Protein AF-A0A0C9VFA2-F1 (afdb_monomer_lite)

Organism: Sphaerobolus stellatus (strain SS14) (NCBI:txid990650)

Secondary structure (DSSP, 8-state):
--PPPPPPPPS--------TTTTS----HHHHHHHHHHHHHHHHHHS------S----PPPPTTTTT-TTSTTHHHHHS---HHHHHHHHTTSS-HHHHHHHHHHHHTTTSEEEEEEEE--TTSSS-S--EEEEEEEPPP--PPPPPPP-S----TT-EEEEEEEEESSHHHHHHHHHHHHTTSPP--HHHHHHHTTT-----EEEEEEEE--STTS---HHHHHHHHHHHHHHTHHHHHHTTEEEEEEEEE-TTSPPEEEEEEEEEETTTTEEEEEE-GGGTTS-GGGGGGG-GGGGTTEEEEEE--S-TTEEEEEEEESS-TT-EEEEEEEEE-TT---HHHHHHHHHHHHHHHHTT-TT--SEEEEEEEEEEE---HHHHHHHHHHHHHHHHHHHHHTTEEEEEEEEEEE-TT--EEEEEEEEE-SSSS--EEEEEEEEE-TTS-EEEEEESS--TTTT-BTTPPPPPPPTTHHHHHHHHHHT---GGGHHHHHHHHHHHHHHHHHHH-TTPPPPS-SEEEEEEEE-TTS-EEEE---TT--SSS--EEEEEE--GGGT-TT---EEEEE--SS-EEEEEPPPTT-TT---EEEEEPTTEE-HHHHHHHHHHHHHHHHHT-EEEEEE-B-EE---HHHHHTTHHHHHHHHHHHHHT--S-EEEEE-TT-EEEHHHHHTT-GGGSTTTEEEEE-TT-EEESS-HHHHHHHHS-HHHHHHHHHHH-HHHHHHHHHH--------PPPPPPP-

pLDDT: mean 74.78, std 20.54, range [22.33, 96.19]

InterPro domains:
  IPR011763 Acetyl-coenzyme A carboxyltransferase, C-terminal [PS50989] (530-753)
  IPR013537 Acetyl-CoA carboxylase, central domain [PF08326] (97-461)
  IPR029045 ClpP/crotonase-like domain superfamily [SSF52096] (579-730)
  IPR034733 Acetyl-coenzyme A carboxylase carboxyl transferase subunit beta [PF01039] (595-725)
  IPR049076 Acetyl-CoA carboxylase [PTHR45728] (571-734)

Structure (mmCIF, N/CA/C/O backbone):
data_AF-A0A0C9VFA2-F1
#
_entry.id   AF-A0A0C9VFA2-F1
#
loop_
_atom_site.group_PDB
_atom_site.id
_atom_site.type_symbol
_atom_site.label_atom_id
_atom_site.label_alt_id
_atom_site.label_comp_id
_atom_site.label_asym_id
_atom_site.label_entity_id
_atom_site.label_seq_id
_atom_site.pdbx_PDB_ins_code
_atom_site.Cartn_x
_atom_site.Cartn_y
_atom_site.Cartn_z
_atom_site.occupancy
_atom_site.B_iso_or_equiv
_atom_site.auth_seq_id
_atom_site.auth_comp_id
_atom_site.auth_asym_id
_atom_site.auth_atom_id
_atom_site.pdbx_PDB_model_num
ATOM 1 N N . MET A 1 1 ? 4.359 -39.667 -11.602 1.00 36.28 1 MET A N 1
ATOM 2 C CA . MET A 1 1 ? 5.638 -40.366 -11.362 1.00 36.28 1 MET A CA 1
ATOM 3 C C . MET A 1 1 ? 6.753 -39.502 -11.913 1.00 36.28 1 MET A C 1
ATOM 5 O O . MET A 1 1 ? 6.985 -39.563 -13.106 1.00 36.28 1 MET A O 1
ATOM 9 N N . LEU A 1 2 ? 7.378 -38.664 -11.089 1.00 23.19 2 LEU A N 1
ATOM 10 C CA . LEU A 1 2 ? 8.662 -38.038 -11.403 1.00 23.19 2 LEU A CA 1
ATOM 11 C C . LEU A 1 2 ? 9.375 -37.765 -10.076 1.00 23.19 2 LEU A C 1
ATOM 13 O O . LEU A 1 2 ? 8.802 -37.235 -9.128 1.00 23.19 2 LEU A O 1
ATOM 17 N N . THR A 1 3 ? 10.586 -38.285 -10.034 1.00 24.03 3 THR A N 1
ATOM 18 C CA . THR A 1 3 ? 11.489 -38.517 -8.915 1.00 24.03 3 THR A CA 1
ATOM 19 C C . THR A 1 3 ? 12.238 -37.248 -8.518 1.00 24.03 3 THR A C 1
ATOM 21 O O . THR A 1 3 ? 12.864 -36.608 -9.359 1.00 24.03 3 THR A O 1
ATOM 24 N N . VAL A 1 4 ? 12.198 -36.923 -7.227 1.00 24.56 4 VAL A N 1
ATOM 25 C CA . VAL A 1 4 ? 13.004 -35.885 -6.565 1.00 24.56 4 VAL A CA 1
ATOM 26 C C . VAL A 1 4 ? 14.403 -36.458 -6.284 1.00 24.56 4 VAL A C 1
ATOM 28 O O . VAL A 1 4 ? 14.484 -37.602 -5.829 1.00 24.56 4 VAL A O 1
ATOM 31 N N . PRO A 1 5 ? 15.509 -35.735 -6.539 1.00 27.28 5 PRO A N 1
ATOM 32 C CA . PRO A 1 5 ? 16.841 -36.237 -6.230 1.00 27.28 5 PRO A CA 1
ATOM 33 C C . PRO A 1 5 ? 17.098 -36.186 -4.716 1.00 27.28 5 PRO A C 1
ATOM 35 O O . PRO A 1 5 ? 16.873 -35.171 -4.058 1.00 27.28 5 PRO A O 1
ATOM 38 N N . HIS A 1 6 ? 17.577 -37.306 -4.174 1.00 24.09 6 HIS A N 1
ATOM 39 C CA . HIS A 1 6 ? 18.046 -37.453 -2.799 1.00 24.09 6 HIS A CA 1
ATOM 40 C C . HIS A 1 6 ? 19.265 -36.556 -2.531 1.00 24.09 6 HIS A C 1
ATOM 42 O O . HIS A 1 6 ? 20.336 -36.783 -3.092 1.00 24.09 6 HIS A O 1
ATOM 48 N N . CYS A 1 7 ? 19.124 -35.600 -1.609 1.00 23.84 7 CYS A N 1
ATOM 49 C CA . CYS A 1 7 ? 20.249 -35.025 -0.875 1.00 23.84 7 CYS A CA 1
ATOM 50 C C . CYS A 1 7 ? 20.416 -35.761 0.460 1.00 23.84 7 CYS A C 1
ATOM 52 O O . CYS A 1 7 ? 19.456 -36.031 1.180 1.00 23.84 7 CYS A O 1
ATOM 54 N N . SER A 1 8 ? 21.668 -36.105 0.729 1.00 26.62 8 SER A N 1
ATOM 55 C CA . SER A 1 8 ? 22.199 -36.855 1.859 1.00 26.62 8 SER A CA 1
ATOM 56 C C . SER A 1 8 ? 21.834 -36.282 3.231 1.00 26.62 8 SER A C 1
ATOM 58 O O . SER A 1 8 ? 21.883 -35.078 3.469 1.00 26.62 8 SER A O 1
ATOM 60 N N . SER A 1 9 ? 21.542 -37.213 4.132 1.00 27.08 9 SER A N 1
ATOM 61 C CA . SER A 1 9 ? 21.284 -37.092 5.565 1.00 27.08 9 SER A CA 1
ATOM 62 C C . SER A 1 9 ? 22.299 -36.233 6.330 1.00 27.08 9 SER A C 1
ATOM 64 O O . SER A 1 9 ? 23.459 -36.616 6.474 1.00 27.08 9 SER A O 1
ATOM 66 N N . ASN A 1 10 ? 21.815 -35.133 6.907 1.00 27.50 10 ASN A N 1
ATOM 67 C CA . ASN A 1 10 ? 22.437 -34.422 8.025 1.00 27.50 10 ASN A CA 1
ATOM 68 C C . ASN A 1 10 ? 21.763 -34.915 9.328 1.00 27.50 10 ASN A C 1
ATOM 70 O O . ASN A 1 10 ? 20.541 -34.797 9.428 1.00 27.50 10 ASN A O 1
ATOM 74 N N . PRO A 1 11 ? 22.478 -35.456 10.334 1.00 27.50 11 PRO A N 1
ATOM 75 C CA . PRO A 1 11 ? 21.863 -36.053 11.525 1.00 27.50 11 PRO A CA 1
ATOM 76 C C . PRO A 1 11 ? 21.609 -35.033 12.652 1.00 27.50 11 PRO A C 1
ATOM 78 O O . PRO A 1 11 ? 21.764 -35.350 13.826 1.00 27.50 11 PRO A O 1
ATOM 81 N N . HIS A 1 12 ? 21.205 -33.805 12.315 1.00 27.20 12 HIS A N 1
ATOM 82 C CA . HIS A 1 12 ? 20.850 -32.768 13.292 1.00 27.20 12 HIS A CA 1
ATOM 83 C C . HIS A 1 12 ? 19.652 -31.945 12.809 1.00 27.20 12 HIS A C 1
ATOM 85 O O . HIS A 1 12 ? 19.784 -30.772 12.490 1.00 27.20 12 HIS A O 1
ATOM 91 N N . CYS A 1 13 ? 18.480 -32.571 12.718 1.00 24.08 13 CYS A N 1
ATOM 92 C CA . CYS A 1 13 ? 17.194 -31.880 12.576 1.00 24.08 13 CYS A CA 1
ATOM 93 C C . CYS A 1 13 ? 16.081 -32.791 13.111 1.00 24.08 13 CYS A C 1
ATOM 95 O O . CYS A 1 13 ? 15.429 -33.515 12.364 1.00 24.08 13 CYS A O 1
ATOM 97 N N . THR A 1 14 ? 15.882 -32.785 14.426 1.00 25.64 14 THR A N 1
ATOM 98 C CA . THR A 1 14 ? 14.609 -33.188 15.037 1.00 25.64 14 THR A CA 1
ATOM 99 C C . THR A 1 14 ? 13.646 -32.000 14.978 1.00 25.64 14 THR A C 1
ATOM 101 O O . THR A 1 14 ? 14.088 -30.882 15.256 1.00 25.64 14 THR A O 1
ATOM 104 N N . PRO A 1 15 ? 12.350 -32.191 14.672 1.00 24.34 15 PRO A N 1
ATOM 105 C CA . PRO A 1 15 ? 11.372 -31.123 14.798 1.00 24.34 15 PRO A CA 1
ATOM 106 C C . PRO A 1 15 ? 11.195 -30.848 16.291 1.00 24.34 15 PRO A C 1
ATOM 108 O O . PRO A 1 15 ? 10.650 -31.677 17.020 1.00 24.34 15 PRO A O 1
ATOM 111 N N . GLN A 1 16 ? 11.704 -29.716 16.775 1.00 23.73 16 GLN A N 1
ATOM 112 C CA . GLN A 1 16 ? 11.321 -29.245 18.097 1.00 23.73 16 GLN A CA 1
ATOM 113 C C . GLN A 1 16 ? 9.861 -28.813 18.009 1.00 23.73 16 GLN A C 1
ATOM 115 O O . GLN A 1 16 ? 9.532 -27.729 17.540 1.00 23.73 16 GLN A O 1
ATOM 120 N N . VAL A 1 17 ? 8.976 -29.709 18.436 1.00 24.20 17 VAL A N 1
ATOM 121 C CA . VAL A 1 17 ? 7.676 -29.325 18.972 1.00 24.20 17 VAL A CA 1
ATOM 122 C C . VAL A 1 17 ? 7.997 -28.364 20.110 1.00 24.20 17 VAL A C 1
ATOM 124 O O . VAL A 1 17 ? 8.507 -28.790 21.144 1.00 24.20 17 VAL A O 1
ATOM 127 N N . HIS A 1 18 ? 7.812 -27.064 19.884 1.00 24.66 18 HIS A N 1
ATOM 128 C CA . HIS A 1 18 ? 7.956 -26.069 20.936 1.00 24.66 18 HIS A CA 1
ATOM 129 C C . HIS A 1 18 ? 6.839 -26.313 21.949 1.00 24.66 18 HIS A C 1
ATOM 131 O O . HIS A 1 18 ? 5.706 -25.869 21.788 1.00 24.66 18 HIS A O 1
ATOM 137 N N . THR A 1 19 ? 7.156 -27.105 22.969 1.00 22.33 19 THR A N 1
ATOM 138 C CA . THR A 1 19 ? 6.352 -27.232 24.172 1.00 22.33 19 THR A CA 1
ATOM 139 C C . THR A 1 19 ? 6.283 -25.869 24.855 1.00 22.33 19 THR A C 1
ATOM 141 O O . THR A 1 19 ? 7.251 -25.104 24.901 1.00 22.33 19 THR A O 1
ATOM 144 N N . THR A 1 20 ? 5.101 -25.590 25.387 1.00 25.98 20 THR A N 1
ATOM 145 C CA . THR A 1 20 ? 4.579 -24.387 26.056 1.00 25.98 20 THR A CA 1
ATOM 146 C C . THR A 1 20 ? 5.395 -23.848 27.250 1.00 25.98 20 THR A C 1
ATOM 148 O O . THR A 1 20 ? 4.907 -23.017 28.012 1.00 25.98 20 THR A O 1
ATOM 151 N N . GLU A 1 21 ? 6.638 -24.289 27.438 1.00 24.92 21 GLU A N 1
ATOM 152 C CA . GLU A 1 21 ? 7.510 -23.921 28.560 1.00 24.92 21 GLU A CA 1
ATOM 153 C C . GLU A 1 21 ? 8.562 -22.857 28.211 1.00 24.92 21 GLU A C 1
ATOM 155 O O . GLU A 1 21 ? 9.017 -22.139 29.099 1.00 24.92 21 GLU A O 1
ATOM 160 N N . THR A 1 22 ? 8.915 -22.669 26.936 1.00 23.94 22 THR A N 1
ATOM 161 C CA . THR A 1 22 ? 9.979 -21.717 26.540 1.00 23.94 22 THR A CA 1
ATOM 162 C C . THR A 1 22 ? 9.536 -20.249 26.486 1.00 23.94 22 THR A C 1
ATOM 164 O O . THR A 1 22 ? 10.379 -19.357 26.530 1.00 23.94 22 THR A O 1
ATOM 167 N N . LEU A 1 23 ? 8.228 -19.975 26.512 1.00 26.61 23 LEU A N 1
ATOM 168 C CA . LEU A 1 23 ? 7.669 -18.620 26.648 1.00 26.61 23 LEU A CA 1
ATOM 169 C C . LEU A 1 23 ? 7.592 -18.129 28.111 1.00 26.61 23 LEU A C 1
ATOM 171 O O . LEU A 1 23 ? 7.283 -16.965 28.348 1.00 26.61 23 LEU A O 1
ATOM 175 N N . ARG A 1 24 ? 7.903 -18.976 29.108 1.00 27.84 24 ARG A N 1
ATOM 176 C CA . ARG A 1 24 ? 7.718 -18.663 30.543 1.00 27.84 24 ARG A CA 1
ATOM 177 C C . ARG A 1 24 ? 8.888 -17.938 31.230 1.00 27.84 24 ARG A C 1
ATOM 179 O O . ARG A 1 24 ? 8.763 -17.602 32.402 1.00 27.84 24 ARG A O 1
ATOM 186 N N . GLN A 1 25 ? 10.023 -17.697 30.564 1.00 24.47 25 GLN A N 1
ATOM 187 C CA . GLN A 1 25 ? 11.261 -17.260 31.247 1.00 24.47 25 GLN A CA 1
ATOM 188 C C . GLN A 1 25 ? 11.805 -15.868 30.890 1.00 24.47 25 GLN A C 1
ATOM 190 O O . GLN A 1 25 ? 12.857 -15.484 31.397 1.00 24.47 25 GLN A O 1
ATOM 195 N N . ALA A 1 26 ? 11.098 -15.060 30.102 1.00 29.25 26 ALA A N 1
ATOM 196 C CA . ALA A 1 26 ? 11.529 -13.692 29.806 1.00 29.25 26 ALA A CA 1
ATOM 197 C C . ALA A 1 26 ? 10.815 -12.659 30.695 1.00 29.25 26 ALA A C 1
ATOM 199 O O . ALA A 1 26 ? 10.125 -11.776 30.199 1.00 29.25 26 ALA A O 1
ATOM 200 N N . VAL A 1 27 ? 10.988 -12.753 32.017 1.00 34.03 27 VAL A N 1
ATOM 201 C CA . VAL A 1 27 ? 10.721 -11.603 32.896 1.00 34.03 27 VAL A CA 1
ATOM 202 C C . VAL A 1 27 ? 11.908 -10.643 32.722 1.00 34.03 27 VAL A C 1
ATOM 204 O O . VAL A 1 27 ? 13.037 -11.052 33.014 1.00 34.03 27 VAL A O 1
ATOM 207 N N . PRO A 1 28 ? 11.720 -9.409 32.212 1.00 39.97 28 PRO A N 1
ATOM 208 C CA . PRO A 1 28 ? 12.821 -8.467 32.016 1.00 39.97 28 PRO A CA 1
ATOM 209 C C . PRO A 1 28 ? 13.592 -8.251 33.326 1.00 39.97 28 PRO A C 1
ATOM 211 O O . PRO A 1 28 ? 12.990 -8.178 34.395 1.00 39.97 28 PRO A O 1
ATOM 214 N N . SER A 1 29 ? 14.915 -8.095 33.271 1.00 34.59 29 SER A N 1
ATOM 215 C CA . SER A 1 29 ? 15.740 -7.737 34.442 1.00 34.59 29 SER A CA 1
ATOM 216 C C . SER A 1 29 ? 15.254 -6.458 35.141 1.00 34.59 29 SER A C 1
ATOM 218 O O . SER A 1 29 ? 15.270 -6.389 36.365 1.00 34.59 29 SER A O 1
ATOM 220 N N . VAL A 1 30 ? 14.711 -5.513 34.363 1.00 36.38 30 VAL A N 1
ATOM 221 C CA . VAL A 1 30 ? 14.037 -4.285 34.828 1.00 36.38 30 VAL A CA 1
ATOM 222 C C . VAL A 1 30 ? 12.848 -4.594 35.744 1.00 36.38 30 VAL A C 1
ATOM 224 O O . VAL A 1 30 ? 12.583 -3.869 36.695 1.00 36.38 30 VAL A O 1
ATOM 227 N N . PHE A 1 31 ? 12.149 -5.702 35.490 1.00 37.44 31 PHE A N 1
ATOM 228 C CA . PHE A 1 31 ? 11.029 -6.155 36.306 1.00 37.44 31 PHE A CA 1
ATOM 229 C C . PHE A 1 31 ? 11.517 -6.624 37.680 1.00 37.44 31 PHE A C 1
ATOM 231 O O . PHE A 1 31 ? 10.965 -6.208 38.685 1.00 37.44 31 PHE A O 1
ATOM 238 N N . LYS A 1 32 ? 12.602 -7.410 37.750 1.00 39.03 32 LYS A N 1
ATOM 239 C CA . LYS A 1 32 ? 13.200 -7.843 39.029 1.00 39.03 32 LYS A CA 1
ATOM 240 C C . LYS A 1 32 ? 13.744 -6.676 39.859 1.00 39.03 32 LYS A C 1
ATOM 242 O O . LYS A 1 32 ? 13.627 -6.693 41.083 1.00 39.03 32 LYS A O 1
ATOM 247 N N . GLU A 1 33 ? 14.324 -5.666 39.213 1.00 40.88 33 GLU A N 1
ATOM 248 C CA . GLU A 1 33 ? 14.772 -4.444 39.892 1.00 40.88 33 GLU A CA 1
ATOM 249 C C . GLU A 1 33 ? 13.593 -3.626 40.422 1.00 40.88 33 GLU A C 1
ATOM 251 O O . GLU A 1 33 ? 13.593 -3.275 41.601 1.00 40.88 33 GLU A O 1
ATOM 256 N N . ALA A 1 34 ? 12.551 -3.409 39.609 1.00 40.53 34 ALA A N 1
ATOM 257 C CA . ALA A 1 34 ? 11.318 -2.769 40.061 1.00 40.53 34 ALA A CA 1
ATOM 258 C C . ALA A 1 34 ? 10.713 -3.522 41.256 1.00 40.53 34 ALA A C 1
ATOM 260 O O . ALA A 1 34 ? 10.449 -2.908 42.285 1.00 40.53 34 ALA A O 1
ATOM 261 N N . ILE A 1 35 ? 10.600 -4.853 41.178 1.00 44.78 35 ILE A N 1
ATOM 262 C CA . ILE A 1 35 ? 10.111 -5.727 42.260 1.00 44.78 35 ILE A CA 1
ATOM 263 C C . ILE A 1 35 ? 10.869 -5.491 43.568 1.00 44.78 35 ILE A C 1
ATOM 265 O O . ILE A 1 35 ? 10.250 -5.350 44.623 1.00 44.78 35 ILE A O 1
ATOM 269 N N . THR A 1 36 ? 12.198 -5.407 43.497 1.00 48.19 36 THR A N 1
ATOM 270 C CA . THR A 1 36 ? 13.076 -5.209 44.663 1.00 48.19 36 THR A CA 1
ATOM 271 C C . THR A 1 36 ? 12.902 -3.815 45.278 1.00 48.19 36 THR A C 1
ATOM 273 O O . THR A 1 36 ? 12.889 -3.664 46.498 1.00 48.19 36 THR A O 1
ATOM 276 N N . VAL A 1 37 ? 12.720 -2.786 44.444 1.00 48.19 37 VAL A N 1
ATOM 277 C CA . VAL A 1 37 ? 12.454 -1.408 44.893 1.00 48.19 37 VAL A CA 1
ATOM 278 C C . VAL A 1 37 ? 11.082 -1.301 45.573 1.00 48.19 37 VAL A C 1
ATOM 280 O O . VAL A 1 37 ? 10.940 -0.618 46.585 1.00 48.19 37 VAL A O 1
ATOM 283 N N . LEU A 1 38 ? 10.081 -2.019 45.062 1.00 46.84 38 LEU A N 1
ATOM 284 C CA . LEU A 1 38 ? 8.703 -2.009 45.562 1.00 46.84 38 LEU A CA 1
ATOM 285 C C . LEU A 1 38 ? 8.545 -2.731 46.898 1.00 46.84 38 LEU A C 1
ATOM 287 O O . LEU A 1 38 ? 7.889 -2.214 47.802 1.00 46.84 38 LEU A O 1
ATOM 291 N N . THR A 1 39 ? 9.191 -3.892 47.046 1.00 47.44 39 THR A N 1
ATOM 292 C CA . THR A 1 39 ? 9.233 -4.639 48.317 1.00 47.44 39 THR A CA 1
ATOM 293 C C . THR A 1 39 ? 9.918 -3.844 49.430 1.00 47.44 39 THR A C 1
ATOM 295 O O . THR A 1 39 ? 9.580 -4.024 50.596 1.00 47.44 39 THR A O 1
ATOM 298 N N . ALA A 1 40 ? 10.841 -2.939 49.086 1.00 50.16 40 ALA A N 1
ATOM 299 C CA . ALA A 1 40 ? 11.498 -2.050 50.041 1.00 50.16 40 ALA A CA 1
ATOM 300 C C . ALA A 1 40 ? 10.678 -0.790 50.397 1.00 50.16 40 ALA A C 1
ATOM 302 O O . ALA A 1 40 ? 10.900 -0.209 51.457 1.00 50.16 40 ALA A O 1
ATOM 303 N N . ALA A 1 41 ? 9.753 -0.345 49.537 1.00 49.31 41 ALA A N 1
ATOM 304 C CA . ALA A 1 41 ? 9.025 0.917 49.709 1.00 49.31 41 ALA A CA 1
ATOM 305 C C . ALA A 1 41 ? 7.722 0.797 50.528 1.00 49.31 41 ALA A C 1
ATOM 307 O O . ALA A 1 41 ? 7.418 1.716 51.288 1.00 49.31 41 ALA A O 1
ATOM 308 N N . LEU A 1 42 ? 6.968 -0.309 50.420 1.00 49.94 42 LEU A N 1
ATOM 309 C CA . LEU A 1 42 ? 5.668 -0.460 51.106 1.00 49.94 42 LEU A CA 1
ATOM 310 C C . LEU A 1 42 ? 5.738 -0.467 52.639 1.00 49.94 42 LEU A C 1
ATOM 312 O O . LEU A 1 42 ? 4.981 0.296 53.244 1.00 49.94 42 LEU A O 1
ATOM 316 N N . PRO A 1 43 ? 6.640 -1.232 53.286 1.00 50.03 43 PRO A N 1
ATOM 317 C CA . PRO A 1 43 ? 6.713 -1.255 54.747 1.00 50.03 43 PRO A CA 1
ATOM 318 C C . PRO A 1 43 ? 6.952 0.147 55.328 1.00 50.03 43 PRO A C 1
ATOM 320 O O . PRO A 1 43 ? 6.364 0.521 56.339 1.00 50.03 43 PRO A O 1
ATOM 323 N N . ASN A 1 44 ? 7.734 0.968 54.617 1.00 45.75 44 ASN A N 1
ATOM 324 C CA . ASN A 1 44 ? 8.048 2.347 54.998 1.00 45.75 44 ASN A CA 1
ATOM 325 C C . ASN A 1 44 ? 6.861 3.320 54.851 1.00 45.75 44 ASN A C 1
ATOM 327 O O . ASN A 1 44 ? 6.905 4.400 55.428 1.00 45.75 44 ASN A O 1
ATOM 331 N N . SER A 1 45 ? 5.824 2.970 54.079 1.00 47.31 45 SER A N 1
ATOM 332 C CA . SER A 1 45 ? 4.605 3.785 53.907 1.00 47.31 45 SER A CA 1
ATOM 333 C C . SER A 1 45 ? 3.567 3.562 55.014 1.00 47.31 45 SER A C 1
ATOM 335 O O . SER A 1 45 ? 2.730 4.424 55.279 1.00 47.31 45 SER A O 1
ATOM 337 N N . ILE A 1 46 ? 3.637 2.398 55.669 1.00 47.00 46 ILE A N 1
ATOM 338 C CA . ILE A 1 46 ? 2.746 1.991 56.763 1.00 47.00 46 ILE A CA 1
ATOM 339 C C . ILE A 1 46 ? 3.331 2.419 58.116 1.00 47.00 46 ILE A C 1
ATOM 341 O O . ILE A 1 46 ? 2.583 2.755 59.034 1.00 47.00 46 ILE A O 1
ATOM 345 N N . THR A 1 47 ? 4.662 2.456 58.244 1.00 45.16 47 THR A N 1
ATOM 346 C CA . THR A 1 47 ? 5.351 2.954 59.440 1.00 45.16 47 THR A CA 1
ATOM 347 C C . THR A 1 47 ? 5.889 4.367 59.212 1.00 45.16 47 THR A C 1
ATOM 349 O O . THR A 1 47 ? 6.984 4.527 58.675 1.00 45.16 47 THR A O 1
ATOM 352 N N . ASP A 1 48 ? 5.173 5.400 59.663 1.00 37.59 48 ASP A N 1
ATOM 353 C CA . ASP A 1 48 ? 5.744 6.751 59.738 1.00 37.59 48 ASP A CA 1
ATOM 354 C C . ASP A 1 48 ? 6.913 6.742 60.742 1.00 37.59 48 ASP A C 1
ATOM 356 O O . ASP A 1 48 ? 6.727 6.710 61.960 1.00 37.59 48 ASP A O 1
ATOM 360 N N . THR A 1 49 ? 8.155 6.754 60.250 1.00 33.56 49 THR A N 1
ATOM 361 C CA . THR A 1 49 ? 9.352 6.864 61.093 1.00 33.56 49 THR A CA 1
ATOM 362 C C . THR A 1 49 ? 9.534 8.306 61.566 1.00 33.56 49 THR A C 1
ATOM 364 O O . THR A 1 49 ? 10.417 9.026 61.099 1.00 33.56 49 THR A O 1
ATOM 367 N N . LEU A 1 50 ? 8.705 8.742 62.511 1.00 35.12 50 LEU A N 1
ATOM 368 C CA . LEU A 1 50 ? 8.924 9.958 63.287 1.00 35.12 50 LEU A CA 1
ATOM 369 C C . LEU A 1 50 ? 9.106 9.581 64.766 1.00 35.12 50 LEU A C 1
ATOM 371 O O . LEU A 1 50 ? 8.141 9.437 65.502 1.00 35.12 50 LEU A O 1
ATOM 375 N N . ILE A 1 51 ? 10.381 9.502 65.180 1.00 31.72 51 ILE A N 1
ATOM 376 C CA . ILE A 1 51 ? 10.889 9.451 66.572 1.00 31.72 51 ILE A CA 1
ATOM 377 C C . ILE A 1 51 ? 10.665 8.100 67.302 1.00 31.72 51 ILE A C 1
ATOM 379 O O . ILE A 1 51 ? 9.571 7.545 67.277 1.00 31.72 51 ILE A O 1
ATOM 383 N N . PRO A 1 52 ? 11.684 7.543 67.999 1.00 31.03 52 PRO A N 1
ATOM 384 C CA . PRO A 1 52 ? 11.548 6.266 68.686 1.00 31.03 52 PRO A CA 1
ATOM 385 C C . PRO A 1 52 ? 10.824 6.461 70.024 1.00 31.03 52 PRO A C 1
ATOM 387 O O . PRO A 1 52 ? 11.452 6.664 71.061 1.00 31.03 52 PRO A O 1
ATOM 390 N N . THR A 1 53 ? 9.496 6.372 70.022 1.00 26.52 53 THR A N 1
ATOM 391 C CA . THR A 1 53 ? 8.739 6.004 71.225 1.00 26.52 53 THR A CA 1
ATOM 392 C C . THR A 1 53 ? 8.070 4.658 71.002 1.00 26.52 53 THR A C 1
ATOM 394 O O . THR A 1 53 ? 7.436 4.412 69.982 1.00 26.52 53 THR A O 1
ATOM 397 N N . SER A 1 54 ? 8.285 3.755 71.953 1.00 31.03 54 SER A N 1
ATOM 398 C CA . SER A 1 54 ? 7.849 2.362 71.959 1.00 31.03 54 SER A CA 1
ATOM 399 C C . SER A 1 54 ? 6.324 2.232 71.917 1.00 31.03 54 SER A C 1
ATOM 401 O O . SER A 1 54 ? 5.697 2.131 72.965 1.00 31.03 54 SER A O 1
ATOM 403 N N . MET A 1 55 ? 5.744 2.273 70.720 1.00 28.55 55 MET A N 1
ATOM 404 C CA . MET A 1 55 ? 4.479 1.651 70.314 1.00 28.55 55 MET A CA 1
ATOM 405 C C . MET A 1 55 ? 4.225 2.015 68.845 1.00 28.55 55 MET A C 1
ATOM 407 O O . MET A 1 55 ? 3.830 3.135 68.536 1.00 28.55 55 MET A O 1
ATOM 411 N N . SER A 1 56 ? 4.474 1.074 67.932 1.00 27.61 56 SER A N 1
ATOM 412 C CA . SER A 1 56 ? 4.064 1.189 66.530 1.00 27.61 56 SER A CA 1
ATOM 413 C C . SER A 1 56 ? 2.541 1.055 66.463 1.00 27.61 56 SER A C 1
ATOM 415 O O . SER A 1 56 ? 2.010 -0.048 66.581 1.00 27.61 56 SER A O 1
ATOM 417 N N . VAL A 1 57 ? 1.834 2.177 66.348 1.00 30.83 57 VAL A N 1
ATOM 418 C CA . VAL A 1 57 ? 0.390 2.189 66.088 1.00 30.83 57 VAL A CA 1
ATOM 419 C C . VAL A 1 57 ? 0.178 1.846 64.614 1.00 30.83 57 VAL A C 1
ATOM 421 O O . VAL A 1 57 ? 0.800 2.458 63.751 1.00 30.83 57 VAL A O 1
ATOM 424 N N . THR A 1 58 ? -0.683 0.870 64.323 1.00 33.06 58 THR A N 1
ATOM 425 C CA . THR A 1 58 ? -1.159 0.548 62.971 1.00 33.06 58 THR A CA 1
ATOM 426 C C . THR A 1 58 ? -1.957 1.739 62.439 1.00 33.06 58 THR A C 1
ATOM 428 O O . THR A 1 58 ? -3.141 1.899 62.729 1.00 33.06 58 THR A O 1
ATOM 431 N N . THR A 1 59 ? -1.294 2.638 61.721 1.00 38.09 59 THR A N 1
ATOM 432 C CA . THR A 1 59 ? -1.925 3.757 61.020 1.00 38.09 59 THR A CA 1
ATOM 433 C C . THR A 1 59 ? -2.382 3.306 59.635 1.00 38.09 59 THR A C 1
ATOM 435 O O . THR A 1 59 ? -1.715 2.494 58.995 1.00 38.09 59 THR A O 1
ATOM 438 N N . ALA A 1 60 ? -3.528 3.815 59.168 1.00 36.22 60 ALA A N 1
ATOM 439 C CA . ALA A 1 60 ? -3.947 3.642 57.776 1.00 36.22 60 ALA A CA 1
ATOM 440 C C . ALA A 1 60 ? -2.836 4.155 56.831 1.00 36.22 60 ALA A C 1
ATOM 442 O O . ALA A 1 60 ? -2.182 5.145 57.180 1.00 36.22 60 ALA A O 1
ATOM 443 N N . PRO A 1 61 ? -2.600 3.507 55.674 1.00 41.78 61 PRO A N 1
ATOM 444 C CA . PRO A 1 61 ? -1.563 3.925 54.732 1.00 41.78 61 PRO A CA 1
ATOM 445 C C . PRO A 1 61 ? -1.742 5.405 54.364 1.00 41.78 61 PRO A C 1
ATOM 447 O O . PRO A 1 61 ? -2.839 5.855 54.029 1.00 41.78 61 PRO A O 1
ATOM 450 N N . SER A 1 62 ? -0.678 6.200 54.495 1.00 39.03 62 SER A N 1
ATOM 451 C CA . SER A 1 62 ? -0.755 7.646 54.287 1.00 39.03 62 SER A CA 1
ATOM 452 C C . SER A 1 62 ? -0.520 7.994 52.812 1.00 39.03 62 SER A C 1
ATOM 454 O O . SER A 1 62 ? 0.566 7.788 52.278 1.00 39.03 62 SER A O 1
ATOM 456 N N . LEU A 1 63 ? -1.504 8.616 52.148 1.00 38.81 63 LEU A N 1
ATOM 457 C CA . LEU A 1 63 ? -1.366 9.151 50.776 1.00 38.81 63 LEU A CA 1
ATOM 458 C C . LEU A 1 63 ? -0.151 10.093 50.610 1.00 38.81 63 LEU A C 1
ATOM 460 O O . LEU A 1 63 ? 0.383 10.238 49.513 1.00 38.81 63 LEU A O 1
ATOM 464 N N . LEU A 1 64 ? 0.309 10.720 51.702 1.00 32.81 64 LEU A N 1
ATOM 465 C CA . LEU A 1 64 ? 1.472 11.614 51.739 1.00 32.81 64 LEU A CA 1
ATOM 466 C C . LEU A 1 64 ? 2.824 10.882 51.662 1.00 32.81 64 LEU A C 1
ATOM 468 O O . LEU A 1 64 ? 3.760 11.433 51.082 1.00 32.81 64 LEU A O 1
ATOM 472 N N . SER A 1 65 ? 2.947 9.653 52.176 1.00 35.78 65 SER A N 1
ATOM 473 C CA . SER A 1 65 ? 4.189 8.861 52.061 1.00 35.78 65 SER A CA 1
ATOM 474 C C . SER A 1 65 ? 4.409 8.340 50.632 1.00 35.78 65 SER A C 1
ATOM 476 O O . SER A 1 65 ? 5.551 8.245 50.169 1.00 35.78 65 SER A O 1
ATOM 478 N N . PHE A 1 66 ? 3.312 8.132 49.896 1.00 35.44 66 PHE A N 1
ATOM 479 C CA . PHE A 1 66 ? 3.297 7.893 48.452 1.00 35.44 66 PHE A CA 1
ATOM 480 C C . PHE A 1 66 ? 3.496 9.173 47.616 1.00 35.44 66 PHE A C 1
ATOM 482 O O . PHE A 1 66 ? 3.771 9.066 46.426 1.00 35.44 66 PHE A O 1
ATOM 489 N N . ALA A 1 67 ? 3.410 10.372 48.209 1.00 30.30 67 ALA A N 1
ATOM 490 C CA . ALA A 1 67 ? 3.515 11.657 47.505 1.00 30.30 67 ALA A CA 1
ATOM 491 C C . ALA A 1 67 ? 4.789 12.478 47.807 1.00 30.30 67 ALA A C 1
ATOM 493 O O . ALA A 1 67 ? 4.998 13.533 47.203 1.00 30.30 67 ALA A O 1
ATOM 494 N N . SER A 1 68 ? 5.654 12.029 48.722 1.00 25.72 68 SER A N 1
ATOM 495 C CA . SER A 1 68 ? 6.903 12.730 49.052 1.00 25.72 68 SER A CA 1
ATOM 496 C C . SER A 1 68 ? 7.926 12.633 47.907 1.00 25.72 68 SER A C 1
ATOM 498 O O . SER A 1 68 ? 8.185 11.533 47.427 1.00 25.72 68 SER A O 1
ATOM 500 N N . PRO A 1 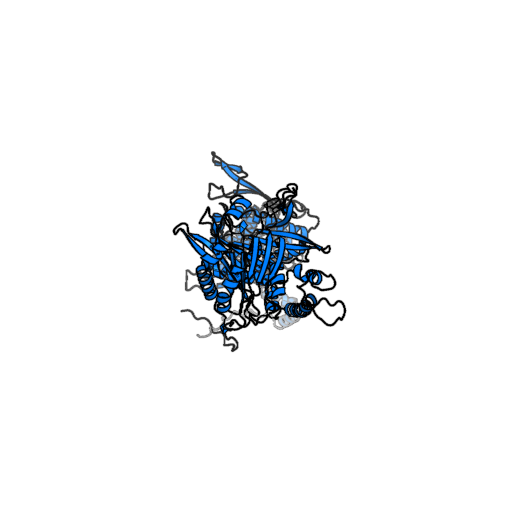69 ? 8.587 13.734 47.494 1.00 30.27 69 PRO A N 1
ATOM 501 C CA . PRO A 1 69 ? 9.596 13.717 46.428 1.00 30.27 69 PRO A CA 1
ATOM 502 C C . PRO A 1 69 ? 10.906 13.008 46.824 1.00 30.27 69 PRO A C 1
ATOM 504 O O . PRO A 1 69 ? 11.787 12.840 45.984 1.00 30.27 69 PRO A O 1
ATOM 507 N N . ALA A 1 70 ? 11.054 12.602 48.092 1.00 28.09 70 ALA A N 1
ATOM 508 C CA . ALA A 1 70 ? 12.227 11.882 48.595 1.00 28.09 70 ALA A CA 1
ATOM 509 C C . ALA A 1 70 ? 12.065 10.348 48.578 1.00 28.09 70 ALA A C 1
ATOM 511 O O . ALA A 1 70 ? 13.060 9.625 48.628 1.00 28.09 70 ALA A O 1
ATOM 512 N N . SER A 1 71 ? 10.837 9.837 48.470 1.00 31.75 71 SER A N 1
ATOM 513 C CA . SER A 1 71 ? 10.540 8.428 48.214 1.00 31.75 71 SER A CA 1
ATOM 514 C C . SER A 1 71 ? 10.094 8.301 46.758 1.00 31.75 71 SER A C 1
ATOM 516 O O . SER A 1 71 ? 9.354 9.130 46.245 1.00 31.75 71 SER A O 1
ATOM 518 N N . HIS A 1 72 ? 10.518 7.258 46.049 1.00 32.84 72 HIS A N 1
ATOM 519 C CA . HIS A 1 72 ? 10.143 7.009 44.648 1.00 32.84 72 HIS A CA 1
ATOM 520 C C . HIS A 1 72 ? 8.630 6.681 44.463 1.00 32.84 72 HIS A C 1
ATOM 522 O O . HIS A 1 72 ? 8.243 6.049 43.487 1.00 32.84 72 HIS A O 1
ATOM 528 N N . GLY A 1 73 ? 7.764 7.091 45.401 1.00 29.20 73 GLY A N 1
ATOM 529 C CA . GLY A 1 73 ? 6.329 6.814 45.460 1.00 29.20 73 GLY A CA 1
ATOM 530 C C . GLY A 1 73 ? 5.478 7.691 44.542 1.00 29.20 73 GLY A C 1
ATOM 531 O O . GLY A 1 73 ? 4.506 7.192 43.986 1.00 29.20 73 GLY A O 1
ATOM 532 N N . LEU A 1 74 ? 5.857 8.949 44.272 1.00 28.55 74 LEU A N 1
ATOM 533 C CA . LEU A 1 74 ? 5.094 9.771 43.316 1.00 28.55 74 LEU A CA 1
ATOM 534 C C . LEU A 1 74 ? 5.249 9.231 41.883 1.00 28.55 74 LEU A C 1
ATOM 536 O O . LEU A 1 74 ? 4.332 9.333 41.072 1.00 28.55 74 LEU A O 1
ATOM 540 N N . LEU A 1 75 ? 6.377 8.562 41.616 1.00 33.75 75 LEU A N 1
ATOM 541 C CA . LEU A 1 75 ? 6.595 7.760 40.418 1.00 33.75 75 LEU A CA 1
ATOM 542 C C . LEU A 1 75 ? 5.666 6.541 40.359 1.00 33.75 75 LEU A C 1
ATOM 544 O O . LEU A 1 75 ? 5.544 5.981 39.296 1.00 33.75 75 LEU A O 1
ATOM 548 N N . MET A 1 76 ? 4.970 6.105 41.407 1.00 34.72 76 MET A N 1
ATOM 549 C CA . MET A 1 76 ? 4.122 4.898 41.355 1.00 34.72 76 MET A CA 1
ATOM 550 C C . MET A 1 76 ? 2.716 5.142 40.812 1.00 34.72 76 MET A C 1
ATOM 552 O O . MET A 1 76 ? 2.138 4.263 40.181 1.00 34.72 76 MET A O 1
ATOM 556 N N . ILE A 1 77 ? 2.172 6.335 41.056 1.00 37.69 77 ILE A N 1
ATOM 557 C CA . ILE A 1 77 ? 0.856 6.744 40.548 1.00 37.69 77 ILE A CA 1
ATOM 558 C C . ILE A 1 77 ? 1.013 7.394 39.162 1.00 37.69 77 ILE A C 1
ATOM 560 O O . ILE A 1 77 ? 0.123 7.265 38.324 1.00 37.69 77 ILE A O 1
ATOM 564 N N . SER A 1 78 ? 2.160 8.042 38.900 1.00 35.97 78 SER A N 1
ATOM 565 C CA . SER A 1 78 ? 2.485 8.652 37.603 1.00 35.97 78 SER A CA 1
ATOM 566 C C . SER A 1 78 ? 3.250 7.733 36.642 1.00 35.97 78 SER A C 1
ATOM 568 O O . SER A 1 78 ? 3.088 7.870 35.429 1.00 35.97 78 SER A O 1
ATOM 570 N N . SER A 1 79 ? 4.051 6.768 37.124 1.00 39.91 79 SER A N 1
ATOM 571 C CA . SER A 1 79 ? 4.620 5.746 36.242 1.00 39.91 79 SER A CA 1
ATOM 572 C C . SER A 1 79 ? 3.536 4.739 35.919 1.00 39.91 79 SER A C 1
ATOM 574 O O . SER A 1 79 ? 3.051 3.971 36.743 1.00 39.91 79 SER A O 1
ATOM 576 N N . HIS A 1 80 ? 3.171 4.724 34.651 1.00 46.47 80 HIS A N 1
ATOM 577 C CA . HIS A 1 80 ? 2.287 3.750 34.038 1.00 46.47 80 HIS A CA 1
ATOM 578 C C . HIS A 1 80 ? 2.910 2.337 33.970 1.00 46.47 80 HIS A C 1
ATOM 580 O O . HIS A 1 80 ? 2.670 1.602 33.011 1.00 46.47 80 HIS A O 1
ATOM 586 N N . ALA A 1 81 ? 3.725 1.946 34.959 1.00 42.47 81 ALA A N 1
ATOM 587 C CA . ALA A 1 81 ? 4.162 0.571 35.167 1.00 42.47 81 ALA A CA 1
ATOM 588 C C . ALA A 1 81 ? 2.933 -0.357 35.211 1.00 42.47 81 ALA A C 1
ATOM 590 O O . ALA A 1 81 ? 1.846 0.091 35.580 1.00 42.47 81 ALA A O 1
ATOM 591 N N . PRO A 1 82 ? 3.040 -1.636 34.800 1.00 50.31 82 PRO A N 1
ATOM 592 C CA . PRO A 1 82 ? 1.887 -2.524 34.701 1.00 50.31 82 PRO A CA 1
ATOM 593 C C . PRO A 1 82 ? 1.293 -2.810 36.089 1.00 50.31 82 PRO A C 1
ATOM 595 O O . PRO A 1 82 ? 1.626 -3.795 36.745 1.00 50.31 82 PRO A O 1
ATOM 598 N N . VAL A 1 83 ? 0.358 -1.947 36.487 1.00 50.03 83 VAL A N 1
ATOM 599 C CA . VAL A 1 83 ? -0.392 -1.903 37.751 1.00 50.03 83 VAL A CA 1
ATOM 600 C C . VAL A 1 83 ? -0.877 -3.286 38.176 1.00 50.03 83 VAL A C 1
ATOM 602 O O . VAL A 1 83 ? -0.815 -3.646 39.339 1.00 50.03 83 VAL A O 1
ATOM 605 N N . HIS A 1 84 ? -1.320 -4.102 37.224 1.00 51.09 84 HIS A N 1
ATOM 606 C CA . HIS A 1 84 ? -1.903 -5.413 37.494 1.00 51.09 84 HIS A CA 1
ATOM 607 C C . HIS A 1 84 ? -0.866 -6.509 37.795 1.00 51.09 84 HIS A C 1
ATOM 609 O O . HIS A 1 84 ? -1.164 -7.434 38.544 1.00 51.09 84 HIS A O 1
ATOM 615 N N . LEU A 1 85 ? 0.348 -6.402 37.238 1.00 47.03 85 LEU A N 1
ATOM 616 C CA . LEU A 1 85 ? 1.477 -7.274 37.594 1.00 47.03 85 LEU A CA 1
ATOM 617 C C . LEU A 1 85 ? 2.071 -6.868 38.947 1.00 47.03 85 LEU A C 1
ATOM 619 O O . LEU A 1 85 ? 2.411 -7.724 39.752 1.00 47.03 85 LEU A O 1
ATOM 623 N N . LEU A 1 86 ? 2.107 -5.562 39.211 1.00 49.31 86 LEU A N 1
ATOM 624 C CA . LEU A 1 86 ? 2.418 -4.984 40.515 1.00 49.31 86 LEU A CA 1
ATOM 625 C C . LEU A 1 86 ? 1.448 -5.466 41.603 1.00 49.31 86 LEU A C 1
ATOM 627 O O . LEU A 1 86 ? 1.877 -5.929 42.653 1.00 49.31 86 LEU A O 1
ATOM 631 N N . VAL A 1 87 ? 0.141 -5.433 41.331 1.00 50.62 87 VAL A N 1
ATOM 632 C CA . VAL A 1 87 ? -0.904 -5.920 42.245 1.00 50.62 87 VAL A CA 1
ATOM 633 C C . VAL A 1 87 ? -0.755 -7.421 42.495 1.00 50.62 87 VAL A C 1
ATOM 635 O O . VAL A 1 87 ? -0.810 -7.838 43.640 1.00 50.62 87 VAL A O 1
ATOM 638 N N . LEU A 1 88 ? -0.451 -8.233 41.481 1.00 48.31 88 LEU A N 1
ATOM 639 C CA . LEU A 1 88 ? -0.132 -9.661 41.647 1.00 48.31 88 LEU A CA 1
ATOM 640 C C . LEU A 1 88 ? 0.973 -9.946 42.684 1.00 48.31 88 LEU A C 1
ATOM 642 O O . LEU A 1 88 ? 0.888 -10.946 43.400 1.00 48.31 88 LEU A O 1
ATOM 646 N N . GLU A 1 89 ? 1.980 -9.075 42.784 1.00 50.09 89 GLU A N 1
ATOM 647 C CA . GLU A 1 89 ? 3.080 -9.188 43.753 1.00 50.09 89 GLU A CA 1
ATOM 648 C C . GLU A 1 89 ? 2.818 -8.489 45.087 1.00 50.09 89 GLU A C 1
ATOM 650 O O . GLU A 1 89 ? 3.229 -8.994 46.130 1.00 50.09 89 GLU A O 1
ATOM 655 N N . PHE A 1 90 ? 2.048 -7.403 45.114 1.00 50.62 90 PHE A N 1
ATOM 656 C CA . PHE A 1 90 ? 1.577 -6.834 46.380 1.00 50.62 90 PHE A CA 1
ATOM 657 C C . PHE A 1 90 ? 0.609 -7.755 47.109 1.00 50.62 90 PHE A C 1
ATOM 659 O O . PHE A 1 90 ? 0.583 -7.789 48.332 1.00 50.62 90 PHE A O 1
ATOM 666 N N . LEU A 1 91 ? -0.124 -8.567 46.354 1.00 48.72 91 LEU A N 1
ATOM 667 C CA . LEU A 1 91 ? -0.955 -9.634 46.876 1.00 48.72 91 LEU A CA 1
ATOM 668 C C . LEU A 1 91 ? -0.154 -10.859 47.336 1.00 48.72 91 LEU A C 1
ATOM 670 O O . LEU A 1 91 ? -0.741 -11.719 47.982 1.00 48.72 91 LEU A O 1
ATOM 674 N N . LEU A 1 92 ? 1.147 -10.969 47.019 1.00 47.34 92 LEU A N 1
ATOM 675 C CA . LEU A 1 92 ? 2.046 -12.017 47.531 1.00 47.34 92 LEU A CA 1
ATOM 676 C C . LEU A 1 92 ? 2.543 -11.714 48.954 1.00 47.34 92 LEU A C 1
ATOM 678 O O . LEU A 1 92 ? 2.739 -12.653 49.728 1.00 47.34 92 LEU A O 1
ATOM 682 N N . LEU A 1 93 ? 2.715 -10.435 49.292 1.00 48.34 93 LEU A N 1
ATOM 683 C CA . LEU A 1 93 ? 3.051 -9.945 50.629 1.00 48.34 93 LEU A CA 1
ATOM 684 C C . LEU A 1 93 ? 1.754 -9.874 51.450 1.00 48.34 93 LEU A C 1
ATOM 686 O O . LEU A 1 93 ? 0.715 -9.497 50.924 1.00 48.34 93 LEU A O 1
ATOM 690 N N . ASN A 1 94 ? 1.766 -10.243 52.730 1.00 49.69 94 ASN A N 1
ATOM 691 C CA . ASN A 1 94 ? 0.568 -10.301 53.592 1.00 49.69 94 ASN A CA 1
ATOM 692 C C . ASN A 1 94 ? -0.136 -8.935 53.842 1.00 49.69 94 ASN A C 1
ATOM 694 O O . ASN A 1 94 ? -0.971 -8.827 54.736 1.00 49.69 94 ASN A O 1
ATOM 698 N N . GLU A 1 95 ? 0.163 -7.892 53.065 1.00 60.16 95 GLU A N 1
ATOM 699 C CA . GLU A 1 95 ? -0.353 -6.525 53.191 1.00 60.16 95 GLU A CA 1
ATOM 700 C C . GLU A 1 95 ? -1.441 -6.238 52.142 1.00 60.16 95 GLU A C 1
ATOM 702 O O . GLU A 1 95 ? -1.279 -5.463 51.200 1.00 60.16 95 GLU A O 1
ATOM 707 N N . THR A 1 96 ? -2.597 -6.887 52.296 1.00 65.19 96 THR A N 1
ATOM 708 C CA . THR A 1 96 ? -3.648 -6.891 51.266 1.00 65.19 96 THR A CA 1
ATOM 709 C C . THR A 1 96 ? -4.395 -5.563 51.099 1.00 65.19 96 THR A C 1
ATOM 711 O O . THR A 1 96 ? -4.918 -5.307 50.023 1.00 65.19 96 THR A O 1
ATOM 714 N N . LEU A 1 97 ? -4.486 -4.716 52.133 1.00 69.06 97 LEU A N 1
ATOM 715 C CA . LEU A 1 97 ? -5.288 -3.479 52.075 1.00 69.06 97 LEU A CA 1
ATOM 716 C C . LEU A 1 97 ? -4.623 -2.382 51.228 1.00 69.06 97 LEU A C 1
ATOM 718 O O . LEU A 1 97 ? -5.284 -1.796 50.374 1.00 69.06 97 LEU A O 1
ATOM 722 N N . ALA A 1 98 ? -3.314 -2.164 51.397 1.00 68.00 98 ALA A N 1
ATOM 723 C CA . ALA A 1 98 ? -2.555 -1.188 50.608 1.00 68.00 98 ALA A CA 1
ATOM 724 C C . ALA A 1 98 ? -2.516 -1.568 49.115 1.00 68.00 98 ALA A C 1
ATOM 726 O O . ALA A 1 98 ? -2.657 -0.719 48.238 1.00 68.00 98 ALA A O 1
ATOM 727 N N . ALA A 1 99 ? -2.406 -2.865 48.812 1.00 68.94 99 ALA A N 1
ATOM 728 C CA . ALA A 1 99 ? -2.457 -3.373 47.442 1.00 68.94 99 ALA A CA 1
ATOM 729 C C . ALA A 1 99 ? -3.792 -3.052 46.739 1.00 68.94 99 ALA A C 1
ATOM 731 O O . ALA A 1 99 ? -3.811 -2.683 45.562 1.00 68.94 99 ALA A O 1
ATOM 732 N N . LEU A 1 100 ? -4.908 -3.189 47.465 1.00 72.75 100 LEU A N 1
ATOM 733 C CA . LEU A 1 100 ? -6.253 -2.905 46.959 1.00 72.75 100 LEU A CA 1
ATOM 734 C C . LEU A 1 100 ? -6.486 -1.398 46.770 1.00 72.75 100 LEU A C 1
ATOM 736 O O . LEU A 1 100 ? -7.126 -1.008 45.795 1.00 72.75 100 LEU A O 1
ATOM 740 N N . GLU A 1 101 ? -5.932 -0.554 47.646 1.00 73.19 101 GLU A N 1
ATOM 741 C CA . GLU A 1 101 ? -5.941 0.905 47.473 1.00 73.19 101 GLU A CA 1
ATOM 742 C C . GLU A 1 101 ? -5.204 1.320 46.196 1.00 73.19 101 GLU A C 1
ATOM 744 O O . GLU A 1 101 ? -5.763 2.030 45.360 1.00 73.19 101 GLU A O 1
ATOM 749 N N . VAL A 1 102 ? -3.972 0.833 46.005 1.00 73.69 102 VAL A N 1
ATOM 750 C CA . VAL A 1 102 ? -3.180 1.128 44.801 1.00 73.69 102 VAL A CA 1
ATOM 751 C C . VAL A 1 102 ? -3.924 0.665 43.549 1.00 73.69 102 VAL A C 1
ATOM 753 O O . VAL A 1 102 ? -4.013 1.410 42.574 1.00 73.69 102 VAL A O 1
ATOM 756 N N . TYR A 1 103 ? -4.530 -0.526 43.582 1.00 76.12 103 TYR A N 1
ATOM 757 C CA . TYR A 1 103 ? -5.366 -1.004 42.483 1.00 76.12 103 TYR A CA 1
ATOM 758 C C . TYR A 1 103 ? -6.520 -0.042 42.176 1.00 76.12 103 TYR A C 1
ATOM 760 O O . TYR A 1 103 ? -6.712 0.320 41.012 1.00 76.12 103 TYR A O 1
ATOM 768 N N . ALA A 1 104 ? -7.275 0.391 43.189 1.00 75.19 104 ALA A N 1
ATOM 769 C CA . ALA A 1 104 ? -8.406 1.301 43.017 1.00 75.19 104 ALA A CA 1
ATOM 770 C C . ALA A 1 104 ? -7.962 2.646 42.422 1.00 75.19 104 ALA A C 1
ATOM 772 O O . ALA A 1 104 ? -8.513 3.090 41.414 1.00 75.19 104 ALA A O 1
ATOM 773 N N . CYS A 1 105 ? -6.913 3.249 42.983 1.00 74.62 105 CYS A N 1
ATOM 774 C CA . CYS A 1 105 ? -6.348 4.515 42.517 1.00 74.62 105 CYS A CA 1
ATOM 775 C C . CYS A 1 105 ? -5.854 4.436 41.068 1.00 74.62 105 CYS A C 1
ATOM 777 O O . CYS A 1 105 ? -6.121 5.331 40.266 1.00 74.62 105 CYS A O 1
ATOM 779 N N . CYS A 1 106 ? -5.169 3.354 40.702 1.00 72.19 106 CYS A N 1
ATOM 780 C CA . CYS A 1 106 ? -4.619 3.197 39.363 1.00 72.19 106 CYS A CA 1
ATOM 781 C C . CYS A 1 106 ? -5.679 2.836 38.308 1.00 72.19 106 CYS A C 1
ATOM 783 O O . CYS A 1 106 ? -5.628 3.347 37.190 1.00 72.19 106 CYS A O 1
ATOM 785 N N . THR A 1 107 ? -6.642 1.966 38.632 1.00 72.94 107 THR A N 1
ATOM 786 C CA . THR A 1 107 ? -7.699 1.559 37.684 1.00 72.94 107 THR A CA 1
ATOM 787 C C . THR A 1 107 ? -8.721 2.665 37.453 1.00 72.94 107 THR A C 1
ATOM 789 O O . THR A 1 107 ? -9.150 2.874 36.318 1.00 72.94 107 THR A O 1
ATOM 792 N N . TYR A 1 108 ? -9.058 3.422 38.499 1.00 76.12 108 TYR A N 1
ATOM 793 C CA . TYR A 1 108 ? -9.999 4.537 38.435 1.00 76.12 108 TYR A CA 1
ATOM 794 C C . TYR A 1 108 ? -9.310 5.899 38.278 1.00 76.12 108 TYR A C 1
ATOM 796 O O . TYR A 1 108 ? -9.942 6.920 38.517 1.00 76.12 108 TYR A O 1
ATOM 804 N N . HIS A 1 109 ? -8.064 5.957 37.794 1.00 72.88 109 HIS A N 1
ATOM 805 C CA . HIS A 1 109 ? -7.347 7.222 37.565 1.00 72.88 109 HIS A CA 1
ATOM 806 C C . HIS A 1 109 ? -8.098 8.183 36.615 1.00 72.88 109 HIS A C 1
ATOM 808 O O . HIS A 1 109 ? -7.961 9.400 36.705 1.00 72.88 109 HIS A O 1
ATOM 814 N N . ALA A 1 110 ? -8.897 7.664 35.675 1.00 66.81 110 ALA A N 1
ATOM 815 C CA . ALA A 1 110 ? -9.728 8.492 34.791 1.00 66.81 110 ALA A CA 1
ATOM 816 C C . ALA A 1 110 ? -10.973 9.089 35.483 1.00 66.81 110 ALA A C 1
ATOM 818 O O . ALA A 1 110 ? -11.645 9.952 34.919 1.00 66.81 110 ALA A O 1
ATOM 819 N N . TYR A 1 111 ? -11.296 8.620 36.688 1.00 75.00 111 TYR A N 1
ATOM 820 C CA . TYR A 1 111 ? -12.456 9.018 37.474 1.00 75.00 111 TYR A CA 1
ATOM 821 C C . TYR A 1 111 ? -12.014 9.901 38.638 1.00 75.00 111 TYR A C 1
ATOM 823 O O . TYR A 1 111 ? -10.889 9.821 39.126 1.00 75.00 111 TYR A O 1
ATOM 831 N N . GLN A 1 112 ? -12.927 10.734 39.130 1.00 75.19 112 GLN A N 1
ATOM 832 C CA . GLN A 1 112 ? -12.666 11.496 40.342 1.00 75.19 112 GLN A CA 1
ATOM 833 C C . GLN A 1 112 ? -13.003 10.627 41.560 1.00 75.19 112 GLN A C 1
ATOM 835 O O . GLN A 1 112 ? -14.180 10.410 41.859 1.00 75.19 112 GLN A O 1
ATOM 840 N N . LEU A 1 113 ? -11.976 10.124 42.247 1.00 74.19 113 LEU A N 1
ATOM 841 C CA . LEU A 1 113 ? -12.104 9.428 43.532 1.00 74.19 113 LEU A CA 1
ATOM 842 C C . LEU A 1 113 ? -12.437 10.440 44.642 1.00 74.19 113 LEU A C 1
ATOM 844 O O . LEU A 1 113 ? -11.804 11.489 44.745 1.00 74.19 113 LEU A O 1
ATOM 848 N N . LEU A 1 114 ? -13.464 10.147 45.442 1.00 75.75 114 LEU A N 1
ATOM 849 C CA . LEU A 1 114 ? -13.977 11.025 46.502 1.00 75.75 114 LEU A CA 1
ATOM 850 C C . LEU A 1 114 ? -13.529 10.570 47.892 1.00 75.75 114 LEU A C 1
ATOM 852 O O . LEU A 1 114 ? -13.063 11.383 48.684 1.00 75.75 114 LEU A O 1
ATOM 856 N N . SER A 1 115 ? -13.703 9.284 48.194 1.00 77.31 115 SER A N 1
ATOM 857 C CA . SER A 1 115 ? -13.282 8.664 49.452 1.00 77.31 115 SER A CA 1
ATOM 858 C C . SER A 1 115 ? -12.933 7.199 49.213 1.00 77.31 115 SER A C 1
ATOM 860 O O . SER A 1 115 ? -13.557 6.562 48.360 1.00 77.31 115 SER A O 1
ATOM 862 N N . ILE A 1 116 ? -11.958 6.687 49.961 1.00 77.25 116 ILE A N 1
ATOM 863 C CA . ILE A 1 116 ? -11.619 5.266 50.057 1.00 77.25 116 ILE A CA 1
ATOM 864 C C . ILE A 1 116 ? -11.764 4.910 51.533 1.00 77.25 116 ILE A C 1
ATOM 866 O O . ILE A 1 116 ? -11.070 5.476 52.375 1.00 77.25 116 ILE A O 1
ATOM 870 N N . ASP A 1 117 ? -12.703 4.023 51.832 1.00 76.06 117 ASP A N 1
ATOM 871 C CA . ASP A 1 117 ? -13.011 3.575 53.183 1.00 76.06 117 ASP A CA 1
ATOM 872 C C . ASP A 1 117 ? -12.512 2.121 53.330 1.00 76.06 117 ASP A C 1
ATOM 874 O O . ASP A 1 117 ? -12.768 1.270 52.467 1.00 76.06 117 ASP A O 1
ATOM 878 N N . TYR A 1 118 ? -11.769 1.853 54.409 1.00 73.69 118 TYR A N 1
ATOM 879 C CA . TYR A 1 118 ? -11.226 0.534 54.749 1.00 73.69 118 TYR A CA 1
ATOM 880 C C . TYR A 1 118 ? -12.052 -0.088 55.862 1.00 73.69 118 TYR A C 1
ATOM 882 O O . TYR A 1 118 ? -12.183 0.498 56.936 1.00 73.69 118 TYR A O 1
ATOM 890 N N . GLU A 1 119 ? -12.548 -1.300 55.642 1.00 63.44 119 GLU A N 1
ATOM 891 C CA . GLU A 1 119 ? -13.306 -2.019 56.663 1.00 63.44 119 GLU A CA 1
ATOM 892 C C . GLU A 1 119 ? -12.728 -3.424 56.854 1.00 63.44 119 GLU A C 1
ATOM 894 O O . GLU A 1 119 ? -13.058 -4.370 56.129 1.00 63.44 119 GLU A O 1
ATOM 899 N N . GLY A 1 120 ? -11.847 -3.547 57.850 1.00 55.72 120 GLY A N 1
ATOM 900 C CA . GLY A 1 120 ? -11.307 -4.811 58.348 1.00 55.72 120 GLY A CA 1
ATOM 901 C C . GLY A 1 120 ? -11.479 -4.900 59.864 1.00 55.72 120 GLY A C 1
ATOM 902 O O . GLY A 1 120 ? -11.072 -3.987 60.581 1.00 55.72 120 GLY A O 1
ATOM 903 N N . ASP A 1 121 ? -12.078 -5.987 60.353 1.00 47.19 121 ASP A N 1
ATOM 904 C CA . ASP A 1 121 ? -12.122 -6.272 61.790 1.00 47.19 121 ASP A CA 1
ATOM 905 C C . ASP A 1 121 ? -10.752 -6.798 62.220 1.00 47.19 121 ASP A C 1
ATOM 907 O O . ASP A 1 121 ? -10.352 -7.909 61.879 1.00 47.19 121 ASP A O 1
ATOM 911 N N . GLY A 1 122 ? -10.010 -5.974 62.956 1.00 43.62 122 GLY A N 1
ATOM 912 C CA . GLY A 1 122 ? -8.620 -6.232 63.327 1.00 43.62 122 GLY A CA 1
ATOM 913 C C . GLY A 1 122 ? -8.381 -7.312 64.388 1.00 43.62 122 GLY A C 1
ATOM 914 O O . GLY A 1 122 ? -7.344 -7.235 65.040 1.00 43.62 122 GLY A O 1
ATOM 915 N N . LEU A 1 123 ? -9.287 -8.271 64.625 1.00 40.84 123 LEU A N 1
ATOM 916 C CA . LEU A 1 123 ? -9.150 -9.197 65.764 1.00 40.84 123 LEU A CA 1
ATOM 917 C C . LEU A 1 123 ? -9.598 -10.659 65.580 1.00 40.84 123 LEU A C 1
ATOM 919 O O . LEU A 1 123 ? -9.443 -11.402 66.543 1.00 40.84 123 LEU A O 1
ATOM 923 N N . ASP A 1 124 ? -10.045 -11.120 64.406 1.00 35.34 124 ASP A N 1
ATOM 924 C CA . ASP A 1 124 ? -10.419 -12.539 64.237 1.00 35.34 124 ASP A CA 1
ATOM 925 C C . ASP A 1 124 ? -9.629 -13.250 63.128 1.00 35.34 124 ASP A C 1
ATOM 927 O O . ASP A 1 124 ? -9.448 -12.747 62.019 1.00 35.34 124 ASP A O 1
ATOM 931 N N . GLU A 1 125 ? -9.153 -14.448 63.470 1.00 39.03 125 GLU A N 1
ATOM 932 C CA . GLU A 1 125 ? -8.378 -15.365 62.638 1.00 39.03 125 GLU A CA 1
ATOM 933 C C . GLU A 1 125 ? -9.059 -15.639 61.280 1.00 39.03 125 GLU A C 1
ATOM 935 O O . GLU A 1 125 ? -10.105 -16.276 61.202 1.00 39.03 125 GLU A O 1
ATOM 940 N N . GLY A 1 126 ? -8.432 -15.189 60.189 1.00 45.31 126 GLY A N 1
ATOM 941 C CA . GLY A 1 126 ? -8.467 -15.825 58.862 1.00 45.31 126 GLY A CA 1
ATOM 942 C C . GLY A 1 126 ? -9.765 -15.824 58.036 1.00 45.31 126 GLY A C 1
ATOM 943 O O . GLY A 1 126 ? -9.683 -16.150 56.856 1.00 45.31 126 GLY A O 1
ATOM 944 N N . ASP A 1 127 ? -10.925 -15.455 58.590 1.00 44.41 127 ASP A N 1
ATOM 945 C CA . ASP A 1 127 ? -12.244 -15.688 57.955 1.00 44.41 127 ASP A CA 1
ATOM 946 C C . ASP A 1 127 ? -13.113 -14.417 57.765 1.00 44.41 127 ASP A C 1
ATOM 948 O O . ASP A 1 127 ? -14.292 -14.492 57.368 1.00 44.41 127 ASP A O 1
ATOM 952 N N . SER A 1 128 ? -12.558 -13.231 58.046 1.00 52.31 128 SER A N 1
ATOM 953 C CA . SER A 1 128 ? -13.202 -11.933 57.809 1.00 52.31 128 SER A CA 1
ATOM 954 C C . SER A 1 128 ? -12.681 -11.294 56.507 1.00 52.31 128 SER A C 1
ATOM 956 O O . SER A 1 128 ? -11.474 -11.148 56.319 1.00 52.31 128 SER A O 1
ATOM 958 N N . PRO A 1 129 ? -13.567 -10.930 55.556 1.00 58.66 129 PRO A N 1
ATOM 959 C CA . PRO A 1 129 ? -13.124 -10.395 54.278 1.00 58.66 129 PRO A CA 1
ATOM 960 C C . PRO A 1 129 ? -12.579 -8.970 54.433 1.00 58.66 129 PRO A C 1
ATOM 962 O O . PRO A 1 129 ? -13.248 -8.105 55.000 1.00 58.66 129 PRO A O 1
ATOM 965 N N . ASN A 1 130 ? -11.396 -8.715 53.872 1.00 65.56 130 ASN A N 1
ATOM 966 C CA . ASN A 1 130 ? -10.853 -7.365 53.703 1.00 65.56 130 ASN A CA 1
ATOM 967 C C . ASN A 1 130 ? -11.636 -6.656 52.598 1.00 65.56 130 ASN A C 1
ATOM 969 O O . ASN A 1 130 ? -11.578 -7.062 51.431 1.00 65.56 130 ASN A O 1
ATOM 973 N N . VAL A 1 131 ? -12.370 -5.612 52.976 1.00 69.50 131 VAL A N 1
ATOM 974 C CA . VAL A 1 131 ? -13.254 -4.857 52.087 1.00 69.50 131 VAL A CA 1
ATOM 975 C C . VAL A 1 131 ? -12.705 -3.453 51.889 1.00 69.50 131 VAL A C 1
ATOM 977 O O . VAL A 1 131 ? -12.404 -2.760 52.862 1.00 69.50 131 VAL A O 1
ATOM 980 N N . VAL A 1 132 ? -12.601 -3.039 50.624 1.00 74.75 132 VAL A N 1
ATOM 981 C CA . VAL A 1 132 ? -12.270 -1.662 50.254 1.00 74.75 132 VAL A CA 1
ATOM 982 C C . VAL A 1 132 ? -13.429 -1.100 49.444 1.00 74.75 132 VAL A C 1
ATOM 984 O O . VAL A 1 132 ? -13.738 -1.560 48.343 1.00 74.75 132 VAL A O 1
ATOM 987 N N . THR A 1 133 ? -14.091 -0.098 50.007 1.00 75.69 133 THR A N 1
ATOM 988 C CA . THR A 1 133 ? -15.164 0.641 49.337 1.00 75.69 133 THR A CA 1
ATOM 989 C C . THR A 1 133 ? -14.631 1.998 48.923 1.00 75.69 133 THR A C 1
ATOM 991 O O . THR A 1 133 ? -14.074 2.712 49.752 1.00 75.69 133 THR A O 1
ATOM 994 N N . TRP A 1 134 ? -14.836 2.402 47.673 1.00 79.50 134 TRP A N 1
ATOM 995 C CA . TRP A 1 134 ? -14.543 3.765 47.249 1.00 79.50 134 TRP A CA 1
ATOM 996 C C . TRP A 1 134 ? -15.729 4.407 46.556 1.00 79.50 134 TRP A C 1
ATOM 998 O O . TRP A 1 134 ? -16.535 3.783 45.866 1.00 79.50 134 TRP A O 1
ATOM 1008 N N . ARG A 1 135 ? -15.836 5.717 46.721 1.00 76.75 135 ARG A N 1
ATOM 1009 C CA . ARG A 1 135 ? -16.832 6.522 46.021 1.00 76.75 135 ARG A CA 1
ATOM 1010 C C . ARG A 1 135 ? -16.141 7.247 44.891 1.00 76.75 135 ARG A C 1
ATOM 1012 O O . ARG A 1 135 ? -15.115 7.889 45.104 1.00 76.75 135 ARG A O 1
ATOM 1019 N N . PHE A 1 136 ? -16.709 7.159 43.698 1.00 75.75 136 PHE A N 1
ATOM 1020 C CA . PHE A 1 136 ? -16.177 7.840 42.531 1.00 75.75 136 PHE A CA 1
ATOM 1021 C C . PHE A 1 136 ? -17.283 8.578 41.786 1.00 75.75 136 PHE A C 1
ATOM 1023 O O . PHE A 1 136 ? -18.474 8.271 41.880 1.00 75.75 136 PHE A O 1
ATOM 1030 N N . LYS A 1 137 ? -16.869 9.593 41.037 1.00 70.81 137 LYS A N 1
ATOM 1031 C CA . LYS A 1 137 ? -17.727 10.317 40.112 1.00 70.81 137 LYS A CA 1
ATOM 1032 C C . LYS A 1 137 ? -17.102 10.244 38.729 1.00 70.81 137 LYS A C 1
ATOM 1034 O O . LYS A 1 137 ? -15.895 10.442 38.573 1.00 70.81 137 LYS A O 1
ATOM 1039 N N . LEU A 1 138 ? -17.928 9.967 37.723 1.00 64.25 138 LEU A N 1
ATOM 1040 C CA . LEU A 1 138 ? -17.517 10.124 36.333 1.00 64.25 138 LEU A CA 1
ATOM 1041 C C . LEU A 1 138 ? -17.174 11.604 36.118 1.00 64.25 138 LEU A C 1
ATOM 1043 O O . LEU A 1 138 ? -17.986 12.476 36.446 1.00 64.25 138 LEU A O 1
ATOM 1047 N N . GLY A 1 139 ? -15.968 11.895 35.629 1.00 52.41 139 GLY A N 1
ATOM 1048 C CA . GLY A 1 139 ? -15.577 13.268 35.317 1.00 52.41 139 GLY A CA 1
ATOM 1049 C C . GLY A 1 139 ? -16.630 13.896 34.403 1.00 52.41 139 GLY A C 1
ATOM 1050 O O . GLY A 1 139 ? -16.964 13.330 33.365 1.00 52.41 139 GLY A O 1
ATOM 1051 N N . GLN A 1 140 ? -17.218 15.024 34.814 1.00 42.34 140 GLN A N 1
ATOM 1052 C CA . GLN A 1 140 ? -18.183 15.729 33.975 1.00 42.34 140 GLN A CA 1
ATOM 1053 C C . GLN A 1 140 ? -17.480 16.132 32.673 1.00 42.34 140 GLN A C 1
ATOM 1055 O O . GLN A 1 140 ? -16.514 16.891 32.714 1.00 42.34 140 GLN A O 1
ATOM 1060 N N . SER A 1 141 ? -18.016 15.730 31.517 1.00 36.88 141 SER A N 1
ATOM 1061 C CA . SER A 1 141 ? -17.989 16.626 30.361 1.00 36.88 141 SER A CA 1
ATOM 1062 C C . SER A 1 141 ? -18.705 17.897 30.827 1.00 36.88 141 SER A C 1
ATOM 1064 O O . SER A 1 141 ? -19.923 17.885 31.019 1.00 36.88 141 SER A O 1
ATOM 1066 N N . ALA A 1 142 ? -17.932 18.915 31.197 1.00 38.12 142 ALA A N 1
ATOM 1067 C CA . ALA A 1 142 ? -18.393 20.020 32.026 1.00 38.12 142 ALA A CA 1
ATOM 1068 C C . ALA A 1 142 ? -19.559 20.775 31.367 1.00 38.12 142 ALA A C 1
ATOM 1070 O O . ALA A 1 142 ? -19.375 21.540 30.424 1.00 38.12 142 ALA A O 1
ATOM 1071 N N . SER A 1 143 ? -20.773 20.594 31.886 1.00 27.78 143 SER A N 1
ATOM 1072 C CA . SER A 1 143 ? -21.813 21.618 31.797 1.00 27.78 143 SER A CA 1
ATOM 1073 C C . SER A 1 143 ? -21.435 22.785 32.726 1.00 27.78 143 SER A C 1
ATOM 1075 O O . SER A 1 143 ? -20.817 22.536 33.766 1.00 27.78 143 SER A O 1
ATOM 1077 N N . PRO A 1 144 ? -21.788 24.041 32.398 1.00 25.11 144 PRO A N 1
ATOM 1078 C CA . PRO A 1 144 ? -21.340 25.214 33.149 1.00 25.11 144 PRO A CA 1
ATOM 1079 C C . PRO A 1 144 ? -21.765 25.167 34.630 1.00 25.11 144 PRO A C 1
ATOM 1081 O O . PRO A 1 144 ? -22.813 24.596 34.955 1.00 25.11 144 PRO A O 1
ATOM 1084 N N . PRO A 1 145 ? -20.977 25.771 35.541 1.00 29.28 145 PRO A N 1
ATOM 1085 C CA . PRO A 1 145 ? -21.244 25.717 36.971 1.00 29.28 145 PRO A CA 1
ATOM 1086 C C . PRO A 1 145 ? -22.518 26.501 37.297 1.00 29.28 145 PRO A C 1
ATOM 1088 O O . PRO A 1 145 ? -22.625 27.693 37.014 1.00 29.28 145 PRO A O 1
ATOM 1091 N N . SER A 1 146 ? -23.483 25.829 37.920 1.00 27.38 146 SER A N 1
ATOM 1092 C CA . SER A 1 146 ? -24.592 26.503 38.598 1.00 27.38 146 SER A CA 1
ATOM 1093 C C . SER A 1 146 ? -24.131 26.917 39.996 1.00 27.38 146 SER A C 1
ATOM 1095 O O . SER A 1 146 ? -23.458 26.155 40.688 1.00 27.38 146 SER A O 1
ATOM 1097 N N . THR A 1 147 ? -24.451 28.150 40.382 1.00 24.95 147 THR A N 1
ATOM 1098 C CA . THR A 1 147 ? -24.046 28.804 41.635 1.00 24.95 147 THR A CA 1
ATOM 1099 C C . THR A 1 147 ? -24.451 27.973 42.865 1.00 24.95 147 THR A C 1
ATOM 1101 O O . THR A 1 147 ? -25.581 27.484 42.903 1.00 24.95 147 THR A O 1
ATOM 1104 N N . PRO A 1 148 ? -23.588 27.808 43.887 1.00 27.06 148 PRO A N 1
ATOM 1105 C CA . PRO A 1 148 ? -23.923 26.997 45.053 1.00 27.06 148 PRO A CA 1
ATOM 1106 C C . PRO A 1 148 ? -24.925 27.737 45.950 1.00 27.06 148 PRO A C 1
ATOM 1108 O O . PRO A 1 148 ? -24.651 28.844 46.413 1.00 27.06 148 PRO A O 1
ATOM 1111 N N . GLN A 1 149 ? -26.078 27.123 46.221 1.00 24.48 149 GLN A N 1
ATOM 1112 C CA . GLN A 1 149 ? -26.931 27.500 47.348 1.00 24.48 149 GLN A CA 1
ATOM 1113 C C . GLN A 1 149 ? -26.579 26.623 48.554 1.00 24.48 149 GLN A C 1
ATOM 1115 O O . GLN A 1 149 ? -26.462 25.403 48.447 1.00 24.48 149 GLN A O 1
ATOM 1120 N N . PHE A 1 150 ? -26.365 27.280 49.693 1.00 29.17 150 PHE A N 1
ATOM 1121 C CA . PHE A 1 150 ? -26.147 26.662 50.995 1.00 29.17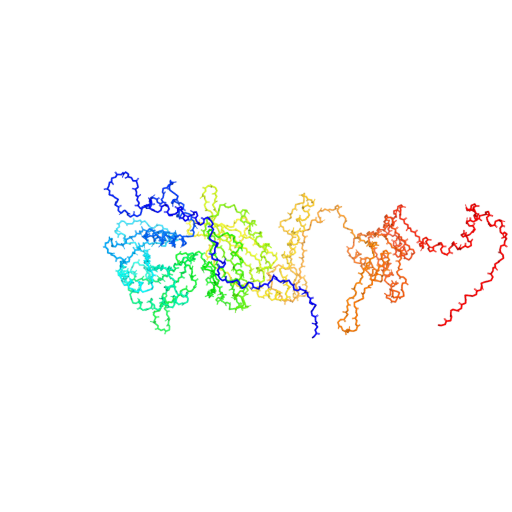 150 PHE A CA 1
ATOM 1122 C C . PHE A 1 150 ? -27.461 26.056 51.499 1.00 29.17 150 PHE A C 1
ATOM 1124 O O . PHE A 1 150 ? -28.252 26.744 52.127 1.00 29.17 150 PHE A O 1
ATOM 1131 N N . ASP A 1 151 ? -27.674 24.772 51.237 1.00 24.06 151 ASP A N 1
ATOM 1132 C CA . ASP A 1 151 ? -28.535 23.915 52.052 1.00 24.06 151 ASP A CA 1
ATOM 1133 C C . ASP A 1 151 ? -28.067 22.465 51.883 1.00 24.06 151 ASP A C 1
ATOM 1135 O O . ASP A 1 151 ? -27.832 22.023 50.765 1.00 24.06 151 ASP A O 1
ATOM 1139 N N . ARG A 1 152 ? -27.846 21.762 53.004 1.00 33.69 152 ARG A N 1
ATOM 1140 C CA . ARG A 1 152 ? -27.329 20.376 53.140 1.00 33.69 152 ARG A CA 1
ATOM 1141 C C . ARG A 1 152 ? -27.347 19.541 51.837 1.00 33.69 152 ARG A C 1
ATOM 1143 O O . ARG A 1 152 ? -28.329 18.872 51.526 1.00 33.69 152 ARG A O 1
ATOM 1150 N N . LEU A 1 153 ? -26.228 19.553 51.106 1.00 31.41 153 LEU A N 1
ATOM 1151 C CA . LEU A 1 153 ? -26.091 18.966 49.767 1.00 31.41 153 LEU A CA 1
ATOM 1152 C C . LEU A 1 153 ? -25.809 17.454 49.810 1.00 31.41 153 LEU A C 1
ATOM 1154 O O . LEU A 1 153 ? -24.670 17.012 49.952 1.00 31.41 153 LEU A O 1
ATOM 1158 N N . VAL A 1 154 ? -26.862 16.662 49.618 1.00 35.50 154 VAL A N 1
ATOM 1159 C CA . VAL A 1 154 ? -26.781 15.285 49.112 1.00 35.50 154 VAL A CA 1
ATOM 1160 C C . VAL A 1 154 ? -26.465 15.363 47.612 1.00 35.50 154 VAL A C 1
ATOM 1162 O O . VAL A 1 154 ? -27.248 15.911 46.840 1.00 35.50 154 VAL A O 1
ATOM 1165 N N . ASN A 1 155 ? -25.296 14.861 47.201 1.00 38.56 155 ASN A N 1
ATOM 1166 C CA . ASN A 1 155 ? -24.781 15.009 45.835 1.00 38.56 155 ASN A CA 1
ATOM 1167 C C . ASN A 1 155 ? -25.456 14.042 44.830 1.00 38.56 155 ASN A C 1
ATOM 1169 O O . ASN A 1 155 ? -25.452 12.832 45.063 1.00 38.56 155 ASN A O 1
ATOM 1173 N N . PRO A 1 156 ? -25.952 14.525 43.675 1.00 38.50 156 PRO A N 1
ATOM 1174 C CA . PRO A 1 156 ? -26.830 13.768 42.780 1.00 38.50 156 PRO A CA 1
ATOM 1175 C C . PRO A 1 156 ? -26.103 12.962 41.685 1.00 38.50 156 PRO A C 1
ATOM 1177 O O . PRO A 1 156 ? -26.672 12.794 40.621 1.00 38.50 156 PRO A O 1
ATOM 1180 N N . ASN A 1 157 ? -24.870 12.467 41.882 1.00 44.59 157 ASN A N 1
ATOM 1181 C CA . ASN A 1 157 ? -24.138 11.663 40.868 1.00 44.59 157 ASN A CA 1
ATOM 1182 C C . ASN A 1 157 ? -23.015 10.786 41.473 1.00 44.59 157 ASN A C 1
ATOM 1184 O O . ASN A 1 157 ? -21.933 10.675 40.897 1.00 44.59 157 ASN A O 1
ATOM 1188 N N . LEU A 1 158 ? -23.209 10.229 42.671 1.00 51.09 158 LEU A N 1
ATOM 1189 C CA . LEU A 1 158 ? -22.203 9.355 43.280 1.00 51.09 158 LEU A CA 1
ATOM 1190 C C . LEU A 1 158 ? -22.428 7.896 42.877 1.00 51.09 158 LEU A C 1
ATOM 1192 O O . LEU A 1 158 ? -23.471 7.327 43.191 1.00 51.09 158 LEU A O 1
ATOM 1196 N N . SER A 1 159 ? -21.421 7.287 42.259 1.00 56.69 159 SER A N 1
ATOM 1197 C CA . SER A 1 159 ? -21.340 5.838 42.098 1.00 56.69 159 SER A CA 1
ATOM 1198 C C . SER A 1 159 ? -20.396 5.291 43.165 1.00 56.69 159 SER A C 1
ATOM 1200 O O . SER A 1 159 ? -19.321 5.846 43.407 1.00 56.69 159 SER A O 1
ATOM 1202 N N . THR A 1 160 ? -20.807 4.224 43.850 1.00 55.12 160 THR A N 1
ATOM 1203 C CA . THR A 1 160 ? -19.939 3.546 44.819 1.00 55.12 160 THR A CA 1
ATOM 1204 C C . THR A 1 160 ? -19.330 2.340 44.115 1.00 55.12 160 THR A C 1
ATOM 1206 O O . THR A 1 160 ? -20.042 1.428 43.695 1.00 55.12 160 THR A O 1
ATOM 1209 N N . GLY A 1 161 ? -18.017 2.379 43.911 1.00 57.66 161 GLY A N 1
ATOM 1210 C CA . GLY A 1 161 ? -17.240 1.248 43.427 1.00 57.66 161 GLY A CA 1
ATOM 1211 C C . GLY A 1 161 ? -16.776 0.444 44.620 1.00 57.66 161 GLY A C 1
ATOM 1212 O O . GLY A 1 161 ? -16.212 0.996 45.562 1.00 57.66 161 GLY A O 1
ATOM 1213 N N . VAL A 1 162 ? -17.041 -0.852 44.614 1.00 58.50 162 VAL A N 1
ATOM 1214 C CA . VAL A 1 162 ? -16.606 -1.717 45.700 1.00 58.50 162 VAL A CA 1
ATOM 1215 C C . VAL A 1 162 ? -15.767 -2.846 45.123 1.00 58.50 162 VAL A C 1
ATOM 1217 O O . VAL A 1 162 ? -16.249 -3.634 44.310 1.00 58.50 162 VAL A O 1
ATOM 1220 N N . LEU A 1 163 ? -14.502 -2.924 45.536 1.00 61.75 163 LEU A N 1
ATOM 1221 C CA . LEU A 1 163 ? -13.650 -4.083 45.280 1.00 61.75 163 LEU A CA 1
ATOM 1222 C C . LEU A 1 163 ? -13.582 -4.915 46.536 1.00 61.75 163 LEU A C 1
ATOM 1224 O O . LEU A 1 163 ? -13.196 -4.472 47.619 1.00 61.75 163 LEU A O 1
ATOM 1228 N N . LEU A 1 164 ? -13.980 -6.155 46.357 1.00 57.19 164 LEU A N 1
ATOM 1229 C CA . LEU A 1 164 ? -14.241 -7.068 47.427 1.00 57.19 164 LEU A CA 1
ATOM 1230 C C . LEU A 1 164 ? -13.326 -8.262 47.324 1.00 57.19 164 LEU A C 1
ATOM 1232 O O . LEU A 1 164 ? -13.543 -9.180 46.542 1.00 57.19 164 LEU A O 1
ATOM 1236 N N . HIS A 1 165 ? -12.340 -8.165 48.210 1.00 57.84 165 HIS A N 1
ATOM 1237 C CA . HIS A 1 165 ? -11.491 -9.180 48.793 1.00 57.84 165 HIS A CA 1
ATOM 1238 C C . HIS A 1 165 ? -10.676 -10.072 47.851 1.00 57.84 165 HIS A C 1
ATOM 1240 O O . HIS A 1 165 ? -11.038 -10.368 46.716 1.00 57.84 165 HIS A O 1
ATOM 1246 N N . LEU A 1 166 ? -9.540 -10.509 48.391 1.00 57.78 166 LEU A N 1
ATOM 1247 C CA . LEU A 1 166 ? -8.769 -11.617 47.872 1.00 57.78 166 LEU A CA 1
ATOM 1248 C C . LEU A 1 166 ? -9.325 -12.900 48.449 1.00 57.78 166 LEU A C 1
ATOM 1250 O O . LEU A 1 166 ? -9.130 -13.166 49.632 1.00 57.78 166 LEU A O 1
ATOM 1254 N N . PHE A 1 167 ? -9.953 -13.718 47.620 1.00 67.69 167 PHE A N 1
ATOM 1255 C CA . PHE A 1 167 ? -10.244 -15.086 48.022 1.00 67.69 167 PHE A CA 1
ATOM 1256 C C . PHE A 1 167 ? -9.157 -16.023 47.480 1.00 67.69 167 PHE A C 1
ATOM 1258 O O . PHE A 1 167 ? -8.725 -15.855 46.334 1.00 67.69 167 PHE A O 1
ATOM 1265 N N . PRO A 1 168 ? -8.694 -17.002 48.276 1.00 65.00 168 PRO A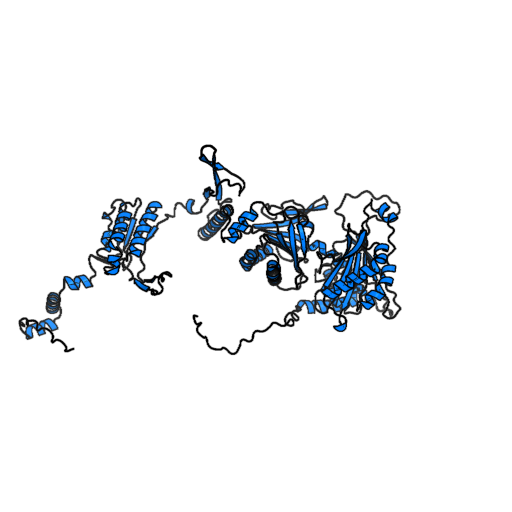 N 1
ATOM 1266 C CA . PRO A 1 168 ? -7.759 -18.014 47.794 1.00 65.00 168 PRO A CA 1
ATOM 1267 C C . PRO A 1 168 ? -8.429 -18.948 46.776 1.00 65.00 168 PRO A C 1
ATOM 1269 O O . PRO A 1 168 ? -7.808 -19.337 45.796 1.00 65.00 168 PRO A O 1
ATOM 1272 N N . ASN A 1 169 ? -9.723 -19.242 46.960 1.00 72.12 169 ASN A N 1
ATOM 1273 C CA . ASN A 1 169 ? -10.470 -20.169 46.117 1.00 72.12 169 ASN A CA 1
ATOM 1274 C C . ASN A 1 169 ? -11.949 -19.766 45.939 1.00 72.12 169 ASN A C 1
ATOM 1276 O O . ASN A 1 169 ? -12.476 -18.865 46.601 1.00 72.12 169 ASN A O 1
ATOM 1280 N N . MET A 1 170 ? -12.636 -20.457 45.023 1.00 75.06 170 MET A N 1
ATOM 1281 C CA . MET A 1 170 ? -14.045 -20.197 44.699 1.00 75.06 170 MET A CA 1
ATOM 1282 C C . MET A 1 170 ? -14.989 -20.489 45.877 1.00 75.06 170 MET A C 1
ATOM 1284 O O . MET A 1 170 ? -16.011 -19.820 46.043 1.00 75.06 170 MET A O 1
ATOM 1288 N N . GLU A 1 171 ? -14.656 -21.465 46.722 1.00 75.31 171 GLU A N 1
ATOM 1289 C CA . GLU A 1 171 ? -15.454 -21.811 47.903 1.00 75.31 171 GLU A CA 1
ATOM 1290 C C . GLU A 1 171 ? -15.417 -20.706 48.966 1.00 75.31 171 GLU A C 1
ATOM 1292 O O . GLU A 1 171 ? -16.446 -20.373 49.562 1.00 75.31 171 GLU A O 1
ATOM 1297 N N . ALA A 1 172 ? -14.253 -20.086 49.180 1.00 73.50 172 ALA A N 1
ATOM 1298 C CA . ALA A 1 172 ? -14.113 -18.922 50.047 1.00 73.50 172 ALA A CA 1
ATOM 1299 C C . ALA A 1 172 ? -14.899 -17.725 49.499 1.00 73.50 172 ALA A C 1
ATOM 1301 O O . ALA A 1 172 ? -15.578 -17.051 50.274 1.00 73.50 172 ALA A O 1
ATOM 1302 N N . LEU A 1 173 ? -14.906 -17.521 48.176 1.00 76.88 173 LEU A N 1
ATOM 1303 C CA . LEU A 1 173 ? -15.739 -16.495 47.544 1.00 76.88 173 LEU A CA 1
ATOM 1304 C C . LEU A 1 173 ? -17.234 -16.752 47.795 1.00 76.88 173 LEU A C 1
ATOM 1306 O O . LEU A 1 173 ? -17.957 -15.831 48.169 1.00 76.88 173 LEU A O 1
ATOM 1310 N N . CYS A 1 174 ? -17.695 -18.003 47.681 1.00 78.38 174 CYS A N 1
ATOM 1311 C CA . CYS A 1 174 ? -19.093 -18.359 47.947 1.00 78.38 174 CYS A CA 1
ATOM 1312 C C . CYS A 1 174 ? -19.509 -18.094 49.402 1.00 78.38 174 CYS A C 1
ATOM 1314 O O . CYS A 1 174 ? -20.617 -17.614 49.640 1.00 78.38 174 CYS A O 1
ATOM 1316 N N . ARG A 1 175 ? -18.629 -18.384 50.371 1.00 76.25 175 ARG A N 1
ATOM 1317 C CA . ARG A 1 175 ? -18.878 -18.141 51.805 1.00 76.25 175 ARG A CA 1
ATOM 1318 C C . ARG A 1 175 ? -18.797 -16.659 52.174 1.00 76.25 175 ARG A C 1
ATOM 1320 O O . ARG A 1 175 ? -19.569 -16.189 53.008 1.00 76.25 175 ARG A O 1
ATOM 1327 N N . GLY A 1 176 ? -17.863 -15.927 51.571 1.00 71.12 176 GLY A N 1
ATOM 1328 C CA . GLY A 1 176 ? -17.624 -14.512 51.852 1.00 71.12 176 GLY A CA 1
ATOM 1329 C C . GLY A 1 176 ? -18.631 -13.567 51.200 1.00 71.12 176 GLY A C 1
ATOM 1330 O O . GLY A 1 176 ? -18.865 -12.486 51.733 1.00 71.12 176 GLY A O 1
ATOM 1331 N N . PHE A 1 177 ? -19.260 -13.971 50.092 1.00 77.44 177 PHE A N 1
ATOM 1332 C CA . PHE A 1 177 ? -20.137 -13.120 49.284 1.00 77.44 177 PHE A CA 1
ATOM 1333 C C . PHE A 1 177 ? -21.262 -12.442 50.076 1.00 77.44 177 PHE A C 1
ATOM 1335 O O . PHE A 1 177 ? -21.438 -11.231 49.973 1.00 77.44 177 PHE A O 1
ATOM 1342 N N . ASP A 1 178 ? -22.000 -13.192 50.897 1.00 75.69 178 ASP A N 1
ATOM 1343 C CA . ASP A 1 178 ? -23.148 -12.635 51.624 1.00 75.69 178 ASP A CA 1
ATOM 1344 C C . ASP A 1 178 ? -22.704 -11.614 52.692 1.00 75.69 178 ASP A C 1
ATOM 1346 O O . ASP A 1 178 ? -23.323 -10.558 52.821 1.00 75.69 178 ASP A O 1
ATOM 1350 N N . LYS A 1 179 ? -21.584 -11.877 53.392 1.00 72.50 179 LYS A N 1
ATOM 1351 C CA . LYS A 1 179 ? -20.978 -10.949 54.377 1.00 72.50 179 LYS A CA 1
ATOM 1352 C C . LYS A 1 179 ? -20.503 -9.646 53.737 1.00 72.50 179 LYS A C 1
ATOM 1354 O O . LYS A 1 179 ? -20.418 -8.605 54.382 1.00 72.50 179 LYS A O 1
ATOM 1359 N N . VAL A 1 180 ? -20.101 -9.752 52.483 1.00 72.19 180 VAL A N 1
ATOM 1360 C CA . VAL A 1 180 ? -19.538 -8.681 51.687 1.00 72.19 180 VAL A CA 1
ATOM 1361 C C . VAL A 1 180 ? -20.650 -7.777 51.142 1.00 72.19 180 VAL A C 1
ATOM 1363 O O . VAL A 1 180 ? -20.582 -6.557 51.277 1.00 72.19 180 VAL A O 1
ATOM 1366 N N . VAL A 1 181 ? -21.696 -8.373 50.568 1.00 73.38 181 VAL A N 1
ATOM 1367 C CA . VAL A 1 181 ? -22.824 -7.636 49.987 1.00 73.38 181 VAL A CA 1
ATOM 1368 C C . VAL A 1 181 ? -23.625 -6.912 51.070 1.00 73.38 181 VAL A C 1
ATOM 1370 O O . VAL A 1 181 ? -24.039 -5.781 50.843 1.00 73.38 181 VAL A O 1
ATOM 1373 N N . SER A 1 182 ? -23.749 -7.484 52.275 1.00 72.31 182 SER A N 1
ATOM 1374 C CA . SER A 1 182 ? -24.441 -6.838 53.402 1.00 72.31 182 SER A CA 1
ATOM 1375 C C . SER A 1 182 ? -23.806 -5.526 53.879 1.00 72.31 182 SER A C 1
ATOM 1377 O O . SER A 1 182 ? -24.440 -4.791 54.631 1.00 72.31 182 SER A O 1
ATOM 1379 N N . ARG A 1 183 ? -22.556 -5.238 53.491 1.00 69.75 183 ARG A N 1
ATOM 1380 C CA . ARG A 1 183 ? -21.878 -3.971 53.821 1.00 69.75 183 ARG A CA 1
ATOM 1381 C C . ARG A 1 183 ? -22.247 -2.839 52.863 1.00 69.75 183 ARG A C 1
ATOM 1383 O O . ARG A 1 183 ? -22.027 -1.672 53.169 1.00 69.75 183 ARG A O 1
ATOM 1390 N N . ILE A 1 184 ? -22.831 -3.164 51.711 1.00 69.88 184 ILE A N 1
ATOM 1391 C CA . ILE A 1 184 ? -23.333 -2.167 50.769 1.00 69.88 184 ILE A CA 1
ATOM 1392 C C . ILE A 1 184 ? -24.709 -1.702 51.277 1.00 69.88 184 ILE A C 1
ATOM 1394 O O . ILE A 1 184 ? -25.536 -2.533 51.646 1.00 69.88 184 ILE A O 1
ATOM 1398 N N . PRO A 1 185 ? -25.003 -0.393 51.316 1.00 67.81 185 PRO A N 1
ATOM 1399 C CA . PRO A 1 185 ? -26.345 0.068 51.648 1.00 67.81 185 PRO A CA 1
ATOM 1400 C C . PRO A 1 185 ? -27.356 -0.411 50.595 1.00 67.81 185 PRO A C 1
ATOM 1402 O O . PRO A 1 185 ? -27.090 -0.349 49.393 1.00 67.81 185 PRO A O 1
ATOM 1405 N N . ALA A 1 186 ? -28.524 -0.875 51.048 1.00 62.72 186 ALA A N 1
ATOM 1406 C CA . ALA A 1 186 ? -29.599 -1.330 50.167 1.00 62.72 186 ALA A CA 1
ATOM 1407 C C . ALA A 1 186 ? -30.021 -0.223 49.183 1.00 62.72 186 ALA A C 1
ATOM 1409 O O . ALA A 1 186 ? -30.119 0.953 49.548 1.00 62.72 186 ALA A O 1
ATOM 1410 N N . TRP A 1 187 ? -30.263 -0.598 47.925 1.00 62.66 187 TRP A N 1
ATOM 1411 C CA . TRP A 1 187 ? -30.617 0.343 46.868 1.00 62.66 187 TRP A CA 1
ATOM 1412 C C . TRP A 1 187 ? -32.112 0.646 46.897 1.00 62.66 187 TRP A C 1
ATOM 1414 O O . TRP A 1 187 ? -32.947 -0.201 46.584 1.00 62.66 187 TRP A O 1
ATOM 1424 N N . ASP A 1 188 ? -32.439 1.881 47.263 1.00 59.09 188 ASP A N 1
ATOM 1425 C CA . ASP A 1 188 ? -33.802 2.398 47.234 1.00 59.09 188 ASP A CA 1
ATOM 1426 C C . ASP A 1 188 ? -34.101 3.053 45.873 1.00 59.09 188 ASP A C 1
ATOM 1428 O O . ASP A 1 188 ? -33.557 4.109 45.523 1.00 59.09 188 ASP A O 1
ATOM 1432 N N . ILE A 1 189 ? -34.971 2.399 45.099 1.00 59.22 189 ILE A N 1
ATOM 1433 C CA . ILE A 1 189 ? -35.355 2.773 43.731 1.00 59.22 189 ILE A CA 1
ATOM 1434 C C . ILE A 1 189 ? -36.070 4.132 43.710 1.00 59.22 189 ILE A C 1
ATOM 1436 O O . ILE A 1 189 ? -35.838 4.931 42.800 1.00 59.22 189 ILE A O 1
ATOM 1440 N N . GLU A 1 190 ? -36.899 4.434 44.715 1.00 52.75 190 GLU A N 1
ATOM 1441 C CA . GLU A 1 190 ? -37.704 5.663 44.752 1.00 52.75 190 GLU A CA 1
ATOM 1442 C C . GLU A 1 190 ? -36.839 6.887 45.071 1.00 52.75 190 GLU A C 1
ATOM 1444 O O . GLU A 1 190 ? -36.925 7.912 44.385 1.00 52.75 190 GLU A O 1
ATOM 1449 N N . ASN A 1 191 ? -35.924 6.765 46.040 1.00 56.69 191 ASN A N 1
ATOM 1450 C CA . ASN A 1 191 ? -34.956 7.820 46.352 1.00 56.69 191 ASN A CA 1
ATOM 1451 C C . ASN A 1 191 ? -34.004 8.094 45.179 1.00 56.69 191 ASN A C 1
ATOM 1453 O O . ASN A 1 191 ? -33.663 9.250 44.927 1.00 56.69 191 ASN A O 1
ATOM 1457 N N . HIS A 1 192 ? -33.577 7.056 44.455 1.00 51.53 192 HIS A N 1
ATOM 1458 C CA . HIS A 1 192 ? -32.689 7.205 43.303 1.00 51.53 192 HIS A CA 1
ATOM 1459 C C . HIS A 1 192 ? -33.411 7.854 42.108 1.00 51.53 192 HIS A C 1
ATOM 1461 O O . HIS A 1 192 ? -32.915 8.826 41.536 1.00 51.53 192 HIS A O 1
ATOM 1467 N N . ALA A 1 193 ? -34.622 7.398 41.772 1.00 50.97 193 ALA A N 1
ATOM 1468 C CA . ALA A 1 193 ? -35.417 7.968 40.682 1.00 50.97 193 ALA A CA 1
ATOM 1469 C C . ALA A 1 193 ? -35.769 9.451 40.914 1.00 50.97 193 ALA A C 1
ATOM 1471 O O . ALA A 1 193 ? -35.703 10.247 39.973 1.00 50.97 193 ALA A O 1
ATOM 1472 N N . CYS A 1 194 ? -36.062 9.842 42.164 1.00 51.22 194 CYS A N 1
ATOM 1473 C CA . CYS A 1 194 ? -36.320 11.239 42.539 1.00 51.22 194 CYS A CA 1
ATOM 1474 C C . CYS A 1 194 ? -35.071 12.135 42.456 1.00 51.22 194 CYS A C 1
ATOM 1476 O O . CYS A 1 194 ? -35.194 13.329 42.190 1.00 51.22 194 CYS A O 1
ATOM 1478 N N . ARG A 1 195 ? -33.870 11.583 42.683 1.00 51.81 195 ARG A N 1
ATOM 1479 C CA . ARG A 1 195 ? -32.601 12.338 42.709 1.00 51.81 195 ARG A CA 1
ATOM 1480 C C . ARG A 1 195 ? -31.916 12.453 41.346 1.00 51.81 195 ARG A C 1
ATOM 1482 O O . ARG A 1 195 ? -31.204 13.428 41.123 1.00 51.81 195 ARG A O 1
ATOM 1489 N N . HIS A 1 196 ? -32.130 11.490 40.447 1.00 50.22 196 HIS A N 1
ATOM 1490 C CA . HIS A 1 196 ? -31.377 11.356 39.191 1.00 50.22 196 HIS A CA 1
ATOM 1491 C C . HIS A 1 196 ? -32.228 11.525 37.918 1.00 50.22 196 HIS A C 1
ATOM 1493 O O . HIS A 1 196 ? -31.802 11.144 36.829 1.00 50.22 196 HIS A O 1
ATOM 1499 N N . GLY A 1 197 ? -33.426 12.113 38.026 1.00 45.34 197 GLY A N 1
ATOM 1500 C CA . GLY A 1 197 ? -34.188 12.586 36.862 1.00 45.34 197 GLY A CA 1
ATOM 1501 C C . GLY A 1 197 ? -34.676 11.479 35.923 1.00 45.34 197 GLY A C 1
ATOM 1502 O O . GLY A 1 197 ? -34.644 11.650 34.707 1.00 45.34 197 GLY A O 1
ATOM 1503 N N . GLY A 1 198 ? -35.117 10.345 36.473 1.00 42.94 198 GLY A N 1
ATOM 1504 C CA . GLY A 1 198 ? -35.697 9.249 35.689 1.00 42.94 198 GLY A CA 1
ATOM 1505 C C . GLY A 1 198 ? -34.694 8.283 35.048 1.00 42.94 198 GLY A C 1
ATOM 1506 O O . GLY A 1 198 ? -35.132 7.354 34.374 1.00 42.94 198 GLY A O 1
ATOM 1507 N N . ASN A 1 199 ? -33.380 8.437 35.270 1.00 48.84 199 ASN A N 1
ATOM 1508 C CA . ASN A 1 199 ? -32.417 7.409 34.872 1.00 48.84 199 ASN A CA 1
ATOM 1509 C C . ASN A 1 199 ? -32.422 6.263 35.906 1.00 48.84 199 ASN A C 1
ATOM 1511 O O . ASN A 1 199 ? -31.993 6.431 37.048 1.00 48.84 199 ASN A O 1
ATOM 1515 N N . THR A 1 200 ? -32.969 5.109 35.520 1.00 51.75 200 THR A N 1
ATOM 1516 C CA . THR A 1 200 ? -33.155 3.916 36.372 1.00 51.75 200 THR A CA 1
ATOM 1517 C C . THR A 1 200 ? -31.930 2.997 36.432 1.00 51.75 200 THR A C 1
ATOM 1519 O O . THR A 1 200 ? -32.021 1.886 36.957 1.00 51.75 200 THR A O 1
ATOM 1522 N N . GLU A 1 201 ? -30.789 3.420 35.883 1.00 58.22 201 GLU A N 1
ATOM 1523 C CA . GLU A 1 201 ? -29.560 2.626 35.904 1.00 58.22 201 GLU A CA 1
ATOM 1524 C C . GLU A 1 201 ? -28.979 2.527 37.321 1.00 58.22 201 GLU A C 1
ATOM 1526 O O . GLU A 1 201 ? -28.899 3.501 38.072 1.00 58.22 201 GLU A O 1
ATOM 1531 N N . ARG A 1 202 ? -28.597 1.305 37.690 1.00 68.12 202 ARG A N 1
ATOM 1532 C CA . ARG A 1 202 ? -28.032 0.949 38.992 1.00 68.12 202 ARG A CA 1
ATOM 1533 C C . ARG A 1 202 ? -26.592 1.479 39.112 1.00 68.12 202 ARG A C 1
ATOM 1535 O O . ARG A 1 202 ? -25.798 1.210 38.218 1.00 68.12 202 ARG A O 1
ATOM 1542 N N . PRO A 1 203 ? -26.212 2.184 40.190 1.00 67.06 203 PRO A N 1
ATOM 1543 C CA . PRO A 1 203 ? -24.956 2.939 40.217 1.00 67.06 203 PRO A CA 1
ATOM 1544 C C . PRO A 1 203 ? -23.725 2.148 40.682 1.00 67.06 203 PRO A C 1
ATOM 1546 O O . PRO A 1 203 ? -22.605 2.595 40.439 1.00 67.06 203 PRO A O 1
ATOM 1549 N N . ASN A 1 204 ? -23.886 1.008 41.362 1.00 75.69 204 ASN A N 1
ATOM 1550 C CA . ASN A 1 204 ? -22.765 0.369 42.054 1.00 75.69 204 ASN A CA 1
ATOM 1551 C C . ASN A 1 204 ? -22.002 -0.605 41.140 1.00 75.69 204 ASN A C 1
ATOM 1553 O O . ASN A 1 204 ? -22.610 -1.389 40.403 1.00 75.69 204 ASN A O 1
ATOM 1557 N N . VAL A 1 205 ? -20.668 -0.555 41.206 1.00 77.62 205 VAL A N 1
ATOM 1558 C CA . VAL A 1 205 ? -19.750 -1.481 40.517 1.00 77.62 205 VAL A CA 1
ATOM 1559 C C . VAL A 1 205 ? -19.136 -2.405 41.549 1.00 77.62 205 VAL A C 1
ATOM 1561 O O . VAL A 1 205 ? -18.806 -1.973 42.652 1.00 77.62 205 VAL A O 1
ATOM 1564 N N . PHE A 1 206 ? -18.978 -3.666 41.179 1.00 79.56 206 PHE A N 1
ATOM 1565 C CA . PHE A 1 206 ? -18.527 -4.704 42.076 1.00 79.56 206 PHE A CA 1
ATOM 1566 C C . PHE A 1 206 ? -17.382 -5.493 41.431 1.00 79.56 206 PHE A C 1
ATOM 1568 O O . PHE A 1 206 ? -17.556 -6.024 40.339 1.00 79.56 206 PHE A O 1
ATOM 1575 N N . SER A 1 207 ? -16.229 -5.610 42.091 1.00 79.69 207 SER A N 1
ATOM 1576 C CA . SER A 1 207 ? -15.077 -6.374 41.581 1.00 79.69 207 SER A CA 1
ATOM 1577 C C . SER A 1 207 ? -14.576 -7.383 42.622 1.00 79.69 207 SER A C 1
ATOM 1579 O O . SER A 1 207 ? -14.513 -7.058 43.801 1.00 79.69 207 SER A O 1
ATOM 1581 N N . PHE A 1 208 ? -14.188 -8.588 42.203 1.00 78.50 208 PHE A N 1
ATOM 1582 C CA . PHE A 1 208 ? -13.589 -9.641 43.033 1.00 78.50 208 PHE A CA 1
ATOM 1583 C C . PHE A 1 208 ? -12.165 -9.939 42.577 1.00 78.50 208 PHE A C 1
ATOM 1585 O O . PHE A 1 208 ? -11.925 -10.008 41.372 1.00 78.50 208 PHE A O 1
ATOM 1592 N N . ALA A 1 209 ? -11.254 -10.215 43.511 1.00 76.75 209 ALA A N 1
ATOM 1593 C CA . ALA A 1 209 ? -9.919 -10.715 43.193 1.00 76.75 209 ALA A CA 1
ATOM 1594 C C . ALA A 1 209 ? -9.734 -12.144 43.730 1.00 76.75 209 ALA A C 1
ATOM 1596 O O . ALA A 1 209 ? -9.958 -12.421 44.905 1.00 76.75 209 ALA A O 1
ATOM 1597 N N . LEU A 1 210 ? -9.306 -13.069 42.873 1.00 77.06 210 LEU A N 1
ATOM 1598 C CA . LEU A 1 210 ? -8.951 -14.437 43.245 1.00 77.06 210 LEU A CA 1
ATOM 1599 C C . LEU A 1 210 ? -7.443 -14.636 43.136 1.00 77.06 210 LEU A C 1
ATOM 1601 O O . LEU A 1 210 ? -6.850 -14.356 42.092 1.00 77.06 210 LEU A O 1
ATOM 1605 N N . ARG A 1 211 ? -6.828 -15.152 44.201 1.00 74.62 211 ARG A N 1
ATOM 1606 C CA . ARG A 1 211 ? -5.392 -15.449 44.276 1.00 74.62 211 ARG A CA 1
ATOM 1607 C C . ARG A 1 211 ? -5.179 -16.955 44.157 1.00 74.62 211 ARG A C 1
ATOM 1609 O O . ARG A 1 211 ? -5.174 -17.655 45.161 1.00 74.62 211 ARG A O 1
ATOM 1616 N N . ILE A 1 212 ? -4.959 -17.433 42.936 1.00 72.19 212 ILE A N 1
ATOM 1617 C CA . ILE A 1 212 ? -4.794 -18.863 42.651 1.00 72.19 212 ILE A CA 1
ATOM 1618 C C . ILE A 1 212 ? -3.301 -19.167 42.536 1.00 72.19 212 ILE A C 1
ATOM 1620 O O . ILE A 1 212 ? -2.681 -18.955 41.491 1.00 72.19 212 ILE A O 1
ATOM 1624 N N . PHE A 1 213 ? -2.693 -19.587 43.645 1.00 70.56 213 PHE A N 1
ATOM 1625 C CA . PHE A 1 213 ? -1.255 -19.887 43.724 1.00 70.56 213 PHE A CA 1
ATOM 1626 C C . PHE A 1 213 ? -0.930 -21.372 43.819 1.00 70.56 213 PHE A C 1
ATOM 1628 O O . PHE A 1 213 ? 0.243 -21.723 43.642 1.00 70.56 213 PHE A O 1
ATOM 1635 N N . GLU A 1 214 ? -1.943 -22.188 44.091 1.00 70.94 214 GLU A N 1
ATOM 1636 C CA . GLU A 1 214 ? -1.894 -23.643 44.119 1.00 70.94 214 GLU A CA 1
ATOM 1637 C C . GLU A 1 214 ? -2.506 -24.178 42.821 1.00 70.94 214 GLU A C 1
ATOM 1639 O O . GLU A 1 214 ? -3.527 -23.670 42.360 1.00 70.94 214 GLU A O 1
ATOM 1644 N N . GLU A 1 215 ? -1.870 -25.179 42.206 1.00 70.25 215 GLU A N 1
ATOM 1645 C CA . GLU A 1 215 ? -2.365 -25.765 40.950 1.00 70.25 215 GLU A CA 1
ATOM 1646 C C . GLU A 1 215 ? -3.660 -26.570 41.152 1.00 70.25 215 GLU A C 1
ATOM 1648 O O . GLU A 1 215 ? -4.409 -26.752 40.198 1.00 70.25 215 GLU A O 1
ATOM 1653 N N . GLU A 1 216 ? -3.948 -27.016 42.381 1.00 74.25 216 GLU A N 1
ATOM 1654 C CA . GLU A 1 216 ? -5.163 -27.772 42.723 1.00 74.25 216 GLU A CA 1
ATOM 1655 C C . GLU A 1 216 ? -6.436 -26.911 42.656 1.00 74.25 216 GLU A C 1
ATOM 1657 O O . GLU A 1 216 ? -7.504 -27.413 42.306 1.00 74.25 216 GLU A O 1
ATOM 1662 N N . ASP A 1 217 ? -6.304 -25.610 42.929 1.00 72.44 217 ASP A N 1
ATOM 1663 C CA . ASP A 1 217 ? -7.393 -24.631 42.881 1.00 72.44 217 ASP A CA 1
ATOM 1664 C C . ASP A 1 217 ? -7.537 -23.962 41.500 1.00 72.44 217 ASP A C 1
ATOM 1666 O O . ASP A 1 217 ? -8.510 -23.238 41.263 1.00 72.44 217 ASP A O 1
ATOM 1670 N N . ASP A 1 218 ? -6.587 -24.169 40.576 1.00 79.06 218 ASP A N 1
ATOM 1671 C CA . ASP A 1 218 ? -6.667 -23.600 39.229 1.00 79.06 218 ASP A CA 1
ATOM 1672 C C . ASP A 1 218 ? -7.539 -24.463 38.315 1.00 79.06 218 ASP A C 1
ATOM 1674 O O . ASP A 1 218 ? -7.443 -25.687 38.248 1.00 79.06 218 ASP A O 1
ATOM 1678 N N . MET A 1 219 ? -8.381 -23.795 37.535 1.00 83.12 219 MET A N 1
ATOM 1679 C CA . MET A 1 219 ? -9.192 -24.419 36.500 1.00 83.12 219 MET A CA 1
ATOM 1680 C C . MET A 1 219 ? -9.005 -23.670 35.176 1.00 83.12 219 MET A C 1
ATOM 1682 O O . MET A 1 219 ? -8.680 -22.478 35.156 1.00 83.12 219 MET A O 1
ATOM 1686 N N . PRO A 1 220 ? -9.224 -24.330 34.025 1.00 84.94 220 PRO A N 1
ATOM 1687 C CA . PRO A 1 220 ? -9.195 -23.661 32.733 1.00 84.94 220 PRO A CA 1
ATOM 1688 C C . PRO A 1 220 ? -10.142 -22.454 32.700 1.00 84.94 220 PRO A C 1
ATOM 1690 O O . PRO A 1 220 ? -11.255 -22.509 33.222 1.00 84.94 220 PRO A O 1
ATOM 1693 N N . GLU A 1 221 ? -9.756 -21.383 32.008 1.00 83.50 221 GLU A N 1
ATOM 1694 C CA . GLU A 1 221 ? -10.510 -20.114 31.964 1.00 83.50 221 GLU A CA 1
ATOM 1695 C C . GLU A 1 221 ? -11.976 -20.286 31.539 1.00 83.50 221 GLU A C 1
ATOM 1697 O O . GLU A 1 221 ? -12.875 -19.610 32.037 1.00 83.50 221 GLU A O 1
ATOM 1702 N N . ALA A 1 222 ? -12.250 -21.239 30.643 1.00 84.75 222 ALA A N 1
ATOM 1703 C CA . ALA A 1 222 ? -13.609 -21.561 30.218 1.00 84.75 222 ALA A CA 1
ATOM 1704 C C . ALA A 1 222 ? -14.484 -22.127 31.350 1.00 84.75 222 ALA A C 1
ATOM 1706 O O . ALA A 1 222 ? -15.698 -21.917 31.338 1.00 84.75 222 ALA A O 1
ATOM 1707 N N . GLN A 1 223 ? -13.889 -22.848 32.302 1.00 86.94 223 GLN A N 1
ATOM 1708 C CA . GLN A 1 223 ? -14.579 -23.373 33.477 1.00 86.94 223 GLN A CA 1
ATOM 1709 C C . GLN A 1 223 ? -14.790 -22.268 34.515 1.00 86.94 223 GLN A C 1
ATOM 1711 O O . GLN A 1 223 ? -15.922 -22.114 34.972 1.00 86.94 223 GLN A O 1
ATOM 1716 N N . TRP A 1 224 ? -13.779 -21.422 34.764 1.00 86.56 224 TRP A N 1
ATOM 1717 C CA . TRP A 1 224 ? -13.904 -20.229 35.616 1.00 86.56 224 TRP A CA 1
ATOM 1718 C C . TRP A 1 224 ? -15.076 -19.339 35.196 1.00 86.56 224 TRP A C 1
ATOM 1720 O O . TRP A 1 224 ? -15.913 -18.979 36.022 1.00 86.56 224 TRP A O 1
ATOM 1730 N N . ARG A 1 225 ? -15.204 -19.052 33.892 1.00 86.69 225 ARG A N 1
ATOM 1731 C CA . ARG A 1 225 ? -16.327 -18.267 33.348 1.00 86.69 225 ARG A CA 1
ATOM 1732 C C . ARG A 1 225 ? -17.686 -18.891 33.664 1.00 86.69 225 ARG A C 1
ATOM 1734 O O . ARG A 1 225 ? -18.598 -18.197 34.113 1.00 86.69 225 ARG A O 1
ATOM 1741 N N . LYS A 1 226 ? -17.832 -20.201 33.435 1.00 88.06 226 LYS A N 1
ATOM 1742 C CA . LYS A 1 226 ? -19.091 -20.922 33.686 1.00 88.06 226 LYS A CA 1
ATOM 1743 C C . LYS A 1 226 ? -19.433 -20.949 35.173 1.00 88.06 226 LYS A C 1
ATOM 1745 O O . LYS A 1 226 ? -20.580 -20.683 35.523 1.00 88.06 226 LYS A O 1
ATOM 1750 N N . ALA A 1 227 ? -18.448 -21.226 36.025 1.00 87.50 227 ALA A N 1
ATOM 1751 C CA . ALA A 1 227 ? -18.609 -21.248 37.474 1.00 87.50 227 ALA A CA 1
ATOM 1752 C C . ALA A 1 227 ? -19.025 -19.870 38.009 1.00 87.50 227 ALA A C 1
ATOM 1754 O O . ALA A 1 227 ? -20.015 -19.766 38.731 1.00 87.50 227 ALA A O 1
ATOM 1755 N N . PHE A 1 228 ? -18.343 -18.805 37.580 1.00 87.50 228 PHE A N 1
ATOM 1756 C CA . PHE A 1 228 ? -18.661 -17.436 37.985 1.00 87.50 228 PHE A CA 1
ATOM 1757 C C . PHE A 1 228 ? -20.049 -16.991 37.504 1.00 87.50 228 PHE A C 1
ATOM 1759 O O . PHE A 1 228 ? -20.832 -16.444 38.278 1.00 87.50 228 PHE A O 1
ATOM 1766 N N . THR A 1 229 ? -20.402 -17.303 36.254 1.00 87.62 229 THR A N 1
ATOM 1767 C CA . THR A 1 229 ? -21.730 -16.992 35.698 1.00 87.62 229 THR A CA 1
ATOM 1768 C C . THR A 1 229 ? -22.841 -17.719 36.456 1.00 87.62 229 THR A C 1
ATOM 1770 O O . THR A 1 229 ? -23.872 -17.123 36.768 1.00 87.62 229 THR A O 1
ATOM 1773 N N . TYR A 1 230 ? -22.644 -19.001 36.779 1.00 88.94 230 TYR A N 1
ATOM 1774 C CA . TYR A 1 230 ? -23.595 -19.772 37.581 1.00 88.94 230 TYR A CA 1
ATOM 1775 C C . TYR A 1 230 ? -23.743 -19.183 38.991 1.00 88.94 230 TYR A C 1
ATOM 1777 O O . TYR A 1 230 ? -24.861 -18.984 39.468 1.00 88.94 230 TYR A O 1
ATOM 1785 N N . PHE A 1 231 ? -22.622 -18.834 39.623 1.00 86.81 231 PHE A N 1
ATOM 1786 C CA . PHE A 1 231 ? -22.587 -18.254 40.960 1.00 86.81 231 PHE A CA 1
ATOM 1787 C C . PHE A 1 231 ? -23.348 -16.922 41.042 1.00 86.81 231 PHE A C 1
ATOM 1789 O O . PHE A 1 231 ? -24.264 -16.785 41.855 1.00 86.81 231 PHE A O 1
ATOM 1796 N N . ILE A 1 232 ? -23.052 -15.971 40.153 1.00 86.94 232 ILE A N 1
ATOM 1797 C CA . ILE A 1 232 ? -23.718 -14.660 40.129 1.00 86.94 232 ILE A CA 1
ATOM 1798 C C . ILE A 1 232 ? -25.218 -14.796 39.832 1.00 86.94 232 ILE A C 1
ATOM 1800 O O . ILE A 1 232 ? -26.035 -14.143 40.482 1.00 86.94 232 ILE A O 1
ATOM 1804 N N . ASN A 1 233 ? -25.614 -15.706 38.936 1.00 86.81 233 ASN A N 1
ATOM 1805 C CA . ASN A 1 233 ? -27.031 -15.962 38.669 1.00 86.81 233 ASN A CA 1
ATOM 1806 C C . ASN A 1 233 ? -27.760 -16.598 39.865 1.00 86.81 233 ASN A C 1
ATOM 1808 O O . ASN A 1 233 ? -28.928 -16.281 40.092 1.00 86.81 233 ASN A O 1
ATOM 1812 N N . SER A 1 234 ? -27.085 -17.432 40.666 1.00 87.69 234 SER A N 1
ATOM 1813 C CA . SER A 1 234 ? -27.664 -17.993 41.897 1.00 87.69 234 SER A CA 1
ATOM 1814 C C . SER A 1 234 ? -27.942 -16.926 42.966 1.00 87.69 234 SER A C 1
ATOM 1816 O O . SER A 1 234 ? -28.883 -17.061 43.744 1.00 87.69 234 SER A O 1
ATOM 1818 N N . LYS A 1 235 ? -27.171 -15.829 42.962 1.00 84.62 235 LYS A N 1
ATOM 1819 C CA . LYS A 1 235 ? -27.248 -14.713 43.919 1.00 84.62 235 LYS A CA 1
ATOM 1820 C C . LYS A 1 235 ? -27.867 -13.438 43.325 1.00 84.62 235 LYS A C 1
ATOM 1822 O O . LYS A 1 235 ? -27.744 -12.352 43.894 1.00 84.62 235 LYS A O 1
ATOM 1827 N N . LYS A 1 236 ? -28.580 -13.545 42.200 1.00 81.69 236 LYS A N 1
ATOM 1828 C CA . LYS A 1 236 ? -29.118 -12.384 41.468 1.00 81.69 236 LYS A CA 1
ATOM 1829 C C . LYS A 1 236 ? -29.991 -11.460 42.327 1.00 81.69 236 LYS A C 1
ATOM 1831 O O . LYS A 1 236 ? -29.861 -10.247 42.222 1.00 81.69 236 LYS A O 1
ATOM 1836 N N . GLU A 1 237 ? -30.831 -12.011 43.205 1.00 81.25 237 GLU A N 1
ATOM 1837 C CA . GLU A 1 237 ? -31.763 -11.226 44.030 1.00 81.25 237 GLU A CA 1
ATOM 1838 C C . GLU A 1 237 ? -31.017 -10.312 45.006 1.00 81.25 237 GLU A C 1
ATOM 1840 O O . GLU A 1 237 ? -31.338 -9.130 45.120 1.00 81.25 237 GLU A O 1
ATOM 1845 N N . THR A 1 238 ? -29.949 -10.823 45.627 1.00 80.69 238 THR A N 1
ATOM 1846 C CA . THR A 1 238 ? -29.087 -10.028 46.510 1.00 80.69 238 THR A CA 1
ATOM 1847 C C . THR A 1 238 ? -28.352 -8.920 45.760 1.00 80.69 238 THR A C 1
ATOM 1849 O O . THR A 1 238 ? -28.257 -7.808 46.263 1.00 80.69 238 THR A O 1
ATOM 1852 N N . ILE A 1 239 ? -27.890 -9.172 44.534 1.00 80.00 239 ILE A N 1
ATOM 1853 C CA . ILE A 1 239 ? -27.149 -8.186 43.730 1.00 80.00 239 ILE A CA 1
ATOM 1854 C C . ILE A 1 239 ? -28.074 -7.051 43.266 1.00 80.00 239 ILE A C 1
ATOM 1856 O O . ILE A 1 239 ? -27.708 -5.874 43.324 1.00 80.00 239 ILE A O 1
ATOM 1860 N N . ILE A 1 240 ? -29.300 -7.401 42.864 1.00 77.94 240 ILE A N 1
ATOM 1861 C CA . ILE A 1 240 ? -30.343 -6.450 42.462 1.00 77.94 240 ILE A CA 1
ATOM 1862 C C . ILE A 1 240 ? -30.735 -5.547 43.641 1.00 77.94 240 ILE A C 1
ATOM 1864 O O . ILE A 1 240 ? -30.806 -4.329 43.473 1.00 77.94 240 ILE A O 1
ATOM 1868 N N . ALA A 1 241 ? -30.925 -6.120 44.835 1.00 77.88 241 ALA A N 1
ATOM 1869 C CA . ALA A 1 241 ? -31.308 -5.379 46.040 1.00 77.88 241 ALA A CA 1
ATOM 1870 C C . ALA A 1 241 ? -30.276 -4.318 46.474 1.00 77.88 241 ALA A C 1
ATOM 1872 O O . ALA A 1 241 ? -30.638 -3.331 47.108 1.00 77.88 241 ALA A O 1
ATOM 1873 N N . HIS A 1 242 ? -29.002 -4.492 46.112 1.00 75.00 242 HIS A N 1
ATOM 1874 C CA . HIS A 1 242 ? -27.907 -3.577 46.461 1.00 75.00 242 HIS A CA 1
ATOM 1875 C C . HIS A 1 242 ? -27.502 -2.647 45.305 1.00 75.00 242 HIS A C 1
ATOM 1877 O O . HIS A 1 242 ? -26.508 -1.925 45.398 1.00 75.00 242 HIS A O 1
ATOM 1883 N N . GLY A 1 243 ? -28.268 -2.630 44.207 1.00 72.94 243 GLY A N 1
ATOM 1884 C CA . GLY A 1 243 ? -28.076 -1.656 43.131 1.00 72.94 243 GLY A CA 1
ATOM 1885 C C . GLY A 1 243 ? -26.777 -1.842 42.347 1.00 72.94 243 GLY A C 1
ATOM 1886 O O . GLY A 1 243 ? -26.199 -0.857 41.888 1.00 72.94 243 GLY A O 1
ATOM 1887 N N . ILE A 1 244 ? -26.301 -3.083 42.210 1.00 78.19 244 ILE A N 1
ATOM 1888 C CA . ILE A 1 244 ? -25.094 -3.415 41.444 1.00 78.19 244 ILE A CA 1
ATOM 1889 C C . ILE A 1 244 ? -25.472 -3.673 39.978 1.00 78.19 244 ILE A C 1
ATOM 1891 O O . ILE A 1 244 ? -26.444 -4.382 39.698 1.00 78.19 244 ILE A O 1
ATOM 1895 N N . HIS A 1 245 ? -24.705 -3.106 39.042 1.00 75.56 245 HIS A N 1
ATOM 1896 C CA . HIS A 1 245 ? -24.926 -3.265 37.593 1.00 75.56 245 HIS A CA 1
ATOM 1897 C C . HIS A 1 245 ? -23.791 -3.983 36.852 1.00 75.56 245 HIS A C 1
ATOM 1899 O O . HIS A 1 245 ? -24.001 -4.491 35.750 1.00 75.56 245 HIS A O 1
ATOM 1905 N N . CYS A 1 246 ? -22.596 -4.029 37.443 1.00 81.12 246 CYS A N 1
ATOM 1906 C CA . CYS A 1 246 ? -21.408 -4.633 36.852 1.00 81.12 246 CYS A CA 1
ATOM 1907 C C . CYS A 1 246 ? -20.673 -5.445 37.919 1.00 81.12 246 CYS A C 1
ATOM 1909 O O . CYS A 1 246 ? -20.368 -4.907 38.984 1.00 81.12 246 CYS A O 1
ATOM 1911 N N . ALA A 1 247 ? -20.396 -6.716 37.621 1.00 86.06 247 ALA A N 1
ATOM 1912 C CA . ALA A 1 247 ? -19.651 -7.628 38.481 1.00 86.06 247 ALA A CA 1
ATOM 1913 C C . ALA A 1 247 ? -18.406 -8.143 37.743 1.00 86.06 247 ALA A C 1
ATOM 1915 O O . ALA A 1 247 ? -18.531 -8.822 36.725 1.00 86.06 247 ALA A O 1
ATOM 1916 N N . THR A 1 248 ? -17.215 -7.845 38.252 1.00 85.00 248 THR A N 1
ATOM 1917 C CA . THR A 1 248 ? -15.935 -8.218 37.637 1.00 85.00 248 THR A CA 1
ATOM 1918 C C . THR A 1 248 ? -15.220 -9.267 38.474 1.00 85.00 248 THR A C 1
ATOM 1920 O O . THR A 1 248 ? -15.176 -9.163 39.695 1.00 85.00 248 THR A O 1
ATOM 1923 N N . LEU A 1 249 ? -14.628 -10.264 37.828 1.00 86.19 249 LEU A N 1
ATOM 1924 C CA . LEU A 1 249 ? -13.745 -11.254 38.427 1.00 86.19 249 LEU A CA 1
ATOM 1925 C C . LEU A 1 249 ? -12.334 -11.069 37.870 1.00 86.19 249 LEU A C 1
ATOM 1927 O O . LEU A 1 249 ? -12.123 -11.194 36.664 1.00 86.19 249 LEU A O 1
ATOM 1931 N N . MET A 1 250 ? -11.381 -10.810 38.757 1.00 83.12 250 MET A N 1
ATOM 1932 C CA . MET A 1 250 ? -9.951 -10.756 38.480 1.00 83.12 250 MET A CA 1
ATOM 1933 C C . MET A 1 250 ? -9.301 -12.041 38.993 1.00 83.12 250 MET A C 1
ATOM 1935 O O . MET A 1 250 ? -9.368 -12.340 40.182 1.00 83.12 250 MET A O 1
ATOM 1939 N N . ILE A 1 251 ? -8.657 -12.797 38.107 1.00 82.00 251 ILE A N 1
ATOM 1940 C CA . ILE A 1 251 ? -7.927 -14.019 38.451 1.00 82.00 251 ILE A CA 1
ATOM 1941 C C . ILE A 1 251 ? -6.426 -13.759 38.349 1.00 82.00 251 ILE A C 1
ATOM 1943 O O . ILE A 1 251 ? -5.903 -13.434 37.281 1.00 82.00 251 ILE A O 1
ATOM 1947 N N . CYS A 1 252 ? -5.733 -13.931 39.470 1.00 77.56 252 CYS A N 1
ATOM 1948 C CA . CYS A 1 252 ? -4.308 -13.683 39.627 1.00 77.56 252 CYS A CA 1
ATOM 1949 C C . CYS A 1 252 ? -3.527 -15.007 39.669 1.00 77.56 252 CYS A C 1
ATOM 1951 O O . CYS A 1 252 ? -3.599 -15.730 40.664 1.00 77.56 252 CYS A O 1
ATOM 1953 N N . ARG A 1 253 ? -2.741 -15.292 38.617 1.00 77.25 253 ARG A N 1
ATOM 1954 C CA . ARG A 1 253 ? -1.796 -16.425 38.531 1.00 77.25 253 ARG A CA 1
ATOM 1955 C C . ARG A 1 253 ? -0.344 -15.946 38.624 1.00 77.25 253 ARG A C 1
ATOM 1957 O O . ARG A 1 253 ? -0.010 -14.861 38.152 1.00 77.25 253 ARG A O 1
ATOM 1964 N N . LYS A 1 254 ? 0.552 -16.770 39.178 1.00 71.19 254 LYS A N 1
ATOM 1965 C CA . LYS A 1 254 ? 1.982 -16.423 39.309 1.00 71.19 254 LYS A CA 1
ATOM 1966 C C . LYS A 1 254 ? 2.640 -16.201 37.940 1.00 71.19 254 LYS A C 1
ATOM 1968 O O . LYS A 1 254 ? 2.627 -17.086 37.090 1.00 71.19 254 LYS A O 1
ATOM 1973 N N . GLY A 1 255 ? 3.254 -15.030 37.753 1.00 66.38 255 GLY A N 1
ATOM 1974 C CA . GLY A 1 255 ? 4.043 -14.696 36.559 1.00 66.38 255 GLY A CA 1
ATOM 1975 C C . GLY A 1 255 ? 3.240 -14.510 35.266 1.00 66.38 255 GLY A C 1
ATOM 1976 O O . GLY A 1 255 ? 3.840 -14.399 34.201 1.00 66.38 255 GLY A O 1
ATOM 1977 N N . GLN A 1 256 ? 1.907 -14.475 35.339 1.00 69.94 256 GLN A N 1
ATOM 1978 C CA . GLN A 1 256 ? 1.021 -14.241 34.197 1.00 69.94 256 GLN A CA 1
ATOM 1979 C C . GLN A 1 256 ? 0.213 -12.964 34.401 1.00 69.94 256 GLN A C 1
ATOM 1981 O O . GLN A 1 256 ? -0.014 -12.534 35.527 1.00 69.94 256 GLN A O 1
ATOM 1986 N N . TYR A 1 257 ? -0.233 -12.352 33.307 1.00 71.19 257 TYR A N 1
ATOM 1987 C CA . TYR A 1 257 ? -1.128 -11.203 33.383 1.00 71.19 257 TYR A CA 1
ATOM 1988 C C . TYR A 1 257 ? -2.502 -11.622 33.946 1.00 71.19 257 TYR A C 1
ATOM 1990 O O . TYR A 1 257 ? -2.994 -12.680 33.545 1.00 71.19 257 TYR A O 1
ATOM 1998 N N . PRO A 1 258 ? -3.141 -10.833 34.838 1.00 76.62 258 PRO A N 1
ATOM 1999 C CA . PRO A 1 258 ? -4.429 -11.208 35.404 1.00 76.62 258 PRO A CA 1
ATOM 2000 C C . PRO A 1 258 ? -5.506 -11.364 34.340 1.00 76.62 258 PRO A C 1
ATOM 2002 O O . PRO A 1 258 ? -5.618 -10.565 33.409 1.00 76.62 258 PRO A O 1
ATOM 2005 N N . TYR A 1 259 ? -6.314 -12.396 34.513 1.00 82.62 259 TYR A N 1
ATOM 2006 C CA . TYR A 1 259 ? -7.431 -12.692 33.636 1.00 82.62 259 TYR A CA 1
ATOM 2007 C C . TYR A 1 259 ? -8.694 -12.014 34.185 1.00 82.62 259 TYR A C 1
ATOM 2009 O O . TYR A 1 259 ? -9.013 -12.174 35.363 1.00 82.62 259 TYR A O 1
ATOM 2017 N N . PHE A 1 260 ? -9.395 -11.245 33.346 1.00 84.88 260 PHE A N 1
ATOM 2018 C CA . PHE A 1 260 ? -10.568 -10.456 33.745 1.00 84.88 260 PHE A CA 1
ATOM 2019 C C . PHE A 1 260 ? -11.833 -10.962 33.056 1.00 84.88 260 PHE A C 1
ATOM 2021 O O . PHE A 1 260 ? -11.868 -11.111 31.831 1.00 84.88 260 PHE A O 1
ATOM 2028 N N . VAL A 1 261 ? -12.890 -11.163 33.842 1.00 86.94 261 VAL A N 1
ATOM 2029 C CA . VAL A 1 261 ? -14.231 -11.519 33.359 1.00 86.94 261 VAL A CA 1
ATOM 2030 C C . VAL A 1 261 ? -15.243 -10.564 33.951 1.00 86.94 261 VAL A C 1
ATOM 2032 O O . VAL A 1 261 ? -15.326 -10.421 35.164 1.00 86.94 261 VAL A O 1
ATOM 2035 N N . THR A 1 262 ? -16.048 -9.944 33.102 1.00 87.44 262 THR A N 1
ATOM 2036 C CA . THR A 1 262 ? -17.038 -8.949 33.505 1.00 87.44 262 THR A CA 1
ATOM 2037 C C . THR A 1 262 ? -18.429 -9.457 33.149 1.00 87.44 262 THR A C 1
ATOM 2039 O O . THR A 1 262 ? -18.698 -9.881 32.025 1.00 87.44 262 THR A O 1
ATOM 2042 N N . LEU A 1 263 ? -19.330 -9.453 34.125 1.00 86.56 263 LEU A N 1
ATOM 2043 C CA . LEU A 1 263 ? -20.734 -9.795 33.943 1.00 86.56 263 LEU A CA 1
ATOM 2044 C C . LEU A 1 263 ? -21.579 -8.531 34.082 1.00 86.56 263 LEU A C 1
ATOM 2046 O O . LEU A 1 263 ? -21.395 -7.743 35.015 1.00 86.56 263 LEU A O 1
ATOM 2050 N N . ARG A 1 264 ? -22.547 -8.378 33.179 1.00 82.88 264 ARG A N 1
ATOM 2051 C CA . ARG A 1 264 ? -23.608 -7.374 33.270 1.00 82.88 264 ARG A CA 1
ATOM 2052 C C . ARG A 1 264 ? -24.970 -8.048 33.233 1.00 82.88 264 ARG A C 1
ATOM 2054 O O . ARG A 1 264 ? -25.135 -9.158 32.722 1.00 82.88 264 ARG A O 1
ATOM 2061 N N . GLU A 1 265 ? -25.964 -7.362 33.773 1.00 79.50 265 GLU A N 1
ATOM 2062 C CA . GLU A 1 265 ? -27.352 -7.788 33.651 1.00 79.50 265 GLU A CA 1
ATOM 2063 C C . GLU A 1 265 ? -27.837 -7.579 32.209 1.00 79.50 265 GLU A C 1
ATOM 2065 O O . GLU A 1 265 ? -27.790 -6.471 31.674 1.00 79.50 265 GLU A O 1
ATOM 2070 N N . ILE A 1 266 ? -28.319 -8.649 31.577 1.00 70.25 266 ILE A N 1
ATOM 2071 C CA . ILE A 1 266 ? -28.997 -8.590 30.284 1.00 70.25 266 ILE A CA 1
ATOM 2072 C C . ILE A 1 266 ? -30.492 -8.783 30.522 1.00 70.25 266 ILE A C 1
ATOM 2074 O O . ILE A 1 266 ? -30.930 -9.777 31.107 1.00 70.25 266 ILE A O 1
ATOM 2078 N N . VAL A 1 267 ? -31.285 -7.837 30.020 1.00 64.62 267 VAL A N 1
ATOM 2079 C CA . VAL A 1 267 ? -32.745 -7.940 29.994 1.00 64.62 267 VAL A CA 1
ATOM 2080 C C . VAL A 1 267 ? -33.154 -8.592 28.677 1.00 64.62 267 VAL A C 1
ATOM 2082 O O . VAL A 1 267 ? -33.083 -7.975 27.612 1.00 64.62 267 VAL A O 1
ATOM 2085 N N . THR A 1 268 ? -33.582 -9.853 28.722 1.00 56.72 268 THR A N 1
ATOM 2086 C CA . THR A 1 268 ? -34.116 -10.519 27.530 1.00 56.72 268 THR A CA 1
ATOM 2087 C C . THR A 1 268 ? -35.595 -10.166 27.356 1.00 56.72 268 THR A C 1
ATOM 2089 O O . THR A 1 268 ? -36.469 -10.620 28.093 1.00 56.72 268 THR A O 1
ATOM 2092 N N . LEU A 1 269 ? -35.894 -9.356 26.332 1.00 49.59 269 LEU A N 1
ATOM 2093 C CA . LEU A 1 269 ? -37.254 -8.877 26.021 1.00 49.59 269 LEU A CA 1
ATOM 2094 C C . LEU A 1 269 ? -38.281 -10.002 25.793 1.00 49.59 269 LEU A C 1
ATOM 2096 O O . LEU A 1 269 ? -39.480 -9.758 25.874 1.00 49.59 269 LEU A O 1
ATOM 2100 N N . ARG A 1 270 ? -37.829 -11.224 25.484 1.00 51.66 270 ARG A N 1
ATOM 2101 C CA . ARG A 1 270 ? -38.704 -12.376 25.222 1.00 51.66 270 ARG A CA 1
ATOM 2102 C C . ARG A 1 270 ? -39.238 -13.057 26.478 1.00 51.66 270 ARG A C 1
ATOM 2104 O O . ARG A 1 270 ? -40.326 -13.614 26.411 1.00 51.66 270 ARG A O 1
ATOM 2111 N N . GLU A 1 271 ? -38.495 -13.036 27.580 1.00 52.12 271 GLU A N 1
ATOM 2112 C CA . GLU A 1 271 ? -38.809 -13.856 28.761 1.00 52.12 271 GLU A CA 1
ATOM 2113 C C . GLU A 1 271 ? -39.110 -13.016 30.006 1.00 52.12 271 GLU A C 1
ATOM 2115 O O . GLU A 1 271 ? -39.481 -13.579 31.031 1.00 52.12 271 GLU A O 1
ATOM 2120 N N . MET A 1 272 ? -38.971 -11.680 29.934 1.00 50.69 272 MET A N 1
ATOM 2121 C CA . MET A 1 272 ? -39.062 -10.788 31.107 1.00 50.69 272 MET A CA 1
ATOM 2122 C C . MET A 1 272 ? -38.198 -11.297 32.280 1.00 50.69 272 MET A C 1
ATOM 2124 O O . MET A 1 272 ? -38.502 -11.069 33.448 1.00 50.69 272 MET A O 1
ATOM 2128 N N . ALA A 1 273 ? -37.116 -12.012 31.957 1.00 57.81 273 ALA A N 1
ATOM 2129 C CA . ALA A 1 273 ? -36.199 -12.611 32.904 1.00 57.81 273 ALA A CA 1
ATOM 2130 C C . ALA A 1 273 ? -34.885 -11.829 32.869 1.00 57.81 273 ALA A C 1
ATOM 2132 O O . ALA A 1 273 ? -34.276 -11.638 31.812 1.00 57.81 273 ALA A O 1
ATOM 2133 N N . THR A 1 274 ? -34.455 -11.362 34.039 1.00 68.00 274 THR A N 1
ATOM 2134 C CA . THR A 1 274 ? -33.136 -10.769 34.233 1.00 68.00 274 THR A CA 1
ATOM 2135 C C . THR A 1 274 ? -32.121 -11.885 34.451 1.00 68.00 274 THR A C 1
ATOM 2137 O O . THR A 1 274 ? -32.244 -12.702 35.371 1.00 68.00 274 THR A O 1
ATOM 2140 N N . SER A 1 275 ? -31.127 -11.947 33.569 1.00 81.00 275 SER A N 1
ATOM 2141 C CA . SER A 1 275 ? -30.022 -12.901 33.654 1.00 81.00 275 SER A CA 1
ATOM 2142 C C . SER A 1 275 ? -28.701 -12.158 33.562 1.00 81.00 275 SER A C 1
ATOM 2144 O O . SER A 1 275 ? -28.549 -11.272 32.721 1.00 81.00 275 SER A O 1
ATOM 2146 N N . TRP A 1 276 ? -27.738 -12.537 34.392 1.00 83.44 276 TRP A N 1
ATOM 2147 C CA . TRP A 1 276 ? -26.378 -12.025 34.298 1.00 83.44 276 TRP A CA 1
ATOM 2148 C C . TRP A 1 276 ? -25.616 -12.820 33.248 1.00 83.44 276 TRP A C 1
ATOM 2150 O O . TRP A 1 276 ? -25.556 -14.051 33.313 1.00 83.44 276 TRP A O 1
ATOM 2160 N N . ALA A 1 277 ? -25.044 -12.110 32.284 1.00 85.06 277 ALA A N 1
ATOM 2161 C CA . ALA A 1 277 ? -24.261 -12.687 31.206 1.00 85.06 277 ALA A CA 1
ATOM 2162 C C . ALA A 1 277 ? -22.974 -11.885 30.999 1.00 85.06 277 ALA A C 1
ATOM 2164 O O . ALA A 1 277 ? -22.865 -10.723 31.392 1.00 85.06 277 ALA A O 1
ATOM 2165 N N . GLU A 1 278 ? -21.978 -12.546 30.421 1.00 84.75 278 GLU A N 1
ATOM 2166 C CA . GLU A 1 278 ? -20.658 -11.962 30.224 1.00 84.75 278 GLU A CA 1
ATOM 2167 C C . GLU A 1 278 ? -20.683 -10.880 29.149 1.00 84.75 278 GLU A C 1
ATOM 2169 O O . GLU A 1 278 ? -21.187 -11.088 28.043 1.00 84.75 278 GLU A O 1
ATOM 2174 N N . GLU A 1 279 ? -20.085 -9.732 29.461 1.00 83.00 279 GLU A N 1
ATOM 2175 C CA . GLU A 1 279 ? -19.805 -8.707 28.469 1.00 83.00 279 GLU A CA 1
ATOM 2176 C C . GLU A 1 279 ? -18.527 -9.080 27.715 1.00 83.00 279 GLU A C 1
ATOM 2178 O O . GLU A 1 279 ? -17.429 -8.592 27.978 1.00 83.00 279 GLU A O 1
ATOM 2183 N N . GLU A 1 280 ? -18.685 -9.972 26.740 1.00 84.56 280 GLU A N 1
ATOM 2184 C CA . GLU A 1 280 ? -17.574 -10.540 25.976 1.00 84.56 280 GLU A CA 1
ATOM 2185 C C . GLU A 1 280 ? -16.681 -9.488 25.288 1.00 84.56 280 GLU A C 1
ATOM 2187 O O . GLU A 1 280 ? -15.515 -9.761 24.998 1.00 84.56 280 GLU A O 1
ATOM 2192 N N . ALA A 1 281 ? -17.215 -8.291 25.018 1.00 83.25 281 ALA A N 1
ATOM 2193 C CA . ALA A 1 281 ? -16.501 -7.209 24.348 1.00 83.25 281 ALA A CA 1
ATOM 2194 C C . ALA A 1 281 ? -15.337 -6.645 25.176 1.00 83.25 281 ALA A C 1
ATOM 2196 O O . ALA A 1 281 ? -14.344 -6.231 24.596 1.00 83.25 281 ALA A O 1
ATOM 2197 N N . ILE A 1 282 ? -15.430 -6.641 26.507 1.00 83.88 282 ILE A N 1
ATOM 2198 C CA . ILE A 1 282 ? -14.390 -6.090 27.394 1.00 83.88 282 ILE A CA 1
ATOM 2199 C C . ILE A 1 282 ? -13.621 -7.190 28.139 1.00 83.88 282 ILE A C 1
ATOM 2201 O O . ILE A 1 282 ? -12.981 -6.929 29.155 1.00 83.88 282 ILE A O 1
ATOM 2205 N N . ARG A 1 283 ? -13.669 -8.435 27.645 1.00 84.88 283 ARG A N 1
ATOM 2206 C CA . ARG A 1 283 ? -12.933 -9.560 28.239 1.00 84.88 283 ARG A CA 1
ATOM 2207 C C . ARG A 1 283 ? -11.442 -9.233 28.352 1.00 84.88 283 ARG A C 1
ATOM 2209 O O . ARG A 1 283 ? -10.879 -8.636 27.440 1.00 84.88 283 ARG A O 1
ATOM 2216 N N . ASN A 1 284 ? -10.800 -9.684 29.433 1.00 82.88 284 ASN A N 1
ATOM 2217 C CA . ASN A 1 284 ? -9.377 -9.473 29.739 1.00 82.88 284 ASN A CA 1
ATOM 2218 C C . ASN A 1 284 ? -8.967 -8.013 30.003 1.00 82.88 284 ASN A C 1
ATOM 2220 O O . ASN A 1 284 ? -7.779 -7.733 30.175 1.00 82.88 284 ASN A O 1
ATOM 2224 N N . VAL A 1 285 ? -9.934 -7.097 30.111 1.00 81.31 285 VAL A N 1
ATOM 2225 C CA . VAL A 1 285 ? -9.713 -5.693 30.468 1.00 81.31 285 VAL A CA 1
ATOM 2226 C C . VAL A 1 285 ? -10.627 -5.306 31.623 1.00 81.31 285 VAL A C 1
ATOM 2228 O O . VAL A 1 285 ? -11.797 -5.674 31.670 1.00 81.31 285 VAL A O 1
ATOM 2231 N N . GLU A 1 286 ? -10.086 -4.538 32.565 1.00 77.81 286 GLU A N 1
ATOM 2232 C CA . GLU A 1 286 ? -10.883 -3.983 33.657 1.00 77.81 286 GLU A CA 1
ATOM 2233 C C . GLU A 1 286 ? -11.916 -2.983 33.101 1.00 77.81 286 GLU A C 1
ATOM 2235 O O . GLU A 1 286 ? -11.532 -2.114 32.311 1.00 77.81 286 GLU A O 1
ATOM 2240 N N . PRO A 1 287 ? -13.196 -3.008 33.530 1.00 78.62 287 PRO A N 1
ATOM 2241 C CA . PRO A 1 287 ? -14.224 -2.091 33.026 1.00 78.62 287 PRO A CA 1
ATOM 2242 C C . PRO A 1 287 ? -13.833 -0.616 33.114 1.00 78.62 287 PRO A C 1
ATOM 2244 O O . PRO A 1 287 ? -14.110 0.160 32.202 1.00 78.62 287 PRO A O 1
ATOM 2247 N N . ALA A 1 288 ? -13.141 -0.235 34.191 1.00 75.31 288 ALA A N 1
ATOM 2248 C CA . ALA A 1 288 ? -12.674 1.129 34.401 1.00 75.31 288 ALA A CA 1
ATOM 2249 C C . ALA A 1 288 ? -11.628 1.566 33.363 1.00 75.31 288 ALA A C 1
ATOM 2251 O O . ALA A 1 288 ? -11.553 2.751 33.061 1.00 75.31 288 ALA A O 1
ATOM 2252 N N . LEU A 1 289 ? -10.871 0.628 32.783 1.00 76.12 289 LEU A N 1
ATOM 2253 C CA . LEU A 1 289 ? -9.870 0.865 31.736 1.00 76.12 289 LEU A CA 1
ATOM 2254 C C . LEU A 1 289 ? -10.403 0.578 30.325 1.00 76.12 289 LEU A C 1
ATOM 2256 O O . LEU A 1 289 ? -9.740 0.912 29.344 1.00 76.12 289 LEU A O 1
ATOM 2260 N N . ALA A 1 290 ? -11.608 0.017 30.190 1.00 80.19 290 ALA A N 1
ATOM 2261 C CA . ALA A 1 290 ? -12.199 -0.325 28.897 1.00 80.19 290 ALA A CA 1
ATOM 2262 C C . ALA A 1 290 ? -12.392 0.892 27.972 1.00 80.19 290 ALA A C 1
ATOM 2264 O O . ALA A 1 290 ? -12.395 0.736 26.750 1.00 80.19 290 ALA A O 1
ATOM 2265 N N . TYR A 1 291 ? -12.478 2.115 28.518 1.00 80.38 291 TYR A N 1
ATOM 2266 C CA . TYR A 1 291 ? -12.521 3.341 27.710 1.00 80.38 291 TYR A CA 1
ATOM 2267 C C . TYR A 1 291 ? -11.280 3.500 26.814 1.00 80.38 291 TYR A C 1
ATOM 2269 O O . TYR A 1 291 ? -11.383 4.086 25.740 1.00 80.38 291 TYR A O 1
ATOM 2277 N N . GLN A 1 292 ? -10.132 2.929 27.204 1.00 81.94 292 GLN A N 1
ATOM 2278 C CA . GLN A 1 292 ? -8.886 2.961 26.428 1.00 81.94 292 GLN A CA 1
ATOM 2279 C C . GLN A 1 292 ? -8.971 2.150 25.126 1.00 81.94 292 GLN A C 1
ATOM 2281 O O . GLN A 1 292 ? -8.164 2.361 24.224 1.00 81.94 292 GLN A O 1
ATOM 2286 N N . LEU A 1 293 ? -9.933 1.230 25.009 1.00 83.06 293 LEU A N 1
ATOM 2287 C CA . LEU A 1 293 ? -10.195 0.492 23.769 1.00 83.06 293 LEU A CA 1
ATOM 2288 C C . LEU A 1 293 ? -11.007 1.313 22.754 1.00 83.06 293 LEU A C 1
ATOM 2290 O O . LEU A 1 293 ? -11.114 0.911 21.593 1.00 83.06 293 LEU A O 1
ATOM 2294 N N . GLU A 1 294 ? -11.593 2.435 23.188 1.00 85.12 294 GLU A N 1
ATOM 2295 C CA . GLU A 1 294 ? -12.349 3.372 22.348 1.00 85.12 294 GLU A CA 1
ATOM 2296 C C . GLU A 1 294 ? -13.428 2.683 21.499 1.00 85.12 294 GLU A C 1
ATOM 2298 O O . GLU A 1 294 ? -13.592 2.930 20.300 1.00 85.12 294 GLU A O 1
ATOM 2303 N N . LEU A 1 295 ? -14.188 1.784 22.132 1.00 85.12 295 LEU A N 1
ATOM 2304 C CA . LEU A 1 295 ? -15.263 1.044 21.465 1.00 85.12 295 LEU A CA 1
ATOM 2305 C C . LEU A 1 295 ? -16.404 1.959 20.988 1.00 85.12 295 LEU A C 1
ATOM 2307 O O . LEU A 1 295 ? -17.165 1.575 20.101 1.00 85.12 295 LEU A O 1
ATOM 2311 N N . SER A 1 296 ? -16.495 3.191 21.503 1.00 84.56 296 SER A N 1
ATOM 2312 C CA . SER A 1 296 ? -17.439 4.213 21.031 1.00 84.56 296 SER A CA 1
ATOM 2313 C C . SER A 1 296 ? -17.260 4.543 19.544 1.00 84.56 296 SER A C 1
ATOM 2315 O O . SER A 1 296 ? -18.249 4.802 18.851 1.00 84.56 296 SER A O 1
ATOM 2317 N N . HIS A 1 297 ? -16.033 4.436 19.016 1.00 84.75 297 HIS A N 1
ATOM 2318 C CA . HIS A 1 297 ? -15.746 4.690 17.600 1.00 84.75 297 HIS A CA 1
ATOM 2319 C C . HIS A 1 297 ? -16.388 3.624 16.700 1.00 84.75 297 HIS A C 1
ATOM 2321 O O . HIS A 1 297 ? -16.626 3.847 15.518 1.00 84.75 297 HIS A O 1
ATOM 2327 N N . LEU A 1 298 ? -16.721 2.458 17.254 1.00 87.25 298 LEU A N 1
ATOM 2328 C CA . LEU A 1 298 ? -17.282 1.322 16.529 1.00 87.25 298 LEU A CA 1
ATOM 2329 C C . LEU A 1 298 ? -18.813 1.257 16.598 1.00 87.25 298 LEU A C 1
ATOM 2331 O O . LEU A 1 298 ? -19.406 0.254 16.206 1.00 87.25 298 LEU A O 1
ATOM 2335 N N . SER A 1 299 ? -19.473 2.322 17.055 1.00 87.88 299 SER A N 1
ATOM 2336 C CA . SER A 1 299 ? -20.930 2.370 17.249 1.00 87.88 299 SER A CA 1
ATOM 2337 C C . SER A 1 299 ? -21.758 2.062 15.989 1.00 87.88 299 SER A C 1
ATOM 2339 O O . SER A 1 299 ? -22.877 1.552 16.107 1.00 87.88 299 SER A O 1
ATOM 2341 N N . ASN A 1 300 ? -21.209 2.284 14.789 1.00 90.75 300 ASN A N 1
ATOM 2342 C CA . ASN A 1 300 ? -21.838 1.947 13.502 1.00 90.75 300 ASN A CA 1
ATOM 2343 C C . ASN A 1 300 ? -21.832 0.441 13.172 1.00 90.75 300 ASN A C 1
ATOM 2345 O O . ASN A 1 300 ? -22.520 -0.002 12.248 1.00 90.75 300 ASN A O 1
ATOM 2349 N N . TYR A 1 301 ? -21.089 -0.363 13.932 1.00 91.00 301 TYR A N 1
ATOM 2350 C CA . TYR A 1 301 ? -20.898 -1.787 13.687 1.00 91.00 301 TYR A CA 1
ATOM 2351 C C . TYR A 1 301 ? -21.555 -2.639 14.774 1.00 91.00 301 TYR A C 1
ATOM 2353 O O . TYR A 1 301 ? -21.728 -2.232 15.923 1.00 91.00 301 TYR A O 1
ATOM 2361 N N . LYS A 1 302 ? -21.937 -3.858 14.401 1.00 91.44 302 LYS A N 1
ATOM 2362 C CA . LYS A 1 302 ? -22.262 -4.934 15.331 1.00 91.44 302 LYS A CA 1
ATOM 2363 C C . LYS A 1 302 ? -20.987 -5.732 15.583 1.00 91.44 302 LYS A C 1
ATOM 2365 O O . LYS A 1 302 ? -20.462 -6.349 14.659 1.00 91.44 302 LYS A O 1
ATOM 2370 N N . LEU A 1 303 ? -20.499 -5.685 16.818 1.00 90.94 303 LEU A N 1
ATOM 2371 C CA . LEU A 1 303 ? -19.238 -6.302 17.218 1.00 90.94 303 LEU A CA 1
ATOM 2372 C C . LEU A 1 303 ? -19.461 -7.724 17.729 1.00 90.94 303 LEU A C 1
ATOM 2374 O O . LEU A 1 303 ? -20.373 -7.975 18.514 1.00 90.94 303 LEU A O 1
ATOM 2378 N N . THR A 1 304 ? -18.595 -8.633 17.298 1.00 90.50 304 THR A N 1
ATOM 2379 C CA . THR A 1 304 ? -18.453 -9.983 17.844 1.00 90.50 304 THR A CA 1
ATOM 2380 C C . THR A 1 304 ? -16.980 -10.204 18.201 1.00 90.50 304 THR A C 1
ATOM 2382 O O . THR A 1 304 ? -16.123 -10.163 17.314 1.00 90.50 304 THR A O 1
ATOM 2385 N N . PRO A 1 305 ? -16.635 -10.344 19.489 1.00 89.75 305 PRO A N 1
ATOM 2386 C CA . PRO A 1 305 ? -15.248 -10.495 19.908 1.00 89.75 305 PRO A CA 1
ATOM 2387 C C . PRO A 1 305 ? -14.689 -11.854 19.470 1.00 89.75 305 PRO A C 1
ATOM 2389 O O . PRO A 1 305 ? -15.345 -12.891 19.561 1.00 89.75 305 PRO A O 1
ATOM 2392 N N . CYS A 1 306 ? -13.455 -11.840 18.981 1.00 88.44 306 CYS A N 1
ATOM 2393 C CA . CYS A 1 306 ? -12.679 -13.006 18.589 1.00 88.44 306 CYS A CA 1
ATOM 2394 C C . CYS A 1 306 ? -11.520 -13.160 19.571 1.00 88.44 306 CYS A C 1
ATOM 2396 O O . CYS A 1 306 ? -10.631 -12.314 19.635 1.00 88.44 306 CYS A O 1
ATOM 2398 N N . PHE A 1 307 ? -11.539 -14.241 20.346 1.00 85.06 307 PHE A N 1
ATOM 2399 C CA . PHE A 1 307 ? -10.560 -14.451 21.409 1.00 85.06 307 PHE A CA 1
ATOM 2400 C C . PHE A 1 307 ? -9.234 -14.982 20.868 1.00 85.06 307 PHE A C 1
ATOM 2402 O O . PHE A 1 307 ? -9.211 -15.850 19.991 1.00 85.06 307 PHE A O 1
ATOM 2409 N N . VAL A 1 308 ? -8.156 -14.451 21.436 1.00 82.12 308 VAL A N 1
ATOM 2410 C CA . VAL A 1 308 ? -6.751 -14.748 21.139 1.00 82.12 308 VAL A CA 1
ATOM 2411 C C . VAL A 1 308 ? -6.075 -15.158 22.451 1.00 82.12 308 VAL A C 1
ATOM 2413 O O . VAL A 1 308 ? -6.591 -14.853 23.526 1.00 82.12 308 VAL A O 1
ATOM 2416 N N . GLU A 1 309 ? -4.952 -15.870 22.368 1.00 77.62 309 GLU A N 1
ATOM 2417 C CA . GLU A 1 309 ? -4.161 -16.283 23.536 1.00 77.62 309 GLU A CA 1
ATOM 2418 C C . GLU A 1 309 ? -3.584 -15.080 24.305 1.00 77.62 309 GLU A C 1
ATOM 2420 O O . GLU A 1 309 ? -3.595 -15.065 25.534 1.00 77.62 309 GLU A O 1
ATOM 2425 N N . ASP A 1 310 ? -3.147 -14.040 23.590 1.00 75.56 310 ASP A N 1
ATOM 2426 C CA . ASP A 1 310 ? -2.605 -12.822 24.190 1.00 75.56 310 ASP A CA 1
ATOM 2427 C C . ASP A 1 310 ? -3.713 -11.914 24.745 1.00 75.56 310 ASP A C 1
ATOM 2429 O O . ASP A 1 310 ? -4.453 -11.264 24.005 1.00 75.56 310 ASP A O 1
ATOM 2433 N N . CYS A 1 311 ? -3.769 -11.782 26.073 1.00 75.44 311 CYS A N 1
ATOM 2434 C CA . CYS A 1 311 ? -4.766 -10.971 26.785 1.00 75.44 311 CYS A CA 1
ATOM 2435 C C . CYS A 1 311 ? -4.717 -9.457 26.498 1.00 75.44 311 CYS A C 1
ATOM 2437 O O . CYS A 1 311 ? -5.629 -8.746 26.909 1.00 75.44 311 CYS A O 1
ATOM 2439 N N . GLN A 1 312 ? -3.665 -8.949 25.846 1.00 77.56 312 GLN A N 1
ATOM 2440 C CA . GLN A 1 312 ? -3.504 -7.523 25.512 1.00 77.56 312 GLN A CA 1
ATOM 2441 C C . GLN A 1 312 ? -4.113 -7.143 24.154 1.00 77.56 312 GLN A C 1
ATOM 2443 O O . GLN A 1 312 ? -4.253 -5.952 23.853 1.00 77.56 312 GLN A O 1
ATOM 2448 N N . ILE A 1 313 ? -4.422 -8.141 23.319 1.00 87.56 313 ILE A N 1
ATOM 2449 C CA . ILE A 1 313 ? -4.906 -7.959 21.952 1.00 87.56 313 ILE A CA 1
ATOM 2450 C C . ILE A 1 313 ? -6.389 -8.320 21.916 1.00 87.56 313 ILE A C 1
ATOM 2452 O O . ILE A 1 313 ? -6.782 -9.454 22.179 1.00 87.56 313 ILE A O 1
ATOM 2456 N N . HIS A 1 314 ? -7.217 -7.360 21.517 1.00 89.69 314 HIS A N 1
ATOM 2457 C CA . HIS A 1 314 ? -8.652 -7.555 21.358 1.00 89.69 314 HIS A CA 1
ATOM 2458 C C . HIS A 1 314 ? -9.006 -7.471 19.883 1.00 89.69 314 HIS A C 1
ATOM 2460 O O . HIS A 1 314 ? -8.877 -6.415 19.265 1.00 89.69 314 HIS A O 1
ATOM 2466 N N . ILE A 1 315 ? -9.453 -8.586 19.311 1.00 93.06 315 ILE A N 1
ATOM 2467 C CA . ILE A 1 315 ? -9.910 -8.637 17.924 1.00 93.06 315 ILE A CA 1
ATOM 2468 C C . ILE A 1 315 ? -11.434 -8.645 17.923 1.00 93.06 315 ILE A C 1
ATOM 2470 O O . ILE A 1 315 ? -12.059 -9.490 18.556 1.00 93.06 315 ILE A O 1
ATOM 2474 N N . TYR A 1 316 ? -12.040 -7.732 17.175 1.00 93.00 316 TYR A N 1
ATOM 2475 C CA . TYR A 1 316 ? -13.481 -7.658 16.978 1.00 93.00 316 TYR A CA 1
ATOM 2476 C C . TYR A 1 316 ? -13.808 -7.927 15.518 1.00 93.00 316 TYR A C 1
ATOM 2478 O O . TYR A 1 316 ? -13.379 -7.193 14.626 1.00 93.00 316 TYR A O 1
ATOM 2486 N N . HIS A 1 317 ? -14.607 -8.961 15.272 1.00 93.81 317 HIS A N 1
ATOM 2487 C CA . HIS A 1 317 ? -15.275 -9.137 13.993 1.00 93.81 317 HIS A CA 1
ATOM 2488 C C . HIS A 1 317 ? -16.499 -8.227 13.965 1.00 93.81 317 HIS A C 1
ATOM 2490 O O . HIS A 1 317 ? -17.427 -8.370 14.766 1.00 93.81 317 HIS A O 1
ATOM 2496 N N . ALA A 1 318 ? -16.454 -7.236 13.086 1.00 92.25 318 ALA A N 1
ATOM 2497 C CA . ALA A 1 318 ? -17.422 -6.162 13.005 1.00 92.25 318 ALA A CA 1
ATOM 2498 C C . ALA A 1 318 ? -18.177 -6.237 11.682 1.00 92.25 318 ALA A C 1
ATOM 2500 O O . ALA A 1 318 ? -17.572 -6.266 10.609 1.00 92.25 318 ALA A O 1
ATOM 2501 N N . ILE A 1 319 ? -19.504 -6.228 11.765 1.00 92.31 319 ILE A N 1
ATOM 2502 C CA . ILE A 1 319 ? -20.393 -6.158 10.603 1.00 92.31 319 ILE A CA 1
ATOM 2503 C C . ILE A 1 319 ? -21.143 -4.833 10.675 1.00 92.31 319 ILE A C 1
ATOM 2505 O O . ILE A 1 319 ? -21.742 -4.527 11.709 1.00 92.31 319 ILE A O 1
ATOM 2509 N N . ALA A 1 320 ? -21.101 -4.023 9.617 1.00 91.44 320 ALA A N 1
ATOM 2510 C CA . ALA A 1 320 ? -21.795 -2.738 9.627 1.00 91.44 320 ALA A CA 1
ATOM 2511 C C . ALA A 1 320 ? -23.310 -2.936 9.782 1.00 91.44 320 ALA A C 1
ATOM 2513 O O . ALA A 1 320 ? -23.901 -3.842 9.192 1.00 91.44 320 ALA A O 1
ATOM 2514 N N . LYS A 1 321 ? -23.954 -2.066 10.569 1.00 90.12 321 LYS A N 1
ATOM 2515 C CA . LYS A 1 321 ? -25.405 -2.138 10.806 1.00 90.12 321 LYS A CA 1
ATOM 2516 C C . LYS A 1 321 ? -26.217 -1.866 9.537 1.00 90.12 321 LYS A C 1
ATOM 2518 O O . LYS A 1 321 ? -27.261 -2.477 9.344 1.00 90.12 321 LYS A O 1
ATOM 2523 N N . GLU A 1 322 ? -25.725 -0.972 8.681 1.00 88.25 322 GLU A N 1
ATOM 2524 C CA . GLU A 1 322 ? -26.383 -0.590 7.425 1.00 88.25 322 GLU A CA 1
ATOM 2525 C C . GLU A 1 322 ? -26.115 -1.581 6.286 1.00 88.25 322 GLU A C 1
ATOM 2527 O O . GLU A 1 322 ? -26.991 -1.827 5.460 1.00 88.25 322 GLU A O 1
ATOM 2532 N N . ASN A 1 323 ? -24.905 -2.150 6.232 1.00 86.19 323 ASN A N 1
ATOM 2533 C CA . ASN A 1 323 ? -24.466 -2.993 5.125 1.00 86.19 323 ASN A CA 1
ATOM 2534 C C . ASN A 1 323 ? -23.817 -4.296 5.627 1.00 86.19 323 ASN A C 1
ATOM 2536 O O . ASN A 1 323 ? -22.669 -4.271 6.071 1.00 86.19 323 ASN A O 1
ATOM 2540 N N . PRO A 1 324 ? -24.479 -5.456 5.478 1.00 87.50 324 PRO A N 1
ATOM 2541 C CA . PRO A 1 324 ? -23.928 -6.729 5.936 1.00 87.50 324 PRO A CA 1
ATOM 2542 C C . PRO A 1 324 ? -22.732 -7.218 5.102 1.00 87.50 324 PRO A C 1
ATOM 2544 O O . PRO A 1 324 ? -21.989 -8.080 5.566 1.00 87.50 324 PRO A O 1
ATOM 2547 N N . LEU A 1 325 ? -22.526 -6.689 3.887 1.00 85.69 325 LEU A N 1
ATOM 2548 C CA . LEU A 1 325 ? -21.331 -6.979 3.081 1.00 85.69 325 LEU A CA 1
ATOM 2549 C C . LEU A 1 325 ? -20.084 -6.284 3.643 1.00 85.69 325 LEU A C 1
ATOM 2551 O O . LEU A 1 325 ? -18.960 -6.680 3.332 1.00 85.69 325 LEU A O 1
ATOM 2555 N N . ASP A 1 326 ? -20.260 -5.253 4.473 1.00 89.69 326 ASP A N 1
ATOM 2556 C CA . ASP A 1 326 ? -19.159 -4.611 5.173 1.00 89.69 326 ASP A CA 1
ATOM 2557 C C . ASP A 1 326 ? -18.806 -5.387 6.447 1.00 89.69 326 ASP A C 1
ATOM 2559 O O . ASP A 1 326 ? -19.235 -5.063 7.554 1.00 89.69 326 ASP A O 1
ATOM 2563 N N . SER A 1 327 ? -18.019 -6.440 6.247 1.00 91.06 327 SER A N 1
ATOM 2564 C CA . SER A 1 327 ? -17.359 -7.204 7.301 1.00 91.06 327 SER A CA 1
ATOM 2565 C C . SER A 1 327 ? -15.903 -6.750 7.432 1.00 91.06 327 SER A C 1
ATOM 2567 O O . SER A 1 327 ? -15.187 -6.705 6.426 1.00 91.06 327 SER A O 1
ATOM 2569 N N . ARG A 1 328 ? -15.451 -6.445 8.654 1.00 92.62 328 ARG A N 1
ATOM 2570 C CA . ARG A 1 328 ? -14.072 -6.023 8.963 1.00 92.62 328 ARG A CA 1
ATOM 2571 C C . ARG A 1 328 ? -13.583 -6.620 10.277 1.00 92.62 328 ARG A C 1
ATOM 2573 O O . ARG A 1 328 ? -14.384 -6.937 11.155 1.00 92.62 328 ARG A O 1
ATOM 2580 N N . PHE A 1 329 ? -12.269 -6.699 10.436 1.00 94.75 329 PHE A N 1
ATOM 2581 C CA . PHE A 1 329 ? -11.639 -6.898 11.735 1.00 94.75 329 PHE A CA 1
ATOM 2582 C C . PHE A 1 329 ? -11.122 -5.571 12.283 1.00 94.75 329 PHE A C 1
ATOM 2584 O O . PHE A 1 329 ? -10.313 -4.901 11.640 1.00 94.75 329 PHE A O 1
ATOM 2591 N N . PHE A 1 330 ? -11.574 -5.215 13.484 1.00 94.44 330 PHE A N 1
ATOM 2592 C CA . PHE A 1 330 ? -10.984 -4.143 14.276 1.00 94.44 330 PHE A CA 1
ATOM 2593 C C . PHE A 1 330 ? -10.145 -4.760 15.376 1.00 94.44 330 PHE A C 1
ATOM 2595 O O . PHE A 1 330 ? -10.648 -5.524 16.196 1.00 94.44 330 PHE A O 1
ATOM 2602 N N . ILE A 1 331 ? -8.866 -4.428 15.390 1.00 93.88 331 ILE A N 1
ATOM 2603 C CA . ILE A 1 331 ? -7.927 -4.898 16.397 1.00 93.88 331 ILE A CA 1
ATOM 2604 C C . ILE A 1 331 ? -7.636 -3.726 17.317 1.00 93.88 331 ILE A C 1
ATOM 2606 O O . ILE A 1 331 ? -7.297 -2.647 16.841 1.00 93.88 331 ILE A O 1
ATOM 2610 N N . ARG A 1 332 ? -7.767 -3.917 18.626 1.00 91.88 332 ARG A N 1
ATOM 2611 C CA . ARG A 1 332 ? -7.394 -2.935 19.644 1.00 91.88 332 ARG A CA 1
ATOM 2612 C C . ARG A 1 332 ? -6.343 -3.559 20.551 1.00 91.88 332 ARG A C 1
ATOM 2614 O O . ARG A 1 332 ? -6.607 -4.578 21.184 1.00 91.88 332 ARG A O 1
ATOM 2621 N N . ALA A 1 333 ? -5.159 -2.964 20.585 1.00 89.12 333 ALA A N 1
ATOM 2622 C CA . ALA A 1 333 ? -4.043 -3.420 21.400 1.00 89.12 333 ALA A CA 1
ATOM 2623 C C . ALA A 1 333 ? -3.671 -2.353 22.431 1.00 89.12 333 ALA A C 1
ATOM 2625 O O . ALA A 1 333 ? -3.451 -1.190 22.082 1.00 89.12 333 ALA A O 1
ATOM 2626 N N . LEU A 1 334 ? -3.598 -2.756 23.700 1.00 83.94 334 LEU A N 1
ATOM 2627 C CA . LEU A 1 334 ? -3.189 -1.890 24.804 1.00 83.94 334 LEU A CA 1
ATOM 2628 C C . LEU A 1 334 ? -1.720 -2.157 25.137 1.00 83.94 334 LEU A C 1
ATOM 2630 O O . LEU A 1 334 ? -1.379 -3.209 25.676 1.00 83.94 334 LEU A O 1
ATOM 2634 N N . ILE A 1 335 ? -0.849 -1.199 24.824 1.00 81.06 335 ILE A N 1
ATOM 2635 C CA . ILE A 1 335 ? 0.599 -1.337 24.987 1.00 81.06 335 ILE A CA 1
ATOM 2636 C C . ILE A 1 335 ? 1.015 -0.745 26.333 1.00 81.06 335 ILE A C 1
ATOM 2638 O O . ILE A 1 335 ? 0.710 0.407 26.658 1.00 81.06 335 ILE A O 1
ATOM 2642 N N . ARG A 1 336 ? 1.733 -1.549 27.119 1.00 74.75 336 ARG A N 1
ATOM 2643 C CA . ARG A 1 336 ? 2.190 -1.219 28.475 1.00 74.75 336 ARG A CA 1
ATOM 2644 C C . ARG A 1 336 ? 3.713 -1.344 28.579 1.00 74.75 336 ARG A C 1
ATOM 2646 O O . ARG A 1 336 ? 4.293 -2.173 27.875 1.00 74.75 336 ARG A O 1
ATOM 2653 N N . PRO A 1 337 ? 4.371 -0.555 29.443 1.00 60.53 337 PRO A N 1
ATOM 2654 C CA . PRO A 1 337 ? 5.825 -0.550 29.543 1.00 60.53 337 PRO A CA 1
ATOM 2655 C C . PRO A 1 337 ? 6.343 -1.848 30.184 1.00 60.53 337 PRO A C 1
ATOM 2657 O O . PRO A 1 337 ? 5.700 -2.431 31.055 1.00 60.53 337 PRO A O 1
ATOM 2660 N N . GLY A 1 338 ? 7.517 -2.304 29.738 1.00 51.69 338 GLY A N 1
ATOM 2661 C CA . GLY A 1 338 ? 8.192 -3.515 30.234 1.00 51.69 338 GLY A CA 1
ATOM 2662 C C . GLY A 1 338 ? 8.308 -4.646 29.207 1.00 51.69 338 GLY A C 1
ATOM 2663 O O . GLY A 1 338 ? 9.232 -5.450 29.293 1.00 51.69 338 GLY A O 1
ATOM 2664 N N . LEU A 1 339 ? 7.455 -4.680 28.182 1.00 47.16 339 LEU A N 1
ATOM 2665 C CA . LEU A 1 339 ? 7.633 -5.576 27.038 1.00 47.16 339 LEU A CA 1
ATOM 2666 C C . LEU A 1 339 ? 8.513 -4.883 25.999 1.00 47.16 339 LEU A C 1
ATOM 2668 O O . LEU A 1 339 ? 8.111 -3.933 25.331 1.00 47.16 339 LEU A O 1
ATOM 2672 N N . SER A 1 340 ? 9.756 -5.345 25.904 1.00 45.09 340 SER A N 1
ATOM 2673 C CA . SER A 1 340 ? 10.650 -4.944 24.826 1.00 45.09 340 SER A CA 1
ATOM 2674 C C . SER A 1 340 ? 10.066 -5.390 23.482 1.00 45.09 340 SER A C 1
ATOM 2676 O O . SER A 1 340 ? 9.764 -6.568 23.286 1.00 45.09 340 SER A O 1
ATOM 2678 N N . MET A 1 341 ? 10.007 -4.430 22.557 1.00 56.41 341 MET A N 1
ATOM 2679 C CA . MET A 1 341 ? 9.685 -4.545 21.130 1.00 56.41 341 MET A CA 1
ATOM 2680 C C . MET A 1 341 ? 8.190 -4.441 20.791 1.00 56.41 341 MET A C 1
ATOM 2682 O O . MET A 1 341 ? 7.496 -5.445 20.656 1.00 56.41 341 MET A O 1
ATOM 2686 N N . THR A 1 342 ? 7.729 -3.213 20.528 1.00 65.56 342 THR A N 1
ATOM 2687 C CA . THR A 1 342 ? 6.502 -2.919 19.756 1.00 65.56 342 THR A CA 1
ATOM 2688 C C . THR A 1 342 ? 6.373 -3.818 18.523 1.00 65.56 342 THR A C 1
ATOM 2690 O O . THR A 1 342 ? 5.286 -4.305 18.233 1.00 65.56 342 THR A O 1
ATOM 2693 N N . ASP A 1 343 ? 7.493 -4.118 17.860 1.00 70.88 343 ASP A N 1
ATOM 2694 C CA . ASP A 1 343 ? 7.554 -5.032 16.715 1.00 70.88 343 ASP A CA 1
ATOM 2695 C C . ASP A 1 343 ? 7.035 -6.443 17.036 1.00 70.88 343 ASP A C 1
ATOM 2697 O O . ASP A 1 343 ? 6.262 -6.992 16.257 1.00 70.88 343 ASP A O 1
ATOM 2701 N N . ARG A 1 344 ? 7.379 -7.011 18.201 1.00 79.62 344 ARG A N 1
ATOM 2702 C CA . ARG A 1 344 ? 6.906 -8.349 18.603 1.00 79.62 344 ARG A CA 1
ATOM 2703 C C . ARG A 1 344 ? 5.404 -8.369 18.835 1.00 79.62 344 ARG A C 1
ATOM 2705 O O . ARG A 1 344 ? 4.741 -9.326 18.465 1.00 79.62 344 ARG A O 1
ATOM 2712 N N . LEU A 1 345 ? 4.865 -7.304 19.427 1.00 81.19 345 LEU A N 1
ATOM 2713 C CA . LEU A 1 345 ? 3.428 -7.190 19.655 1.00 81.19 345 LEU A CA 1
ATOM 2714 C C . LEU A 1 345 ? 2.670 -7.094 18.330 1.00 81.19 345 LEU A C 1
ATOM 2716 O O . LEU A 1 345 ? 1.628 -7.721 18.176 1.00 81.19 345 LEU A O 1
ATOM 2720 N N . VAL A 1 346 ? 3.200 -6.363 17.348 1.00 83.94 346 VAL A N 1
ATOM 2721 C CA . VAL A 1 346 ? 2.609 -6.365 16.007 1.00 83.94 346 VAL A CA 1
ATOM 2722 C C . VAL A 1 346 ? 2.717 -7.745 15.371 1.00 83.94 346 VAL A C 1
ATOM 2724 O O . VAL A 1 346 ? 1.737 -8.207 14.799 1.00 83.94 346 VAL A O 1
ATOM 2727 N N . GLU A 1 347 ? 3.859 -8.422 15.464 1.00 87.88 347 GLU A N 1
ATOM 2728 C CA . GLU A 1 347 ? 3.991 -9.790 14.955 1.00 87.88 347 GLU A CA 1
ATOM 2729 C C . GLU A 1 347 ? 2.929 -10.715 15.562 1.00 87.88 347 GLU A C 1
ATOM 2731 O O . GLU A 1 347 ? 2.190 -11.333 14.796 1.00 87.88 347 GLU A O 1
ATOM 2736 N N . SER A 1 348 ? 2.738 -10.685 16.885 1.00 88.12 348 SER A N 1
ATOM 2737 C CA . SER A 1 348 ? 1.647 -11.392 17.570 1.00 88.12 348 SER A CA 1
ATOM 2738 C C . SER A 1 348 ? 0.260 -10.988 17.059 1.00 88.12 348 SER A C 1
ATOM 2740 O O . SER A 1 348 ? -0.590 -11.850 16.840 1.00 88.12 348 SER A O 1
ATOM 2742 N N . ILE A 1 349 ? 0.006 -9.692 16.822 1.00 89.56 349 ILE A N 1
ATOM 2743 C CA . ILE A 1 349 ? -1.263 -9.212 16.244 1.00 89.56 349 ILE A CA 1
ATOM 2744 C C . ILE A 1 349 ? -1.499 -9.822 14.859 1.00 89.56 349 ILE A C 1
ATOM 2746 O O . ILE A 1 349 ? -2.613 -10.251 14.553 1.00 89.56 349 ILE A O 1
ATOM 2750 N N . LEU A 1 350 ? -0.476 -9.835 14.004 1.00 91.56 350 LEU A N 1
ATOM 2751 C CA . LEU A 1 350 ? -0.588 -10.342 12.639 1.00 91.56 350 LEU A CA 1
ATOM 2752 C C . LEU A 1 350 ? -0.741 -11.867 12.629 1.00 91.56 350 LEU A C 1
ATOM 2754 O O . LEU A 1 350 ? -1.572 -12.370 11.876 1.00 91.56 350 LEU A O 1
ATOM 2758 N N . ASP A 1 351 ? -0.023 -12.582 13.496 1.00 91.44 351 ASP A N 1
ATOM 2759 C CA . ASP A 1 351 ? -0.167 -14.027 13.704 1.00 91.44 351 ASP A CA 1
ATOM 2760 C C . ASP A 1 351 ? -1.593 -14.370 14.170 1.00 91.44 351 ASP A C 1
ATOM 2762 O O . ASP A 1 351 ? -2.269 -15.227 13.594 1.00 91.44 351 ASP A O 1
ATOM 2766 N N . ALA A 1 352 ? -2.101 -13.642 15.168 1.00 90.62 352 ALA A N 1
ATOM 2767 C CA . ALA A 1 352 ? -3.456 -13.813 15.676 1.00 90.62 352 ALA A CA 1
ATOM 2768 C C . ALA A 1 352 ? -4.514 -13.526 14.601 1.00 90.62 352 ALA A C 1
ATOM 2770 O O . ALA A 1 352 ? -5.486 -14.276 14.454 1.00 90.62 352 ALA A O 1
ATOM 2771 N N . LEU A 1 353 ? -4.321 -12.466 13.811 1.00 91.38 353 LEU A N 1
ATOM 2772 C CA . LEU A 1 353 ? -5.226 -12.130 12.720 1.00 91.38 353 LEU A CA 1
ATOM 2773 C C . LEU A 1 353 ? -5.205 -13.195 11.618 1.00 91.38 353 LEU A C 1
ATOM 2775 O O . LEU A 1 353 ? -6.262 -13.489 11.070 1.00 91.38 353 LEU A O 1
ATOM 2779 N N . GLU A 1 354 ? -4.063 -13.813 11.306 1.00 90.75 354 GLU A N 1
ATOM 2780 C CA . GLU A 1 354 ? -3.985 -14.914 10.331 1.00 90.75 354 GLU A CA 1
ATOM 2781 C C . GLU A 1 354 ? -4.856 -16.106 10.753 1.00 90.75 354 GLU A C 1
ATOM 2783 O O . GLU A 1 354 ? -5.613 -16.647 9.939 1.00 90.75 354 GLU A O 1
ATOM 2788 N N . VAL A 1 355 ? -4.829 -16.463 12.040 1.00 90.00 355 VAL A N 1
ATOM 2789 C CA . VAL A 1 355 ? -5.653 -17.546 12.599 1.00 90.00 355 VAL A CA 1
ATOM 2790 C C . VAL A 1 355 ? -7.145 -17.194 12.568 1.00 90.00 355 VAL A C 1
ATOM 2792 O O . VAL A 1 355 ? -7.980 -18.027 12.201 1.00 90.00 355 VAL A O 1
ATOM 2795 N N . VAL A 1 356 ? -7.507 -15.962 12.937 1.00 88.75 356 VAL A N 1
ATOM 2796 C CA . VAL A 1 356 ? -8.911 -15.518 12.990 1.00 88.75 356 VAL A CA 1
ATOM 2797 C C . VAL A 1 356 ? -9.487 -15.283 11.588 1.00 88.75 356 VAL A C 1
ATOM 2799 O O . VAL A 1 356 ? -10.628 -15.662 11.315 1.00 88.75 356 VAL A O 1
ATOM 2802 N N . SER A 1 357 ? -8.695 -14.729 10.671 1.00 87.31 357 SER A N 1
ATOM 2803 C CA . SER A 1 357 ? -9.086 -14.443 9.286 1.00 87.31 357 SER A CA 1
ATOM 2804 C C . SER A 1 357 ? -9.502 -15.710 8.532 1.00 87.31 357 SER A C 1
ATOM 2806 O O . SER A 1 357 ? -10.455 -15.692 7.749 1.00 87.31 357 SER A O 1
ATOM 2808 N N . ALA A 1 358 ? -8.896 -16.858 8.855 1.00 85.94 358 ALA A N 1
ATOM 2809 C CA . ALA A 1 358 ? -9.289 -18.149 8.293 1.00 85.94 358 ALA A CA 1
ATOM 2810 C C . ALA A 1 358 ? -10.769 -18.506 8.549 1.00 85.94 358 ALA A C 1
ATOM 2812 O O . ALA A 1 358 ? -11.379 -19.190 7.719 1.00 85.94 358 ALA A O 1
ATOM 2813 N N . LYS A 1 359 ? -11.357 -18.029 9.659 1.00 85.81 359 LYS A N 1
ATOM 2814 C CA . LYS A 1 359 ? -12.765 -18.262 10.028 1.00 85.81 359 LYS A CA 1
ATOM 2815 C C . LYS A 1 359 ? -13.735 -17.349 9.270 1.00 85.81 359 LYS A C 1
ATOM 2817 O O . LYS A 1 359 ? -14.852 -17.771 8.983 1.00 85.81 359 LYS A O 1
ATOM 2822 N N . HIS A 1 360 ? -13.314 -16.135 8.898 1.00 83.00 360 HIS A N 1
ATOM 2823 C CA . HIS A 1 360 ? -14.162 -15.143 8.223 1.00 83.00 360 HIS A CA 1
ATOM 2824 C C . HIS A 1 360 ? -13.491 -14.569 6.965 1.00 83.00 360 HIS A C 1
ATOM 2826 O O . HIS A 1 360 ? -13.011 -13.438 6.946 1.00 83.00 360 HIS A O 1
ATOM 2832 N N . ARG A 1 361 ? -13.537 -15.331 5.863 1.00 77.56 361 ARG A N 1
ATOM 2833 C CA . ARG A 1 361 ? -12.881 -14.987 4.581 1.00 77.56 361 ARG A CA 1
ATOM 2834 C C . ARG A 1 361 ? -13.434 -13.753 3.851 1.00 77.56 361 ARG A C 1
ATOM 2836 O O . ARG A 1 361 ? -12.848 -13.335 2.862 1.00 77.56 361 ARG A O 1
ATOM 2843 N N . GLY A 1 362 ? -14.566 -13.204 4.292 1.00 80.12 362 GLY A N 1
ATOM 2844 C CA . GLY A 1 362 ? -15.195 -12.019 3.693 1.00 80.12 362 GLY A CA 1
ATOM 2845 C C . GLY A 1 362 ? -14.769 -10.687 4.320 1.00 80.12 362 GLY A C 1
ATOM 2846 O O . GLY A 1 362 ? -15.355 -9.660 3.988 1.00 80.12 362 GLY A O 1
ATOM 2847 N N . ALA A 1 363 ? -13.823 -10.695 5.265 1.00 85.50 363 ALA A N 1
ATOM 2848 C CA . ALA A 1 363 ? -13.350 -9.476 5.910 1.00 85.50 363 ALA A CA 1
ATOM 2849 C C . ALA A 1 363 ? -12.367 -8.705 5.015 1.00 85.50 363 ALA A C 1
ATOM 2851 O O . ALA A 1 363 ? -11.401 -9.266 4.503 1.00 85.50 363 ALA A O 1
ATOM 2852 N N . ASP A 1 364 ? -12.619 -7.409 4.864 1.00 86.12 364 ASP A N 1
ATOM 2853 C CA . ASP A 1 364 ? -11.793 -6.469 4.097 1.00 86.12 364 ASP A CA 1
ATOM 2854 C C . ASP A 1 364 ? -11.766 -5.116 4.824 1.00 86.12 364 ASP A C 1
ATOM 2856 O O . ASP A 1 364 ? -12.685 -4.819 5.590 1.00 86.12 364 ASP A O 1
ATOM 2860 N N . CYS A 1 365 ? -10.758 -4.286 4.563 1.00 87.62 365 CYS A N 1
ATOM 2861 C CA . CYS A 1 365 ? -10.496 -3.016 5.251 1.00 87.62 365 CYS A CA 1
ATOM 2862 C C . CYS A 1 365 ? -10.294 -3.164 6.758 1.00 87.62 365 CYS A C 1
ATOM 2864 O O . CYS A 1 365 ? -10.903 -2.452 7.561 1.00 87.62 365 CYS A O 1
ATOM 2866 N N . ASN A 1 366 ? -9.449 -4.109 7.146 1.00 92.75 366 ASN A N 1
ATOM 2867 C CA . ASN A 1 366 ? -9.119 -4.333 8.541 1.00 92.75 366 ASN A CA 1
ATOM 2868 C C . ASN A 1 366 ? -8.376 -3.119 9.117 1.00 92.75 366 ASN A C 1
ATOM 2870 O O . ASN A 1 366 ? -7.660 -2.405 8.404 1.00 92.75 366 ASN A O 1
ATOM 2874 N N . HIS A 1 367 ? -8.570 -2.885 10.411 1.00 93.44 367 HIS A N 1
ATOM 2875 C CA . HIS A 1 367 ? -8.056 -1.712 11.104 1.00 93.44 367 HIS A CA 1
ATOM 2876 C C . HIS A 1 367 ? -7.367 -2.103 12.411 1.00 93.44 367 HIS A C 1
ATOM 2878 O O . HIS A 1 367 ? -7.909 -2.897 13.182 1.00 93.44 367 HIS A O 1
ATOM 2884 N N . ILE A 1 368 ? -6.195 -1.523 12.677 1.00 93.31 368 ILE A N 1
ATOM 2885 C CA . ILE A 1 368 ? -5.436 -1.749 13.914 1.00 93.31 368 ILE A CA 1
ATOM 2886 C C . ILE A 1 368 ? -5.372 -0.458 14.729 1.00 93.31 368 ILE A C 1
ATOM 2888 O O . ILE A 1 368 ? -4.798 0.514 14.271 1.00 93.31 368 ILE A O 1
ATOM 2892 N N . GLY A 1 369 ? -5.888 -0.463 15.954 1.00 92.56 369 GLY A N 1
ATOM 2893 C CA . GLY A 1 369 ? -5.677 0.590 16.944 1.00 92.56 369 GLY A CA 1
ATOM 2894 C C . GLY A 1 369 ? -4.686 0.150 18.016 1.00 92.56 369 GLY A C 1
ATOM 2895 O O . GLY A 1 369 ? -4.912 -0.855 18.687 1.00 92.56 369 GLY A O 1
ATOM 2896 N N . MET A 1 370 ? -3.616 0.911 18.199 1.00 90.56 370 MET A N 1
ATOM 2897 C CA . MET A 1 370 ? -2.615 0.723 19.245 1.00 90.56 370 MET A CA 1
ATOM 2898 C C . MET A 1 370 ? -2.689 1.892 20.218 1.00 90.56 370 MET A C 1
ATOM 2900 O O . MET A 1 370 ? -2.499 3.040 19.821 1.00 90.56 370 MET A O 1
ATOM 2904 N N . ASN A 1 371 ? -2.948 1.602 21.489 1.00 88.75 371 ASN A N 1
ATOM 2905 C CA . ASN A 1 371 ? -2.999 2.613 22.534 1.00 88.75 371 ASN A CA 1
ATOM 2906 C C . ASN A 1 371 ? -1.824 2.422 23.496 1.00 88.75 371 ASN A C 1
ATOM 2908 O O . ASN A 1 371 ? -1.757 1.425 24.219 1.00 88.75 371 ASN A O 1
ATOM 2912 N N . PHE A 1 372 ? -0.893 3.370 23.486 1.00 86.00 372 PHE A N 1
ATOM 2913 C CA . PHE A 1 372 ? 0.214 3.436 24.427 1.00 86.00 372 PHE A CA 1
ATOM 2914 C C . PHE A 1 372 ? -0.285 4.085 25.716 1.00 86.00 372 PHE A C 1
ATOM 2916 O O . PHE A 1 372 ? -0.566 5.281 25.767 1.00 86.00 372 PHE A O 1
ATOM 2923 N N . VAL A 1 373 ? -0.404 3.276 26.769 1.00 79.88 373 VAL A N 1
ATOM 2924 C CA . VAL A 1 373 ? -0.967 3.724 28.053 1.00 79.88 373 VAL A CA 1
ATOM 2925 C C . VAL A 1 373 ? 0.001 4.637 28.816 1.00 79.88 373 VAL A C 1
ATOM 2927 O O . VAL A 1 373 ? -0.431 5.426 29.652 1.00 79.88 373 VAL A O 1
ATOM 2930 N N . TYR A 1 374 ? 1.298 4.541 28.520 1.00 76.38 374 TYR A N 1
ATOM 2931 C CA . TYR A 1 374 ? 2.371 5.261 29.195 1.00 76.38 374 TYR A CA 1
ATOM 2932 C C . TYR A 1 374 ? 2.865 6.470 28.399 1.00 76.38 374 TYR A C 1
ATOM 2934 O O . TYR A 1 374 ? 2.735 6.520 27.174 1.00 76.38 374 TYR A O 1
ATOM 2942 N N . ASN A 1 375 ? 3.460 7.427 29.112 1.00 82.38 375 ASN A N 1
ATOM 2943 C CA . ASN A 1 375 ? 4.098 8.585 28.504 1.00 82.38 375 ASN A CA 1
ATOM 2944 C C . ASN A 1 375 ? 5.420 8.175 27.843 1.00 82.38 375 ASN A C 1
ATOM 2946 O O . ASN A 1 375 ? 6.216 7.430 28.418 1.00 82.38 375 ASN A O 1
ATOM 2950 N N . LEU A 1 376 ? 5.638 8.654 26.623 1.00 83.12 376 LEU A N 1
ATOM 2951 C CA . LEU A 1 376 ? 6.859 8.459 25.857 1.00 83.12 376 LEU A CA 1
ATOM 2952 C C . LEU A 1 376 ? 7.710 9.724 25.933 1.00 83.12 376 LEU A C 1
ATOM 2954 O O . LEU A 1 376 ? 7.282 10.787 25.490 1.00 83.12 376 LEU A O 1
ATOM 2958 N N . ASN A 1 377 ? 8.950 9.582 26.394 1.00 83.50 377 ASN A N 1
ATOM 2959 C CA . ASN A 1 377 ? 9.938 10.665 26.406 1.00 83.50 377 ASN A CA 1
ATOM 2960 C C . ASN A 1 377 ? 10.641 10.736 25.039 1.00 83.50 377 ASN A C 1
ATOM 2962 O O . ASN A 1 377 ? 11.847 10.519 24.928 1.00 83.50 377 ASN A O 1
ATOM 2966 N N . VAL A 1 378 ? 9.854 10.909 23.978 1.00 83.88 378 VAL A N 1
ATOM 2967 C CA . VAL A 1 378 ? 10.276 10.826 22.573 1.00 83.88 378 VAL A CA 1
ATOM 2968 C C . VAL A 1 378 ? 9.670 12.005 21.823 1.00 83.88 378 VAL A C 1
ATOM 2970 O O . VAL A 1 378 ? 8.527 12.377 22.078 1.00 83.88 378 VAL A O 1
ATOM 2973 N N . THR A 1 379 ? 10.413 12.592 20.885 1.00 87.69 379 THR A N 1
ATOM 2974 C CA . THR A 1 379 ? 9.897 13.699 20.070 1.00 87.69 379 THR A CA 1
ATOM 2975 C C . THR A 1 379 ? 8.966 13.201 18.964 1.00 87.69 379 THR A C 1
ATOM 2977 O O . THR A 1 379 ? 9.067 12.064 18.501 1.00 87.69 379 THR A O 1
ATOM 2980 N N . PHE A 1 380 ? 8.075 14.072 18.486 1.00 86.88 380 PHE A N 1
ATOM 2981 C CA . PHE A 1 380 ? 7.138 13.744 17.407 1.00 86.88 380 PHE A CA 1
ATOM 2982 C C . PHE A 1 380 ? 7.834 13.196 16.146 1.00 86.88 380 PHE A C 1
ATOM 2984 O O . PHE A 1 380 ? 7.399 12.184 15.598 1.00 86.88 380 PHE A O 1
ATOM 2991 N N . ASP A 1 381 ? 8.948 13.801 15.727 1.00 88.19 381 ASP A N 1
ATOM 2992 C CA . ASP A 1 381 ? 9.683 13.375 14.528 1.00 88.19 381 ASP A CA 1
ATOM 2993 C C . ASP A 1 381 ? 10.236 11.947 14.666 1.00 88.19 381 ASP A C 1
ATOM 2995 O O . ASP A 1 381 ? 10.130 11.142 13.743 1.00 88.19 381 ASP A O 1
ATOM 2999 N N . GLN A 1 382 ? 10.736 11.586 15.852 1.00 87.12 382 GLN A N 1
ATOM 3000 C CA . GLN A 1 382 ? 11.224 10.232 16.127 1.00 87.12 382 GLN A CA 1
ATOM 3001 C C . GLN A 1 382 ? 10.092 9.196 16.092 1.00 87.12 382 GLN A C 1
ATOM 3003 O O . GLN A 1 382 ? 10.299 8.071 15.636 1.00 87.12 382 GLN A O 1
ATOM 3008 N N . VAL A 1 383 ? 8.885 9.567 16.538 1.00 85.38 383 VAL A N 1
ATOM 3009 C CA . VAL A 1 383 ? 7.697 8.706 16.422 1.00 85.38 383 VAL A CA 1
ATOM 3010 C C . VAL A 1 383 ? 7.334 8.495 14.954 1.00 85.38 383 VAL A C 1
ATOM 3012 O O . VAL A 1 383 ? 7.075 7.364 14.546 1.00 85.38 383 VAL A O 1
ATOM 3015 N N . MET A 1 384 ? 7.361 9.552 14.143 1.00 86.19 384 MET A N 1
ATOM 3016 C CA . MET A 1 384 ? 7.070 9.462 12.711 1.00 86.19 384 MET A CA 1
ATOM 3017 C C . MET A 1 384 ? 8.082 8.584 11.967 1.00 86.19 384 MET A C 1
ATOM 3019 O O . MET A 1 384 ? 7.680 7.727 11.176 1.00 86.19 384 MET A O 1
ATOM 3023 N N . ASP A 1 385 ? 9.373 8.725 12.271 1.00 86.38 385 ASP A N 1
ATOM 3024 C CA . ASP A 1 385 ? 10.431 7.883 11.707 1.00 86.38 385 ASP A CA 1
ATOM 3025 C C . ASP A 1 385 ? 10.265 6.410 12.111 1.00 86.38 385 ASP A C 1
ATOM 3027 O O . ASP A 1 385 ? 10.377 5.512 11.270 1.00 86.38 385 ASP A O 1
ATOM 3031 N N . ALA A 1 386 ? 9.923 6.146 13.377 1.00 85.19 386 ALA A N 1
ATOM 3032 C CA . ALA A 1 386 ? 9.673 4.793 13.870 1.00 85.19 386 ALA A CA 1
ATOM 3033 C C . ALA A 1 386 ? 8.470 4.136 13.172 1.00 85.19 386 ALA A C 1
ATOM 3035 O O . ALA A 1 386 ? 8.545 2.974 12.761 1.00 85.19 386 ALA A O 1
ATOM 3036 N N . VAL A 1 387 ? 7.374 4.879 12.988 1.00 84.94 387 VAL A N 1
ATOM 3037 C CA . VAL A 1 387 ? 6.174 4.404 12.284 1.00 84.94 387 VAL A CA 1
ATOM 3038 C C . VAL A 1 387 ? 6.464 4.160 10.797 1.00 84.94 387 VAL A C 1
ATOM 3040 O O . VAL A 1 387 ? 6.028 3.148 10.241 1.00 84.94 387 VAL A O 1
ATOM 3043 N N . SER A 1 388 ? 7.232 5.040 10.150 1.00 84.44 388 SER A N 1
ATOM 3044 C CA . SER A 1 388 ? 7.644 4.872 8.752 1.00 84.44 388 SER A CA 1
ATOM 3045 C C . SER A 1 388 ? 8.496 3.609 8.565 1.00 84.44 388 SER A C 1
ATOM 3047 O O . SER A 1 388 ? 8.150 2.731 7.769 1.00 84.44 388 SER A O 1
ATOM 3049 N N . GLY A 1 389 ? 9.546 3.441 9.378 1.00 83.94 389 GLY A N 1
ATOM 3050 C CA . GLY A 1 389 ? 10.407 2.253 9.339 1.00 83.94 389 GLY A CA 1
ATOM 3051 C C . GLY A 1 389 ? 9.674 0.956 9.705 1.00 83.94 389 GLY A C 1
ATOM 3052 O O . GLY A 1 389 ? 10.030 -0.130 9.246 1.00 83.94 389 GLY A O 1
ATOM 3053 N N . PHE A 1 390 ? 8.614 1.036 10.508 1.00 83.19 390 PHE A N 1
ATOM 3054 C CA . PHE A 1 390 ? 7.739 -0.096 10.798 1.00 83.19 390 PHE A CA 1
ATOM 3055 C C . PHE A 1 390 ? 6.933 -0.547 9.566 1.00 83.19 390 PHE A C 1
ATOM 3057 O O . PHE A 1 390 ? 6.889 -1.742 9.253 1.00 83.19 390 PHE A O 1
ATOM 3064 N N . LEU A 1 391 ? 6.341 0.392 8.825 1.00 83.88 391 LEU A N 1
ATOM 3065 C CA . LEU A 1 391 ? 5.560 0.076 7.627 1.00 83.88 391 LEU A CA 1
ATOM 3066 C C . LEU A 1 391 ? 6.416 -0.503 6.502 1.00 83.88 391 LEU A C 1
ATOM 3068 O O . LEU A 1 391 ? 5.963 -1.408 5.803 1.00 83.88 391 LEU A O 1
ATOM 3072 N N . GLU A 1 392 ? 7.657 -0.045 6.347 1.00 83.12 392 GLU A N 1
ATOM 3073 C CA . GLU A 1 392 ? 8.581 -0.616 5.360 1.00 83.12 392 GLU A CA 1
ATOM 3074 C C . GLU A 1 392 ? 8.893 -2.093 5.648 1.00 83.12 392 GLU A C 1
ATOM 3076 O O . GLU A 1 392 ? 9.001 -2.902 4.722 1.00 83.12 392 GLU A O 1
ATOM 3081 N N . ARG A 1 393 ? 8.968 -2.472 6.932 1.00 86.06 393 ARG A N 1
ATOM 3082 C CA . ARG A 1 393 ? 9.253 -3.847 7.366 1.00 86.06 393 ARG A CA 1
ATOM 3083 C C . ARG A 1 393 ? 8.040 -4.770 7.243 1.00 86.06 393 ARG A C 1
ATOM 3085 O O . ARG A 1 393 ? 8.153 -5.853 6.667 1.00 86.06 393 ARG A O 1
ATOM 3092 N N . HIS A 1 394 ? 6.871 -4.348 7.733 1.00 86.88 394 HIS A N 1
ATOM 3093 C CA . HIS A 1 394 ? 5.676 -5.205 7.814 1.00 86.88 394 HIS A CA 1
ATOM 3094 C C . HIS A 1 394 ? 4.636 -4.964 6.705 1.00 86.88 394 HIS A C 1
ATOM 3096 O O . HIS A 1 394 ? 3.660 -5.712 6.604 1.00 86.88 394 HIS A O 1
ATOM 3102 N N . GLY A 1 395 ? 4.846 -3.987 5.817 1.00 85.44 395 GLY A N 1
ATOM 3103 C CA . GLY A 1 395 ? 3.863 -3.539 4.822 1.00 85.44 395 GLY A CA 1
ATOM 3104 C C . GLY A 1 395 ? 3.303 -4.646 3.926 1.00 85.44 395 GLY A C 1
ATOM 3105 O O . GLY A 1 395 ? 2.095 -4.718 3.707 1.00 85.44 395 GLY A O 1
ATOM 3106 N N . LYS A 1 396 ? 4.143 -5.586 3.470 1.00 87.25 396 LYS A N 1
ATOM 3107 C CA . LYS A 1 396 ? 3.687 -6.726 2.647 1.00 87.25 396 LYS A CA 1
ATOM 3108 C C . LYS A 1 396 ? 2.723 -7.646 3.399 1.00 87.25 396 LYS A C 1
ATOM 3110 O O . LYS A 1 396 ? 1.803 -8.188 2.789 1.00 87.25 396 LYS A O 1
ATOM 3115 N N . ARG A 1 397 ? 2.949 -7.855 4.699 1.00 89.88 397 ARG A N 1
ATOM 3116 C CA . ARG A 1 397 ? 2.108 -8.715 5.542 1.00 89.88 397 ARG A CA 1
ATOM 3117 C C . ARG A 1 397 ? 0.794 -8.015 5.881 1.00 89.88 397 ARG A C 1
ATOM 3119 O O . ARG A 1 397 ? -0.258 -8.621 5.715 1.00 89.88 397 ARG A O 1
ATOM 3126 N N . LEU A 1 398 ? 0.857 -6.726 6.224 1.00 89.81 398 LEU A N 1
ATOM 3127 C CA . LEU A 1 398 ? -0.318 -5.871 6.429 1.00 89.81 398 LEU A CA 1
ATOM 3128 C C . LEU A 1 398 ? -1.246 -5.889 5.206 1.00 89.81 398 LEU A C 1
ATOM 3130 O O . LEU A 1 398 ? -2.451 -6.098 5.340 1.00 89.81 398 LEU A O 1
ATOM 3134 N N . TRP A 1 399 ? -0.668 -5.768 4.007 1.00 87.25 399 TRP A N 1
ATOM 3135 C CA . TRP A 1 399 ? -1.424 -5.795 2.756 1.00 87.25 399 TRP A CA 1
ATOM 3136 C C . TRP A 1 399 ? -2.097 -7.146 2.485 1.00 87.25 399 TRP A C 1
ATOM 3138 O O . TRP A 1 399 ? -3.267 -7.191 2.110 1.00 87.25 399 TRP A O 1
ATOM 3148 N N . ARG A 1 400 ? -1.393 -8.263 2.724 1.00 88.06 400 ARG A N 1
ATOM 3149 C CA . ARG A 1 400 ? -1.965 -9.620 2.593 1.00 88.06 400 ARG A CA 1
ATOM 3150 C C . ARG A 1 400 ? -3.141 -9.859 3.535 1.00 88.06 400 ARG A C 1
ATOM 3152 O O . ARG A 1 400 ? -4.038 -10.621 3.198 1.00 88.06 400 ARG A O 1
ATOM 3159 N N . LEU A 1 401 ? -3.123 -9.215 4.697 1.00 89.75 401 LEU A N 1
ATOM 3160 C CA . LEU A 1 401 ? -4.184 -9.278 5.697 1.00 89.75 401 LEU A CA 1
ATOM 3161 C C . LEU A 1 401 ? -5.273 -8.220 5.490 1.00 89.75 401 LEU A C 1
ATOM 3163 O O . LEU A 1 401 ? -6.120 -8.051 6.364 1.00 89.75 401 LEU A O 1
ATOM 3167 N N . HIS A 1 402 ? -5.268 -7.518 4.352 1.00 89.75 402 HIS A N 1
ATOM 3168 C CA . HIS A 1 402 ? -6.232 -6.471 4.012 1.00 89.75 402 HIS A CA 1
ATOM 3169 C C . HIS A 1 402 ? -6.344 -5.378 5.085 1.00 89.75 402 HIS A C 1
ATOM 3171 O O . HIS A 1 402 ? -7.424 -4.835 5.321 1.00 89.75 402 HIS A O 1
ATOM 3177 N N . ILE A 1 403 ? -5.233 -5.061 5.758 1.00 91.31 403 ILE A N 1
ATOM 3178 C CA . ILE A 1 403 ? -5.171 -3.965 6.725 1.00 91.31 403 ILE A CA 1
ATOM 3179 C C . ILE A 1 403 ? -4.953 -2.668 5.952 1.00 91.31 403 ILE A C 1
ATOM 3181 O O . ILE A 1 403 ? -3.881 -2.436 5.394 1.00 91.31 403 ILE A O 1
ATOM 3185 N N . THR A 1 404 ? -5.989 -1.833 5.908 1.00 89.19 404 THR A N 1
ATOM 3186 C CA . THR A 1 404 ? -5.990 -0.566 5.158 1.00 89.19 404 THR A CA 1
ATOM 3187 C C . THR A 1 404 ? -5.779 0.646 6.051 1.00 89.19 404 THR A C 1
ATOM 3189 O O . THR A 1 404 ? -5.495 1.725 5.541 1.00 89.19 404 THR A O 1
ATOM 3192 N N . GLY A 1 405 ? -5.949 0.503 7.367 1.00 91.00 405 GLY A N 1
ATOM 3193 C CA . GLY A 1 405 ? -5.797 1.607 8.305 1.00 91.00 405 GLY A CA 1
ATOM 3194 C C . GLY A 1 405 ? -5.183 1.178 9.629 1.00 91.00 405 GLY A C 1
ATOM 3195 O O . GLY A 1 405 ? -5.409 0.059 10.094 1.00 91.00 405 GLY A O 1
ATOM 3196 N N . ALA A 1 406 ? -4.430 2.081 10.242 1.00 91.88 406 ALA A N 1
ATOM 3197 C CA . ALA A 1 406 ? -3.945 1.925 11.600 1.00 91.88 406 ALA A CA 1
ATOM 3198 C C . ALA A 1 406 ? -4.023 3.249 12.369 1.00 91.88 406 ALA A C 1
ATOM 3200 O O . ALA A 1 406 ? -3.825 4.323 11.810 1.00 91.88 406 ALA A O 1
ATOM 3201 N N . GLU A 1 407 ? -4.307 3.157 13.657 1.00 91.75 407 GLU A N 1
ATOM 3202 C CA . GLU A 1 407 ? -4.333 4.252 14.615 1.00 91.75 407 GLU A CA 1
ATOM 3203 C C . GLU A 1 407 ? -3.294 3.981 15.691 1.00 91.75 407 GLU A C 1
ATOM 3205 O O . GLU A 1 407 ? -3.298 2.919 16.312 1.00 91.75 407 GLU A O 1
ATOM 3210 N N . VAL A 1 408 ? -2.421 4.948 15.937 1.00 90.88 408 VAL A N 1
ATOM 3211 C CA . VAL A 1 408 ? -1.479 4.921 17.053 1.00 90.88 408 VAL A CA 1
ATOM 3212 C C . VAL A 1 408 ? -1.793 6.099 17.957 1.00 90.88 408 VAL A C 1
ATOM 3214 O O . VAL A 1 408 ? -1.673 7.248 17.542 1.00 90.88 408 VAL A O 1
ATOM 3217 N N . HIS A 1 409 ? -2.203 5.813 19.185 1.00 90.62 409 HIS A N 1
ATOM 3218 C CA . HIS A 1 409 ? -2.443 6.813 20.214 1.00 90.62 409 HIS A CA 1
ATOM 3219 C C . HIS A 1 409 ? -1.340 6.727 21.264 1.00 90.62 409 HIS A C 1
ATOM 3221 O O . HIS A 1 409 ? -1.127 5.669 21.858 1.00 90.62 409 HIS A O 1
ATOM 3227 N N . CYS A 1 410 ? -0.618 7.823 21.472 1.00 89.06 410 CYS A N 1
ATOM 3228 C CA . CYS A 1 410 ? 0.454 7.911 22.451 1.00 89.06 410 CYS A CA 1
ATOM 3229 C C . CYS A 1 410 ? 0.477 9.281 23.126 1.00 89.06 410 CYS A C 1
ATOM 3231 O O . CYS A 1 410 ? 0.022 10.280 22.576 1.00 89.06 410 CYS A O 1
ATOM 3233 N N . LYS A 1 411 ? 1.015 9.330 24.342 1.00 88.12 411 LYS A N 1
ATOM 3234 C CA . LYS A 1 411 ? 1.224 10.574 25.083 1.00 88.12 411 LYS A CA 1
ATOM 3235 C C . LYS A 1 411 ? 2.708 10.892 25.068 1.00 88.12 411 LYS A C 1
ATOM 3237 O O . LYS A 1 411 ? 3.491 10.065 25.522 1.00 88.12 411 LYS A O 1
ATOM 3242 N N . LEU A 1 412 ? 3.093 12.042 24.530 1.00 88.00 412 LEU A N 1
ATOM 3243 C CA . LEU A 1 412 ? 4.485 12.485 24.523 1.00 88.00 412 LEU A CA 1
ATOM 3244 C C . LEU A 1 412 ? 4.740 13.394 25.716 1.00 88.00 412 LEU A C 1
ATOM 3246 O O . LEU A 1 412 ? 3.949 14.297 25.977 1.00 88.00 412 LEU A O 1
ATOM 3250 N N . GLU A 1 413 ? 5.828 13.147 26.429 1.00 86.50 413 GLU A N 1
ATOM 3251 C CA . GLU A 1 413 ? 6.292 13.987 27.528 1.00 86.50 413 GLU A CA 1
ATOM 3252 C C . GLU A 1 413 ? 7.534 14.754 27.074 1.00 86.50 413 GLU A C 1
ATOM 3254 O O . GLU A 1 413 ? 8.554 14.158 26.717 1.00 86.50 413 GLU A O 1
ATOM 3259 N N . ASP A 1 414 ? 7.421 16.082 27.051 1.00 83.62 414 ASP A N 1
ATOM 3260 C CA . ASP A 1 414 ? 8.552 16.960 26.761 1.00 83.62 414 ASP A CA 1
ATOM 3261 C C . ASP A 1 414 ? 9.495 17.049 27.970 1.00 83.62 414 ASP A C 1
ATOM 3263 O O . ASP A 1 414 ? 9.119 16.750 29.103 1.00 83.62 414 ASP A O 1
ATOM 3267 N N . ASN A 1 415 ? 10.717 17.546 27.754 1.00 78.19 415 ASN A N 1
ATOM 3268 C CA . ASN A 1 415 ? 11.702 17.758 28.826 1.00 78.19 415 ASN A CA 1
ATOM 3269 C C . ASN A 1 415 ? 11.193 18.674 29.961 1.00 78.19 415 ASN A C 1
ATOM 3271 O O . ASN A 1 415 ? 11.721 18.619 31.069 1.00 78.19 415 ASN A O 1
ATOM 3275 N N . ASP A 1 416 ? 10.176 19.494 29.684 1.00 76.50 416 ASP A N 1
ATOM 3276 C CA . ASP A 1 416 ? 9.531 20.400 30.640 1.00 76.50 416 ASP A CA 1
ATOM 3277 C C . ASP A 1 416 ? 8.411 19.719 31.462 1.00 76.50 416 ASP A C 1
ATOM 3279 O O . ASP A 1 416 ? 7.793 20.353 32.318 1.00 76.50 416 ASP A O 1
ATOM 3283 N N . GLY A 1 417 ? 8.126 18.435 31.207 1.00 74.50 417 GLY A N 1
ATOM 3284 C CA . GLY A 1 417 ? 7.087 17.650 31.884 1.00 74.50 417 GLY A CA 1
ATOM 3285 C C . GLY A 1 417 ? 5.665 17.890 31.363 1.00 74.50 417 GLY A C 1
ATOM 3286 O O . GLY A 1 417 ? 4.699 17.380 31.935 1.00 74.50 417 GLY A O 1
ATOM 3287 N N . SER A 1 418 ? 5.491 18.666 30.286 1.00 83.12 418 SER A N 1
ATOM 3288 C CA . SER A 1 418 ? 4.193 18.811 29.624 1.00 83.12 418 SER A CA 1
ATOM 3289 C C . SER A 1 418 ? 3.858 17.571 28.803 1.00 83.12 418 SER A C 1
ATOM 3291 O O . SER A 1 418 ? 4.609 17.184 27.908 1.00 83.12 418 SER A O 1
ATOM 3293 N N . VAL A 1 419 ? 2.693 16.982 29.075 1.00 85.00 419 VAL A N 1
ATOM 3294 C CA . VAL A 1 419 ? 2.205 15.794 28.368 1.00 85.00 419 VAL A CA 1
ATOM 3295 C C . VAL A 1 419 ? 1.271 16.203 27.234 1.00 85.00 419 VAL A C 1
ATOM 3297 O O . VAL A 1 419 ? 0.224 16.812 27.467 1.00 85.00 419 VAL A O 1
ATOM 3300 N N . THR A 1 420 ? 1.622 15.836 26.005 1.00 87.75 420 THR A N 1
ATOM 3301 C CA . THR A 1 420 ? 0.810 16.071 24.809 1.00 87.75 420 THR A CA 1
ATOM 3302 C C . THR A 1 420 ? 0.289 14.747 24.234 1.00 87.75 420 THR A C 1
ATOM 3304 O O . THR A 1 420 ? 1.070 13.906 23.789 1.00 87.75 420 THR A O 1
ATOM 3307 N N . PRO A 1 421 ? -1.034 14.507 24.243 1.00 89.50 421 PRO A N 1
ATOM 3308 C CA . PRO A 1 421 ? -1.624 13.349 23.577 1.00 89.50 421 PRO A CA 1
ATOM 3309 C C . PRO A 1 421 ? -1.612 13.535 22.055 1.00 89.50 421 PRO A C 1
ATOM 3311 O O . PRO A 1 421 ? -2.131 14.524 21.523 1.00 89.50 421 PRO A O 1
ATOM 3314 N N . ILE A 1 422 ? -1.025 12.567 21.357 1.00 91.25 422 ILE A N 1
ATOM 3315 C CA . ILE A 1 422 ? -0.912 12.523 19.903 1.00 91.25 422 ILE A CA 1
ATOM 3316 C C . ILE A 1 422 ? -1.589 11.260 19.380 1.00 91.25 422 ILE A C 1
ATOM 3318 O O . ILE A 1 422 ? -1.413 10.153 19.889 1.00 91.25 422 ILE A O 1
ATOM 3322 N N . ARG A 1 423 ? -2.350 11.438 18.305 1.00 91.62 423 ARG A N 1
ATOM 3323 C CA . ARG A 1 423 ? -3.002 10.382 17.546 1.00 91.62 423 ARG A CA 1
ATOM 3324 C C . ARG A 1 423 ? -2.492 10.410 16.115 1.00 91.62 423 ARG A C 1
ATOM 3326 O O . ARG A 1 423 ? -2.702 11.381 15.392 1.00 91.62 423 ARG A O 1
ATOM 3333 N N . VAL A 1 424 ? -1.837 9.340 15.693 1.00 91.12 424 VAL A N 1
ATOM 3334 C CA . VAL A 1 424 ? -1.357 9.157 14.322 1.00 91.12 424 VAL A CA 1
ATOM 3335 C C . VAL A 1 424 ? -2.298 8.199 13.607 1.00 91.12 424 VAL A C 1
ATOM 3337 O O . VAL A 1 424 ? -2.451 7.049 14.012 1.00 91.12 424 VAL A O 1
ATOM 3340 N N . VAL A 1 425 ? -2.936 8.680 12.544 1.00 91.75 425 VAL A N 1
ATOM 3341 C CA . VAL A 1 425 ? -3.795 7.895 11.656 1.00 91.75 425 VAL A CA 1
ATOM 3342 C C . VAL A 1 425 ? -3.017 7.595 10.385 1.00 91.75 425 VAL A C 1
ATOM 3344 O O . VAL A 1 425 ? -2.550 8.498 9.689 1.00 91.75 425 VAL A O 1
ATOM 3347 N N . ILE A 1 426 ? -2.882 6.311 10.094 1.00 91.38 426 ILE A N 1
ATOM 3348 C CA . ILE A 1 426 ? -2.168 5.771 8.947 1.00 91.38 426 ILE A CA 1
ATOM 3349 C C . ILE A 1 426 ? -3.211 5.151 8.032 1.00 91.38 426 ILE A C 1
ATOM 3351 O O . ILE A 1 426 ? -3.923 4.234 8.440 1.00 91.38 426 ILE A O 1
ATOM 3355 N N . GLU A 1 427 ? -3.286 5.612 6.791 1.00 89.50 427 GLU A N 1
ATOM 3356 C CA . GLU A 1 427 ? -4.209 5.072 5.793 1.00 89.50 427 GLU A CA 1
ATOM 3357 C C . GLU A 1 427 ? -3.438 4.591 4.568 1.00 89.50 427 GLU A C 1
ATOM 3359 O O . GLU A 1 427 ? -2.628 5.318 3.998 1.00 89.50 427 GLU A O 1
ATOM 3364 N N . ASN A 1 428 ? -3.710 3.360 4.144 1.00 88.25 428 ASN A N 1
ATOM 3365 C CA . ASN A 1 428 ? -3.167 2.757 2.935 1.00 88.25 428 ASN A CA 1
ATOM 3366 C C . ASN A 1 428 ? -4.290 2.059 2.160 1.00 88.25 428 ASN A C 1
ATOM 3368 O O . ASN A 1 428 ? -4.467 0.842 2.222 1.00 88.25 428 ASN A O 1
ATOM 3372 N N . VAL A 1 429 ? -5.085 2.856 1.449 1.00 79.75 429 VAL A N 1
ATOM 3373 C CA . VAL A 1 429 ? -6.259 2.358 0.718 1.00 79.75 429 VAL A CA 1
ATOM 3374 C C . VAL A 1 429 ? -5.875 1.734 -0.627 1.00 79.75 429 VAL A C 1
ATOM 3376 O O . VAL A 1 429 ? -6.499 0.765 -1.048 1.00 79.75 429 VAL A O 1
ATOM 3379 N N . SER A 1 430 ? -4.847 2.265 -1.296 1.00 75.06 430 SER A N 1
ATOM 3380 C CA . SER A 1 430 ? -4.394 1.793 -2.614 1.00 75.06 430 SER A CA 1
ATOM 3381 C C . SER A 1 430 ? -3.363 0.661 -2.544 1.00 75.06 430 SER A C 1
ATOM 3383 O O . SER A 1 430 ? -3.090 0.019 -3.556 1.00 75.06 430 SER A O 1
ATOM 3385 N N . GLY A 1 431 ? -2.757 0.436 -1.375 1.00 76.25 431 GLY A N 1
ATOM 3386 C CA . GLY A 1 431 ? -1.687 -0.540 -1.144 1.00 76.25 431 GLY A CA 1
ATOM 3387 C C . GLY A 1 431 ? -0.280 -0.021 -1.413 1.00 76.25 431 GLY A C 1
ATOM 3388 O O . GLY A 1 431 ? 0.690 -0.620 -0.949 1.00 76.25 431 GLY A O 1
ATOM 3389 N N . PHE A 1 432 ? -0.159 1.106 -2.112 1.00 76.00 432 PHE A N 1
ATOM 3390 C CA . PHE A 1 432 ? 1.124 1.666 -2.540 1.00 76.00 432 PHE A CA 1
ATOM 3391 C C . PHE A 1 432 ? 1.450 3.004 -1.888 1.00 76.00 432 PHE A C 1
ATOM 3393 O O . PHE A 1 432 ? 2.621 3.379 -1.811 1.00 76.00 432 PHE A O 1
ATOM 3400 N N . ILE A 1 433 ? 0.427 3.743 -1.461 1.00 82.38 433 ILE A N 1
ATOM 3401 C CA . ILE A 1 433 ? 0.577 5.093 -0.928 1.00 82.38 433 ILE A CA 1
ATOM 3402 C C . ILE A 1 433 ? 0.021 5.093 0.477 1.00 82.38 433 ILE A C 1
ATOM 3404 O O . ILE A 1 433 ? -1.162 4.841 0.697 1.00 82.38 433 ILE A O 1
ATOM 3408 N N . VAL A 1 434 ? 0.920 5.374 1.409 1.00 85.69 434 VAL A N 1
ATOM 3409 C CA . VAL A 1 434 ? 0.590 5.536 2.812 1.00 85.69 434 VAL A CA 1
ATOM 3410 C C . VAL A 1 434 ? 0.442 7.024 3.086 1.00 85.69 434 VAL A C 1
ATOM 3412 O O . VAL A 1 434 ? 1.383 7.792 2.878 1.00 85.69 434 VAL A O 1
ATOM 3415 N N . ASN A 1 435 ? -0.734 7.408 3.567 1.00 87.62 435 ASN A N 1
ATOM 3416 C CA . ASN A 1 435 ? -1.002 8.742 4.072 1.00 87.62 435 ASN A CA 1
ATOM 3417 C C . ASN A 1 435 ? -0.829 8.735 5.589 1.00 87.62 435 ASN A C 1
ATOM 3419 O O . ASN A 1 435 ? -1.427 7.909 6.282 1.00 87.62 435 ASN A O 1
ATOM 3423 N N . PHE A 1 436 ? -0.022 9.666 6.092 1.00 88.75 436 PHE A N 1
ATOM 3424 C CA . PHE A 1 436 ? 0.192 9.857 7.519 1.00 88.75 436 PHE A CA 1
ATOM 3425 C C . PHE A 1 436 ? -0.486 11.143 7.963 1.00 88.75 436 PHE A C 1
ATOM 3427 O O . PHE A 1 436 ? -0.093 12.230 7.549 1.00 88.75 436 PHE A O 1
ATOM 3434 N N . ASN A 1 437 ? -1.484 11.018 8.829 1.00 91.25 437 ASN A N 1
ATOM 3435 C CA . ASN A 1 437 ? -2.184 12.152 9.407 1.00 91.25 437 ASN A CA 1
ATOM 3436 C C . ASN A 1 437 ? -1.975 12.142 10.920 1.00 91.25 437 ASN A C 1
ATOM 3438 O O . ASN A 1 437 ? -2.523 11.291 11.618 1.00 91.25 437 ASN A O 1
ATOM 3442 N N . ALA A 1 438 ? -1.191 13.086 11.433 1.00 91.94 438 ALA A N 1
ATOM 3443 C CA . ALA A 1 438 ? -0.991 13.253 12.866 1.00 91.94 438 ALA A CA 1
ATOM 3444 C C . ALA A 1 438 ? -1.935 14.317 13.433 1.00 91.94 438 ALA A C 1
ATOM 3446 O O . ALA A 1 438 ? -2.121 15.388 12.848 1.00 91.94 438 ALA A O 1
ATOM 3447 N N . TYR A 1 439 ? -2.507 14.035 14.598 1.00 93.00 439 TYR A N 1
ATOM 3448 C CA . TYR A 1 439 ? -3.431 14.907 15.305 1.00 93.00 439 TYR A CA 1
ATOM 3449 C C . TYR A 1 439 ? -3.017 15.037 16.769 1.00 93.00 439 TYR A C 1
ATOM 3451 O O . TYR A 1 439 ? -2.634 14.062 17.405 1.00 93.00 439 TYR A O 1
ATOM 3459 N N . GLN A 1 440 ? -3.134 16.241 17.309 1.00 91.81 440 GLN A N 1
ATOM 3460 C CA . GLN A 1 440 ? -3.029 16.533 18.729 1.00 91.81 440 GLN A CA 1
ATOM 3461 C C . GLN A 1 440 ? -4.433 16.576 19.330 1.00 91.81 440 GLN A C 1
ATOM 3463 O O . GLN A 1 440 ? -5.315 17.244 18.780 1.00 91.81 440 GLN A O 1
ATOM 3468 N N . GLU A 1 441 ? -4.648 15.900 20.454 1.00 90.00 441 GLU A N 1
ATOM 3469 C CA . GLU A 1 441 ? -5.916 16.001 21.180 1.00 90.00 441 GLU A CA 1
ATOM 3470 C C . GLU A 1 441 ? -5.902 17.257 22.057 1.00 90.00 441 GLU A C 1
ATOM 3472 O O . GLU A 1 441 ? -5.047 17.423 22.926 1.00 90.00 441 GLU A O 1
ATOM 3477 N N . ILE A 1 442 ? -6.839 18.173 21.806 1.00 88.31 442 ILE A N 1
ATOM 3478 C CA . ILE A 1 442 ? -6.956 19.437 22.538 1.00 88.31 442 ILE A CA 1
ATOM 3479 C C . ILE A 1 442 ? -8.354 19.528 23.130 1.00 88.31 442 ILE A C 1
ATOM 3481 O O . ILE A 1 442 ? -9.353 19.339 22.434 1.00 88.31 442 ILE A O 1
ATOM 3485 N N . SER A 1 443 ? -8.440 19.843 24.417 1.00 83.62 443 SER A N 1
ATOM 3486 C CA . SER A 1 443 ? -9.697 20.202 25.060 1.00 83.62 443 SER A CA 1
ATOM 3487 C C . SER A 1 443 ? -10.085 21.633 24.682 1.00 83.62 443 SER A C 1
ATOM 3489 O O . SER A 1 443 ? -9.337 22.585 24.890 1.00 83.62 443 SER A O 1
ATOM 3491 N N . THR A 1 444 ? -11.270 21.792 24.098 1.00 81.38 444 THR A N 1
ATOM 3492 C CA . THR A 1 444 ? -11.865 23.111 23.833 1.00 81.38 444 THR A CA 1
ATOM 3493 C C . THR A 1 444 ? -12.557 23.663 25.081 1.00 81.38 444 THR A C 1
ATOM 3495 O O . THR A 1 444 ? -12.993 22.892 25.934 1.00 81.38 444 THR A O 1
ATOM 3498 N N . ASP A 1 445 ? -12.793 24.979 25.134 1.00 77.69 445 ASP A N 1
ATOM 3499 C CA . ASP A 1 445 ? -13.524 25.659 26.227 1.00 77.69 445 ASP A CA 1
ATOM 3500 C C . ASP A 1 445 ? -14.916 25.060 26.508 1.00 77.69 445 ASP A C 1
ATOM 3502 O O . ASP A 1 445 ? -15.455 25.171 27.605 1.00 77.69 445 ASP A O 1
ATOM 3506 N N . LYS A 1 446 ? -15.502 24.394 25.506 1.00 69.88 446 LYS A N 1
ATOM 3507 C CA . LYS A 1 446 ? -16.787 23.684 25.591 1.00 69.88 446 LYS A CA 1
ATOM 3508 C C . LYS A 1 446 ? -16.692 22.303 26.262 1.00 69.88 446 LYS A C 1
ATOM 3510 O O . LYS A 1 446 ? -17.673 21.568 26.251 1.00 69.88 446 LYS A O 1
ATOM 3515 N N . GLY A 1 447 ? -15.520 21.910 26.764 1.00 69.81 447 GLY A N 1
ATOM 3516 C CA . GLY A 1 447 ? -15.285 20.623 27.429 1.00 69.81 447 GLY A CA 1
ATOM 3517 C C . GLY A 1 447 ? -15.232 19.409 26.495 1.00 69.81 447 GLY A C 1
ATOM 3518 O O . GLY A 1 447 ? -15.179 18.280 26.971 1.00 69.81 447 GLY A O 1
ATOM 3519 N N . THR A 1 448 ? -15.245 19.616 25.176 1.00 78.06 448 THR A N 1
ATOM 3520 C CA . THR A 1 448 ? -15.073 18.546 24.181 1.00 78.06 448 THR A CA 1
ATOM 3521 C C . THR A 1 448 ? -13.615 18.463 23.753 1.00 78.06 448 THR A C 1
ATOM 3523 O O . THR A 1 448 ? -12.968 19.492 23.534 1.00 78.06 448 THR A O 1
ATOM 3526 N N . THR A 1 449 ? -13.093 17.243 23.646 1.00 83.69 449 THR A N 1
ATOM 3527 C CA . THR A 1 449 ? -11.771 16.971 23.082 1.00 83.69 449 THR A CA 1
ATOM 3528 C C . THR A 1 449 ? -11.885 16.875 21.565 1.00 83.69 449 THR A C 1
ATOM 3530 O O . THR A 1 449 ? -12.692 16.114 21.024 1.00 83.69 449 THR A O 1
ATOM 3533 N N . ILE A 1 450 ? -11.096 17.690 20.873 1.00 90.75 450 ILE A N 1
ATOM 3534 C CA . ILE A 1 450 ? -11.059 17.771 19.414 1.00 90.75 450 ILE A CA 1
ATOM 3535 C C . ILE A 1 450 ? -9.669 17.421 18.892 1.00 90.75 450 ILE A C 1
ATOM 3537 O O . ILE A 1 450 ? -8.659 17.648 19.558 1.00 90.75 450 ILE A O 1
ATOM 3541 N N . LEU A 1 451 ? -9.627 16.894 17.672 1.00 89.81 451 LEU A N 1
ATOM 3542 C CA . LEU A 1 451 ? -8.398 16.524 16.980 1.00 89.81 451 LEU A CA 1
ATOM 3543 C C . LEU A 1 451 ? -7.879 17.699 16.150 1.00 89.81 451 LEU A C 1
ATOM 3545 O O . LEU A 1 451 ? -8.490 18.101 15.160 1.00 89.81 451 LEU A O 1
ATOM 3549 N N . LYS A 1 452 ? -6.724 18.255 16.514 1.00 91.62 452 LYS A N 1
ATOM 3550 C CA . LYS A 1 452 ? -6.053 19.305 15.737 1.00 91.62 452 LYS A CA 1
ATOM 3551 C C . LYS A 1 452 ? -4.896 18.712 14.943 1.00 91.62 452 LYS A C 1
ATOM 3553 O O . LYS A 1 452 ? -3.959 18.187 15.524 1.00 91.62 452 LYS A O 1
ATOM 3558 N N . SER A 1 453 ? -4.932 18.821 13.618 1.00 92.00 453 SER A N 1
ATOM 3559 C CA . SER A 1 453 ? -3.856 18.295 12.760 1.00 92.00 453 SER A CA 1
ATOM 3560 C C . SER A 1 453 ? -2.513 18.981 13.018 1.00 92.00 453 SER A C 1
ATOM 3562 O O . SER A 1 453 ? -2.452 20.210 13.123 1.00 92.00 453 SER A O 1
ATOM 3564 N N . ILE A 1 454 ? -1.451 18.180 13.064 1.00 87.00 454 ILE A N 1
ATOM 3565 C CA . ILE A 1 454 ? -0.056 18.618 13.099 1.00 87.00 454 ILE A CA 1
ATOM 3566 C C . ILE A 1 454 ? 0.464 18.558 11.656 1.00 87.00 454 ILE A C 1
ATOM 3568 O O . ILE A 1 454 ? 0.556 17.482 11.074 1.00 87.00 454 ILE A O 1
ATOM 3572 N N . GLY A 1 455 ? 0.771 19.713 11.060 1.00 83.38 455 GLY A N 1
ATOM 3573 C CA . GLY A 1 455 ? 1.209 19.805 9.662 1.00 83.38 455 GLY A CA 1
ATOM 3574 C C . GLY A 1 455 ? 0.055 20.017 8.678 1.00 83.38 455 GLY A C 1
ATOM 3575 O O . GLY A 1 455 ? -0.673 21.009 8.776 1.00 83.38 455 GLY A O 1
ATOM 3576 N N . GLU A 1 456 ? -0.082 19.127 7.692 1.00 80.62 456 GLU A N 1
ATOM 3577 C CA . GLU A 1 456 ? -1.138 19.219 6.678 1.00 80.62 456 GLU A CA 1
ATOM 3578 C C . GLU A 1 456 ? -2.524 18.929 7.275 1.00 80.62 456 GLU A C 1
ATOM 3580 O O . GLU A 1 456 ? -2.686 18.158 8.224 1.00 80.62 456 GLU A O 1
ATOM 3585 N N . LYS A 1 457 ? -3.556 19.590 6.738 1.00 86.00 457 LYS A N 1
ATOM 3586 C CA . LYS A 1 457 ? -4.931 19.426 7.223 1.00 86.00 457 LYS A CA 1
ATOM 3587 C C . LYS A 1 457 ? -5.472 18.065 6.781 1.00 86.00 457 LYS A C 1
ATOM 3589 O O . LYS A 1 457 ? -5.918 17.922 5.647 1.00 86.00 457 LYS A O 1
ATOM 3594 N N . GLY A 1 458 ? -5.437 17.095 7.691 1.00 83.06 458 GLY A N 1
ATOM 3595 C CA . GLY A 1 458 ? -6.023 15.769 7.495 1.00 83.06 458 GLY A CA 1
ATOM 3596 C C . GLY A 1 458 ? -7.557 15.763 7.569 1.00 83.06 458 GLY A C 1
ATOM 3597 O O . GLY A 1 458 ? -8.186 16.747 7.962 1.00 83.06 458 GLY A O 1
ATOM 3598 N N . ALA A 1 459 ? -8.169 14.627 7.224 1.00 84.12 459 ALA A N 1
ATOM 3599 C CA . ALA A 1 459 ? -9.626 14.466 7.158 1.00 84.12 459 ALA A CA 1
ATOM 3600 C C . ALA A 1 459 ? -10.353 14.680 8.503 1.00 84.12 459 ALA A C 1
ATOM 3602 O O . ALA A 1 459 ? -11.484 15.161 8.518 1.00 84.12 459 ALA A O 1
ATOM 3603 N N . LEU A 1 460 ? -9.708 14.365 9.632 1.00 86.50 460 LEU A N 1
ATOM 3604 C CA . LEU A 1 460 ? -10.296 14.474 10.977 1.00 86.50 460 LEU A CA 1
ATOM 3605 C C . LEU A 1 460 ? -9.993 15.820 11.662 1.00 86.50 460 LEU A C 1
ATOM 3607 O O . LEU A 1 460 ? -10.115 15.946 12.879 1.00 86.50 460 LEU A O 1
ATOM 3611 N N . HIS A 1 461 ? -9.589 16.842 10.904 1.00 90.75 461 HIS A N 1
ATOM 3612 C CA . HIS A 1 461 ? -9.273 18.157 11.459 1.00 90.75 461 HIS A CA 1
ATOM 3613 C C . HIS A 1 461 ? -10.491 18.804 12.148 1.00 90.75 461 HIS A C 1
ATOM 3615 O O . HIS A 1 461 ? -11.537 18.991 11.527 1.00 90.75 461 HIS A O 1
ATOM 3621 N N . LEU A 1 462 ? -10.328 19.187 13.419 1.00 89.25 462 LEU A N 1
ATOM 3622 C CA . LEU A 1 462 ? -11.340 19.779 14.311 1.00 89.25 462 LEU A CA 1
ATOM 3623 C C . LEU A 1 462 ? -12.577 18.899 14.550 1.00 89.25 462 LEU A C 1
ATOM 3625 O O . LEU A 1 462 ? -13.619 19.398 14.976 1.00 89.25 462 LEU A O 1
ATOM 3629 N N . GLN A 1 463 ? -12.466 17.594 14.304 1.00 89.50 463 GLN A N 1
ATOM 3630 C CA . GLN A 1 463 ? -13.506 16.631 14.651 1.00 89.50 463 GLN A CA 1
ATOM 3631 C C . GLN A 1 463 ? -13.377 16.201 16.120 1.00 89.50 463 GLN A C 1
ATOM 3633 O O . GLN A 1 463 ? -12.272 16.233 16.674 1.00 89.50 463 GLN A O 1
ATOM 3638 N N . PRO A 1 464 ? -14.485 15.811 16.777 1.00 88.38 464 PRO A N 1
ATOM 3639 C CA . PRO A 1 464 ? -14.432 15.265 18.128 1.00 88.38 464 PRO A CA 1
ATOM 3640 C C . PRO A 1 464 ? -13.659 13.941 18.146 1.00 88.38 464 PRO A C 1
ATOM 3642 O O . PRO A 1 464 ? -13.754 13.165 17.196 1.00 88.38 464 PRO A O 1
ATOM 3645 N N . VAL A 1 465 ? -12.947 13.652 19.241 1.00 85.38 465 VAL A N 1
ATOM 3646 C CA . VAL A 1 465 ? -12.180 12.395 19.385 1.00 85.38 465 VAL A CA 1
ATOM 3647 C C . VAL A 1 465 ? -13.084 11.173 19.211 1.00 85.38 465 VAL A C 1
ATOM 3649 O O . VAL A 1 465 ? -12.727 10.255 18.489 1.00 85.38 465 VAL A O 1
ATOM 3652 N N . HIS A 1 466 ? -14.296 11.209 19.771 1.00 82.06 466 HIS A N 1
ATOM 3653 C CA . HIS A 1 466 ? -15.271 10.111 19.718 1.00 82.06 466 HIS A CA 1
ATOM 3654 C C . HIS A 1 466 ? -16.029 9.975 18.387 1.00 82.06 466 HIS A C 1
ATOM 3656 O O . HIS A 1 466 ? -17.123 9.404 18.358 1.00 82.06 466 HIS A O 1
ATOM 3662 N N . HIS A 1 467 ? -15.505 10.529 17.293 1.00 86.38 467 HIS A N 1
ATOM 3663 C CA . HIS A 1 467 ? -16.139 10.404 15.987 1.00 86.38 467 HIS A CA 1
ATOM 3664 C C . HIS A 1 467 ? -16.204 8.923 15.559 1.00 86.38 467 HIS A C 1
ATOM 3666 O O . HIS A 1 467 ? -15.179 8.240 15.559 1.00 86.38 467 HIS A O 1
ATOM 3672 N N . PRO A 1 468 ? -17.388 8.394 15.202 1.00 87.88 468 PRO A N 1
ATOM 3673 C CA . PRO A 1 468 ? -17.522 6.992 14.837 1.00 87.88 468 PRO A CA 1
ATOM 3674 C C . PRO A 1 468 ? -16.921 6.702 13.460 1.00 87.88 468 PRO A C 1
ATOM 3676 O O . PRO A 1 468 ? -17.004 7.513 12.540 1.00 87.88 468 PRO A O 1
ATOM 3679 N N . PHE A 1 469 ? -16.362 5.505 13.292 1.00 87.81 469 PHE A N 1
ATOM 3680 C CA . PHE A 1 469 ? -15.807 5.064 12.022 1.00 87.81 469 PHE A CA 1
ATOM 3681 C C . PHE A 1 469 ? -16.870 4.984 10.934 1.00 87.81 469 PHE A C 1
ATOM 3683 O O . PHE A 1 469 ? -17.960 4.430 11.119 1.00 87.81 469 PHE A O 1
ATOM 3690 N N . THR A 1 470 ? -16.505 5.478 9.758 1.00 87.06 470 THR A N 1
ATOM 3691 C CA . THR A 1 470 ? -17.348 5.434 8.569 1.00 87.06 470 THR A CA 1
ATOM 3692 C C . THR A 1 470 ? -17.449 4.009 8.014 1.00 87.06 470 THR A C 1
ATOM 3694 O O . THR A 1 470 ? -16.514 3.199 8.083 1.00 87.06 470 THR A O 1
ATOM 3697 N N . THR A 1 471 ? -18.625 3.673 7.483 1.00 86.56 471 THR A N 1
ATOM 3698 C CA . THR A 1 471 ? -18.891 2.411 6.775 1.00 86.56 471 THR A CA 1
ATOM 3699 C C . THR A 1 471 ? -18.208 2.408 5.401 1.00 86.56 471 THR A C 1
ATOM 3701 O O . THR A 1 471 ? -17.660 3.421 4.961 1.00 86.56 471 THR A O 1
ATOM 3704 N N . LYS A 1 472 ? -18.130 1.243 4.739 1.00 84.06 472 LYS A N 1
ATOM 3705 C CA . LYS A 1 472 ? -17.357 1.090 3.492 1.00 84.06 472 LYS A CA 1
ATOM 3706 C C . LYS A 1 472 ? -17.913 2.028 2.427 1.00 84.06 472 LYS A C 1
ATOM 3708 O O . LYS A 1 472 ? -19.095 1.969 2.096 1.00 84.06 472 LYS A O 1
ATOM 3713 N N . GLY A 1 473 ? -17.034 2.840 1.842 1.00 81.94 473 GLY A N 1
ATOM 3714 C CA . GLY A 1 473 ? -17.378 3.650 0.678 1.00 81.94 473 GLY A CA 1
ATOM 3715 C C . GLY A 1 473 ? -17.774 2.775 -0.516 1.00 81.94 473 GLY A C 1
ATOM 3716 O O . GLY A 1 473 ? -17.299 1.648 -0.665 1.00 81.94 473 GLY A O 1
ATOM 3717 N N . SER A 1 474 ? -18.599 3.313 -1.414 1.00 83.25 474 SER A N 1
ATOM 3718 C CA . SER A 1 474 ? -19.094 2.613 -2.614 1.00 83.25 474 SER A CA 1
ATOM 3719 C C . SER A 1 474 ? -17.986 2.134 -3.565 1.00 83.25 474 SER A C 1
ATOM 3721 O O . SER A 1 474 ? -18.190 1.200 -4.340 1.00 83.25 474 SER A O 1
ATOM 3723 N N . LEU A 1 475 ? -16.800 2.747 -3.494 1.00 86.12 475 LEU A N 1
ATOM 3724 C CA . LEU A 1 475 ? -15.628 2.396 -4.301 1.00 86.12 475 LEU A CA 1
ATOM 3725 C C . LEU A 1 475 ? -14.894 1.159 -3.790 1.00 86.12 475 LEU A C 1
ATOM 3727 O O . LEU A 1 475 ? -14.266 0.447 -4.573 1.00 86.12 475 LEU A O 1
ATOM 3731 N N . GLN A 1 476 ? -14.978 0.887 -2.491 1.00 86.94 476 GLN A N 1
ATOM 3732 C CA . GLN A 1 476 ? -14.159 -0.134 -1.856 1.00 86.94 476 GLN A CA 1
ATOM 3733 C C . GLN A 1 476 ? -14.442 -1.555 -2.368 1.00 86.94 476 GLN A C 1
ATOM 3735 O O . GLN A 1 476 ? -13.483 -2.260 -2.676 1.00 86.94 476 GLN A O 1
ATOM 3740 N N . PRO A 1 477 ? -15.703 -1.978 -2.589 1.00 87.75 477 PRO A N 1
ATOM 3741 C CA . PRO A 1 477 ? -15.977 -3.279 -3.199 1.00 87.75 477 PRO A CA 1
ATOM 3742 C C . PRO A 1 477 ? -15.345 -3.442 -4.590 1.00 87.75 477 PRO A C 1
ATOM 3744 O O . PRO A 1 477 ? -14.876 -4.526 -4.932 1.00 87.75 477 PRO A O 1
ATOM 3747 N N . ARG A 1 478 ? -15.289 -2.364 -5.387 1.00 88.12 478 ARG A N 1
ATOM 3748 C CA . ARG A 1 478 ? -14.656 -2.383 -6.717 1.00 88.12 478 ARG A CA 1
ATOM 3749 C C . ARG A 1 478 ? -13.133 -2.480 -6.615 1.00 88.12 478 ARG A C 1
ATOM 3751 O O . ARG A 1 478 ? -12.521 -3.202 -7.399 1.00 88.12 478 ARG A O 1
ATOM 3758 N N . ARG A 1 479 ? -12.526 -1.805 -5.632 1.00 88.69 479 ARG A N 1
ATOM 3759 C CA . ARG A 1 479 ? -11.094 -1.951 -5.319 1.00 88.69 479 ARG A CA 1
ATOM 3760 C C . ARG A 1 479 ? -10.753 -3.375 -4.911 1.00 88.69 479 ARG A C 1
ATOM 3762 O O . ARG A 1 479 ? -9.832 -3.964 -5.467 1.00 88.69 479 ARG A O 1
ATOM 3769 N N . TYR A 1 480 ? -11.550 -3.952 -4.016 1.00 85.88 480 TYR A N 1
ATOM 3770 C CA . TYR A 1 480 ? -11.372 -5.326 -3.565 1.00 85.88 480 TYR A CA 1
ATOM 3771 C C . TYR A 1 480 ? -11.411 -6.322 -4.735 1.00 85.88 480 TYR A C 1
ATOM 3773 O O . TYR A 1 480 ? -10.529 -7.169 -4.856 1.00 85.88 480 TYR A O 1
ATOM 3781 N N . GLN A 1 481 ? -12.359 -6.165 -5.665 1.00 88.06 481 GLN A N 1
ATOM 3782 C CA . GLN A 1 481 ? -12.413 -6.984 -6.882 1.00 88.06 481 GLN A CA 1
ATOM 3783 C C . GLN A 1 481 ? -11.154 -6.858 -7.753 1.00 88.06 481 GLN A C 1
ATOM 3785 O O . GLN A 1 481 ? -10.646 -7.872 -8.227 1.00 88.06 481 GLN A O 1
ATOM 3790 N N . ALA A 1 482 ? -10.623 -5.646 -7.943 1.00 89.00 482 ALA A N 1
ATOM 3791 C CA . ALA A 1 482 ? -9.376 -5.445 -8.684 1.00 89.00 482 ALA A CA 1
ATOM 3792 C C . ALA A 1 482 ? -8.188 -6.138 -7.991 1.00 89.00 482 ALA A C 1
ATOM 3794 O O . ALA A 1 482 ? -7.403 -6.839 -8.634 1.00 89.00 482 ALA A O 1
ATOM 3795 N N . HIS A 1 483 ? -8.102 -6.029 -6.663 1.00 85.50 483 HIS A N 1
ATOM 3796 C CA . HIS A 1 483 ? -7.041 -6.656 -5.879 1.00 85.50 483 HIS A CA 1
ATOM 3797 C C . HIS A 1 483 ? -7.100 -8.185 -5.887 1.00 85.50 483 HIS A C 1
ATOM 3799 O O . HIS A 1 483 ? -6.048 -8.819 -5.932 1.00 85.50 483 HIS A O 1
ATOM 3805 N N . LEU A 1 484 ? -8.294 -8.786 -5.929 1.00 86.44 484 LEU A N 1
ATOM 3806 C CA . LEU A 1 484 ? -8.448 -10.237 -6.097 1.00 86.44 484 LEU A CA 1
ATOM 3807 C C . LEU A 1 484 ? -7.870 -10.744 -7.428 1.00 86.44 484 LEU A C 1
ATOM 3809 O O . LEU A 1 484 ? -7.347 -11.854 -7.482 1.00 86.44 484 LEU A O 1
ATOM 3813 N N . ILE A 1 485 ? -7.940 -9.933 -8.489 1.00 90.25 485 ILE A N 1
ATOM 3814 C CA . ILE A 1 485 ? -7.340 -10.241 -9.800 1.00 90.25 485 ILE A CA 1
ATOM 3815 C C . ILE A 1 485 ? -5.818 -9.993 -9.779 1.00 90.25 485 ILE A C 1
ATOM 3817 O O . ILE A 1 485 ? -5.088 -10.499 -10.629 1.00 90.25 485 ILE A O 1
ATOM 3821 N N . GLY A 1 486 ? -5.318 -9.249 -8.789 1.00 87.44 486 GLY A N 1
ATOM 3822 C CA . GLY A 1 486 ? -3.918 -8.841 -8.693 1.00 87.44 486 GLY A CA 1
ATOM 3823 C C . GLY A 1 486 ? -3.611 -7.554 -9.458 1.00 87.44 486 GLY A C 1
ATOM 3824 O O . GLY A 1 486 ? -2.459 -7.328 -9.826 1.00 87.44 486 GLY A O 1
ATOM 3825 N N . THR A 1 487 ? -4.618 -6.709 -9.707 1.00 90.81 487 THR A N 1
ATOM 3826 C CA . THR A 1 487 ? -4.441 -5.390 -10.331 1.00 90.81 487 THR A CA 1
ATOM 3827 C C . THR A 1 487 ? -4.789 -4.269 -9.354 1.00 90.81 487 THR A C 1
ATOM 3829 O O . THR A 1 487 ? -5.483 -4.458 -8.351 1.00 90.81 487 THR A O 1
ATOM 3832 N N . THR A 1 488 ? -4.311 -3.064 -9.650 1.00 88.75 488 THR A N 1
ATOM 3833 C CA . THR A 1 488 ? -4.748 -1.848 -8.958 1.00 88.75 488 THR A CA 1
ATOM 3834 C C . THR A 1 488 ? -6.078 -1.378 -9.545 1.00 88.75 488 THR A C 1
ATOM 3836 O O . THR A 1 488 ? -6.338 -1.567 -10.737 1.00 88.75 488 THR A O 1
ATOM 3839 N N . TYR A 1 489 ? -6.935 -0.773 -8.723 1.00 90.50 489 TYR A N 1
ATOM 3840 C CA . TYR A 1 489 ? -8.148 -0.122 -9.205 1.00 90.50 489 TYR A CA 1
ATOM 3841 C C . TYR A 1 489 ? -7.811 1.093 -10.075 1.00 90.50 489 TYR A C 1
ATOM 3843 O O . TYR A 1 489 ? -6.875 1.835 -9.784 1.00 90.50 489 TYR A O 1
ATOM 3851 N N . MET A 1 490 ? -8.588 1.308 -11.140 1.00 89.38 490 MET A N 1
ATOM 3852 C CA . MET A 1 490 ? -8.226 2.252 -12.201 1.00 89.38 490 MET A CA 1
ATOM 3853 C C . MET A 1 490 ? -8.003 3.689 -11.697 1.00 89.38 490 MET A C 1
ATOM 3855 O O . MET A 1 490 ? -7.040 4.337 -12.093 1.00 89.38 490 MET A O 1
ATOM 3859 N N . TYR A 1 491 ? -8.860 4.184 -10.801 1.00 89.81 491 TYR A N 1
ATOM 3860 C CA . TYR A 1 491 ? -8.744 5.556 -10.289 1.00 89.81 491 TYR A CA 1
ATOM 3861 C C . TYR A 1 491 ? -7.549 5.748 -9.344 1.00 89.81 491 TYR A C 1
ATOM 3863 O O . TYR A 1 491 ? -7.080 6.871 -9.191 1.00 89.81 491 TYR A O 1
ATOM 3871 N N . ASP A 1 492 ? -7.006 4.670 -8.773 1.00 89.75 492 ASP A N 1
ATOM 3872 C CA . ASP A 1 492 ? -5.849 4.743 -7.874 1.00 89.75 492 ASP A CA 1
ATOM 3873 C C . ASP A 1 492 ? -4.522 4.860 -8.661 1.00 89.75 492 ASP A C 1
ATOM 3875 O O . ASP A 1 492 ? -3.474 5.169 -8.091 1.00 89.75 492 ASP A O 1
ATOM 3879 N N . PHE A 1 493 ? -4.539 4.670 -9.992 1.00 89.12 493 PHE A N 1
ATOM 3880 C CA . PHE A 1 493 ? -3.364 4.921 -10.838 1.00 89.12 493 PHE A CA 1
ATOM 3881 C C . PHE A 1 493 ? -2.951 6.395 -10.862 1.00 89.12 493 PHE A C 1
ATOM 3883 O O . PHE A 1 493 ? -1.770 6.683 -11.049 1.00 89.12 493 PHE A O 1
ATOM 3890 N N . LEU A 1 494 ? -3.887 7.326 -10.653 1.00 88.19 494 LEU A N 1
ATOM 3891 C CA . LEU A 1 494 ? -3.593 8.761 -10.590 1.00 88.19 494 LEU A CA 1
ATOM 3892 C C . LEU A 1 494 ? -2.587 9.058 -9.475 1.00 88.19 494 LEU A C 1
ATOM 3894 O O . LEU A 1 494 ? -1.557 9.701 -9.696 1.00 88.19 494 LEU A O 1
ATOM 3898 N N . ASP A 1 495 ? -2.841 8.491 -8.301 1.00 86.50 495 ASP A N 1
ATOM 3899 C CA . ASP A 1 495 ? -1.971 8.657 -7.148 1.00 86.50 495 ASP A CA 1
ATOM 3900 C C . ASP A 1 495 ? -0.628 7.943 -7.373 1.00 86.50 495 ASP A C 1
ATOM 3902 O O . ASP A 1 495 ? 0.428 8.481 -7.028 1.00 86.50 495 ASP A O 1
ATOM 3906 N N . LEU A 1 496 ? -0.629 6.774 -8.033 1.00 89.00 496 LEU A N 1
ATOM 3907 C CA . LEU A 1 496 ? 0.601 6.067 -8.415 1.00 89.00 496 LEU A CA 1
ATOM 3908 C C . LEU A 1 496 ? 1.496 6.903 -9.336 1.00 89.00 496 LEU A C 1
ATOM 3910 O O . LEU A 1 496 ? 2.704 6.982 -9.099 1.00 89.00 496 LEU A O 1
ATOM 3914 N N . PHE A 1 497 ? 0.929 7.550 -10.359 1.00 90.31 497 PHE A N 1
ATOM 3915 C CA . PHE A 1 497 ? 1.681 8.451 -11.235 1.00 90.31 497 PHE A CA 1
ATOM 3916 C C . PHE A 1 497 ? 2.221 9.656 -10.464 1.00 90.31 497 PHE A C 1
ATOM 3918 O O . PHE A 1 497 ? 3.389 10.011 -10.630 1.00 90.31 497 PHE A O 1
ATOM 3925 N N . SER A 1 498 ? 1.416 10.242 -9.574 1.00 88.50 498 SER A N 1
ATOM 3926 C CA . SER A 1 498 ? 1.852 11.337 -8.700 1.00 88.50 498 SER A CA 1
ATOM 3927 C C . SER A 1 498 ? 3.038 10.921 -7.818 1.00 88.50 498 SER A C 1
ATOM 3929 O O . SER A 1 498 ? 4.049 11.625 -7.747 1.00 88.50 498 SER A O 1
ATOM 3931 N N . LYS A 1 499 ? 2.993 9.720 -7.223 1.00 87.00 499 LYS A N 1
ATOM 3932 C CA . LYS A 1 499 ? 4.096 9.182 -6.415 1.00 87.00 499 LYS A CA 1
ATOM 3933 C C . LYS A 1 499 ? 5.334 8.853 -7.252 1.00 87.00 499 LYS A C 1
ATOM 3935 O O . LYS A 1 499 ? 6.456 9.108 -6.812 1.00 87.00 499 LYS A O 1
ATOM 3940 N N . ALA A 1 500 ? 5.159 8.311 -8.455 1.00 90.31 500 ALA A N 1
ATOM 3941 C CA . ALA A 1 500 ? 6.263 8.052 -9.375 1.00 90.31 500 ALA A CA 1
ATOM 3942 C C . ALA A 1 500 ? 6.971 9.355 -9.781 1.00 90.31 500 ALA A C 1
ATOM 3944 O O . ALA A 1 500 ? 8.202 9.411 -9.757 1.00 90.31 500 ALA A O 1
ATOM 3945 N N . LEU A 1 501 ? 6.209 10.419 -10.062 1.00 90.31 501 LEU A N 1
ATOM 3946 C CA . LEU A 1 501 ? 6.747 11.757 -10.305 1.00 90.31 501 LEU A CA 1
ATOM 3947 C C . LEU A 1 501 ? 7.471 12.307 -9.078 1.00 90.31 501 LEU A C 1
ATOM 3949 O O . LEU A 1 501 ? 8.582 12.808 -9.210 1.00 90.31 501 LEU A O 1
ATOM 3953 N N . TYR A 1 502 ? 6.896 12.173 -7.883 1.00 88.44 502 TYR A N 1
ATOM 3954 C CA . TYR A 1 502 ? 7.560 12.567 -6.641 1.00 88.44 502 TYR A CA 1
ATOM 3955 C C . TYR A 1 502 ? 8.926 11.875 -6.485 1.00 88.44 502 TYR A C 1
ATOM 3957 O O . TYR A 1 502 ? 9.933 12.531 -6.223 1.00 88.44 502 TYR A O 1
ATOM 3965 N N . ASN A 1 503 ? 8.996 10.564 -6.736 1.00 89.62 503 ASN A N 1
ATOM 3966 C CA . ASN A 1 503 ? 10.250 9.810 -6.695 1.00 89.62 503 ASN A CA 1
ATOM 3967 C C . ASN A 1 503 ? 11.244 10.262 -7.783 1.00 89.62 503 ASN A C 1
ATOM 3969 O O . ASN A 1 503 ? 12.452 10.278 -7.543 1.00 89.62 503 ASN A O 1
ATOM 3973 N N . LEU A 1 504 ? 10.757 10.640 -8.970 1.00 90.38 504 LEU A N 1
ATOM 3974 C CA . LEU A 1 504 ? 11.581 11.216 -10.037 1.00 90.38 504 LEU A CA 1
ATOM 3975 C C . LEU A 1 504 ? 12.175 12.566 -9.609 1.00 90.38 504 LEU A C 1
ATOM 3977 O O . LEU A 1 504 ? 13.369 12.791 -9.789 1.00 90.38 504 LEU A O 1
ATOM 3981 N N . TRP A 1 505 ? 11.375 13.426 -8.978 1.00 89.62 505 TRP A N 1
ATOM 3982 C CA . TRP A 1 505 ? 11.824 14.702 -8.419 1.00 89.62 505 TRP A CA 1
ATOM 3983 C C . TRP A 1 505 ? 12.861 14.526 -7.311 1.00 89.62 505 TRP A C 1
ATOM 3985 O O . TRP A 1 505 ? 13.841 15.268 -7.286 1.00 89.62 505 TRP A O 1
ATOM 3995 N N . LEU A 1 506 ? 12.704 13.529 -6.436 1.00 88.88 506 LEU A N 1
ATOM 3996 C CA . LEU A 1 506 ? 13.713 13.207 -5.422 1.00 88.88 506 LEU A CA 1
ATOM 3997 C C . LEU A 1 506 ? 15.053 12.813 -6.057 1.00 88.88 506 LEU A C 1
ATOM 3999 O O . LEU A 1 506 ? 16.097 13.318 -5.647 1.00 88.88 506 LEU A O 1
ATOM 4003 N N . LYS A 1 507 ? 15.030 11.964 -7.093 1.00 88.88 507 LYS A N 1
ATOM 4004 C CA . LYS A 1 507 ? 16.241 11.584 -7.841 1.00 88.88 507 LYS A CA 1
ATOM 4005 C C . LYS A 1 507 ? 16.873 12.782 -8.550 1.00 88.88 507 LYS A C 1
ATOM 4007 O O . LYS A 1 507 ? 18.086 12.952 -8.490 1.00 88.88 507 LYS A O 1
ATOM 4012 N N . ALA A 1 508 ? 16.059 13.626 -9.180 1.00 86.50 508 ALA A N 1
ATOM 4013 C CA . ALA A 1 508 ? 16.533 14.824 -9.865 1.00 86.50 508 ALA A CA 1
ATOM 4014 C C . ALA A 1 508 ? 17.155 15.833 -8.889 1.00 86.50 508 ALA A C 1
ATOM 4016 O O . ALA A 1 508 ? 18.217 16.369 -9.175 1.00 86.50 508 ALA A O 1
ATOM 4017 N N . ARG A 1 509 ? 16.560 16.038 -7.707 1.00 87.06 509 ARG A N 1
ATOM 4018 C CA . ARG A 1 509 ? 17.122 16.902 -6.655 1.00 87.06 509 ARG A CA 1
ATOM 4019 C C . ARG A 1 509 ? 18.409 16.353 -6.049 1.00 87.06 509 ARG A C 1
ATOM 4021 O O . ARG A 1 509 ? 19.271 17.136 -5.666 1.00 87.06 509 ARG A O 1
ATOM 4028 N N . ALA A 1 510 ? 18.542 15.029 -5.967 1.00 88.06 510 ALA A N 1
ATOM 4029 C CA . ALA A 1 510 ? 19.788 14.401 -5.543 1.00 88.06 510 ALA A CA 1
ATOM 4030 C C . ALA A 1 510 ? 20.929 14.662 -6.544 1.00 88.06 510 ALA A C 1
ATOM 4032 O O . ALA A 1 510 ? 22.068 14.837 -6.124 1.00 88.06 510 ALA A O 1
ATOM 4033 N N . ALA A 1 511 ? 20.625 14.725 -7.847 1.00 85.50 511 ALA A N 1
ATOM 4034 C CA . ALA A 1 511 ? 21.593 15.111 -8.874 1.00 85.50 511 ALA A CA 1
ATOM 4035 C C . ALA A 1 511 ? 21.849 16.632 -8.894 1.00 85.50 511 ALA A C 1
ATOM 4037 O O . ALA A 1 511 ? 23.001 17.057 -8.884 1.00 85.50 511 ALA A O 1
ATOM 4038 N N . ASN A 1 512 ? 20.783 17.440 -8.865 1.00 83.25 512 ASN A N 1
ATOM 4039 C CA . ASN A 1 512 ? 20.807 18.902 -8.955 1.00 83.25 512 ASN A CA 1
ATOM 4040 C C . ASN A 1 512 ? 20.032 19.537 -7.775 1.00 83.25 512 ASN A C 1
ATOM 4042 O O . ASN A 1 512 ? 18.813 19.725 -7.863 1.00 83.25 512 ASN A O 1
ATOM 4046 N N . PRO A 1 513 ? 20.711 19.935 -6.679 1.00 83.62 513 PRO A N 1
ATOM 4047 C CA . PRO A 1 513 ? 20.061 20.501 -5.489 1.00 83.62 513 PRO A CA 1
ATOM 4048 C C . PRO A 1 513 ? 19.350 21.847 -5.705 1.00 83.62 513 PRO A C 1
ATOM 4050 O O . PRO A 1 513 ? 18.549 22.253 -4.866 1.00 83.62 513 PRO A O 1
ATOM 4053 N N . SER A 1 514 ? 19.638 22.546 -6.808 1.00 83.94 514 SER A N 1
ATOM 4054 C CA . SER A 1 514 ? 19.036 23.835 -7.180 1.00 83.94 514 SER A CA 1
ATOM 4055 C C . SER A 1 514 ? 17.601 23.724 -7.709 1.00 83.94 514 SER A C 1
ATOM 4057 O O . SER A 1 514 ? 16.916 24.742 -7.820 1.00 83.94 514 SER A O 1
ATOM 4059 N N . LEU A 1 515 ? 17.130 22.516 -8.038 1.00 82.38 515 LEU A N 1
ATOM 4060 C CA . LEU A 1 515 ? 15.788 22.296 -8.571 1.00 82.38 515 LEU A CA 1
ATOM 4061 C C . LEU A 1 515 ? 14.716 22.495 -7.490 1.00 82.38 515 LEU A C 1
ATOM 4063 O O . LEU A 1 515 ? 14.708 21.823 -6.455 1.00 82.38 515 LEU A O 1
ATOM 4067 N N . VAL A 1 516 ? 13.766 23.392 -7.765 1.00 83.19 516 VAL A N 1
ATOM 4068 C CA . VAL A 1 516 ? 12.617 23.654 -6.890 1.00 83.19 516 VAL A CA 1
ATOM 4069 C C . VAL A 1 516 ? 11.492 22.678 -7.213 1.00 83.19 516 VAL A C 1
ATOM 4071 O O . VAL A 1 516 ? 11.014 22.602 -8.343 1.00 83.19 516 VAL A O 1
ATOM 4074 N N . GLN A 1 517 ? 11.053 21.941 -6.196 1.00 81.38 517 GLN A N 1
ATOM 4075 C CA . GLN A 1 517 ? 9.982 20.958 -6.313 1.00 81.38 517 GLN A CA 1
ATOM 4076 C C . GLN A 1 517 ? 8.601 21.642 -6.367 1.00 81.38 517 GLN A C 1
ATOM 4078 O O . GLN A 1 517 ? 8.317 22.497 -5.521 1.00 81.38 517 GLN A O 1
ATOM 4083 N N . PRO A 1 518 ? 7.720 21.277 -7.316 1.00 84.56 518 PRO A N 1
ATOM 4084 C CA . PRO A 1 518 ? 6.364 21.812 -7.369 1.00 84.56 518 PRO A CA 1
ATOM 4085 C C . PRO A 1 518 ? 5.498 21.250 -6.230 1.00 84.56 518 PRO A C 1
ATOM 4087 O O . PRO A 1 518 ? 5.705 20.128 -5.773 1.00 84.56 518 PRO A O 1
ATOM 4090 N N . LYS A 1 519 ? 4.491 22.021 -5.791 1.00 83.56 519 LYS A N 1
ATOM 4091 C CA . LYS A 1 519 ? 3.508 21.570 -4.782 1.00 83.56 519 LYS A CA 1
ATOM 4092 C C . LYS A 1 519 ? 2.530 20.526 -5.329 1.00 83.56 519 LYS A C 1
ATOM 4094 O O . LYS A 1 519 ? 2.027 19.705 -4.576 1.00 83.56 519 LYS A O 1
ATOM 4099 N N . VAL A 1 520 ? 2.254 20.577 -6.632 1.00 84.50 520 VAL A N 1
ATOM 4100 C CA . VAL A 1 520 ? 1.360 19.655 -7.342 1.00 84.50 520 VAL A CA 1
ATOM 4101 C C . VAL A 1 520 ? 2.154 19.025 -8.481 1.00 84.50 520 VAL A C 1
ATOM 4103 O O . VAL A 1 520 ? 2.709 19.743 -9.311 1.00 84.50 520 VAL A O 1
ATOM 4106 N N . PHE A 1 521 ? 2.226 17.693 -8.516 1.00 86.25 521 PHE A N 1
ATOM 4107 C CA . PHE A 1 521 ? 2.989 16.950 -9.531 1.00 86.25 521 PHE A CA 1
ATOM 4108 C C . PHE A 1 521 ? 2.155 16.605 -10.764 1.00 86.25 521 PHE A C 1
ATOM 4110 O O . PHE A 1 521 ? 2.667 16.616 -11.884 1.00 86.25 521 PHE A O 1
ATOM 4117 N N . LEU A 1 522 ? 0.875 16.307 -10.555 1.00 87.00 522 LEU A N 1
ATOM 4118 C CA . LEU A 1 522 ? -0.054 15.836 -11.571 1.00 87.00 522 LEU A CA 1
ATOM 4119 C C . LEU A 1 522 ? -1.378 16.584 -11.423 1.00 87.00 522 LEU A C 1
ATOM 4121 O O . LEU A 1 522 ? -1.952 16.619 -10.337 1.00 87.00 522 LEU A O 1
ATOM 4125 N N . VAL A 1 523 ? -1.875 17.129 -12.531 1.00 89.25 523 VAL A N 1
ATOM 4126 C CA . VAL A 1 523 ? -3.268 17.563 -12.670 1.00 89.25 523 VAL A CA 1
ATOM 4127 C C . VAL A 1 523 ? -3.931 16.642 -13.683 1.00 89.25 523 VAL A C 1
ATOM 4129 O O . VAL A 1 523 ? -3.475 16.539 -14.824 1.00 89.25 523 VAL A O 1
ATOM 4132 N N . SER A 1 524 ? -4.988 15.956 -13.263 1.00 88.25 524 SER A N 1
ATOM 4133 C CA . SER A 1 524 ? -5.751 15.034 -14.102 1.00 88.25 524 SER A CA 1
ATOM 4134 C C . SER A 1 524 ? -7.168 15.544 -14.307 1.00 88.25 524 SER A C 1
ATOM 4136 O O . SER A 1 524 ? -7.846 15.858 -13.333 1.00 88.25 524 SER A O 1
ATOM 4138 N N . LYS A 1 525 ? -7.630 15.554 -15.556 1.00 90.06 525 LYS A N 1
ATOM 4139 C CA . LYS A 1 525 ? -9.043 15.752 -15.896 1.00 90.06 525 LYS A CA 1
ATOM 4140 C C . LYS A 1 525 ? -9.558 14.537 -16.644 1.00 90.06 525 LYS A C 1
ATOM 4142 O O . LYS A 1 525 ? -8.878 14.044 -17.542 1.00 90.06 525 LYS A O 1
ATOM 4147 N N . GLU A 1 526 ? -10.717 14.028 -16.256 1.00 90.56 526 GLU A N 1
ATOM 4148 C CA . GLU A 1 526 ? -11.306 12.849 -16.887 1.00 90.56 526 GLU A CA 1
ATOM 4149 C C . GLU A 1 526 ? -11.972 13.243 -18.209 1.00 90.56 526 GLU A C 1
ATOM 4151 O O . GLU A 1 526 ? -12.558 14.315 -18.314 1.00 90.56 526 GLU A O 1
ATOM 4156 N N . LEU A 1 527 ? -11.875 12.393 -19.229 1.00 90.19 527 LEU A N 1
ATOM 4157 C CA . LEU A 1 527 ? -12.570 12.573 -20.498 1.00 90.19 527 LEU A CA 1
ATOM 4158 C C . LEU A 1 527 ? -13.843 11.732 -20.508 1.00 90.19 527 LEU A C 1
ATOM 4160 O O . LEU A 1 527 ? -13.805 10.511 -20.333 1.00 90.19 527 LEU A O 1
ATOM 4164 N N . VAL A 1 528 ? -14.969 12.395 -20.740 1.00 90.25 528 VAL A N 1
ATOM 4165 C CA . VAL A 1 528 ? -16.296 11.783 -20.821 1.00 90.25 528 VAL A CA 1
ATOM 4166 C C . VAL A 1 528 ? -16.912 12.145 -22.165 1.00 90.25 528 VAL A C 1
ATOM 4168 O O . VAL A 1 528 ? -16.668 13.227 -22.683 1.00 90.25 528 VAL A O 1
ATOM 4171 N N . LEU A 1 529 ? -17.674 11.222 -22.745 1.00 89.75 529 LEU A N 1
ATOM 4172 C CA . LEU A 1 529 ? -18.417 11.484 -23.973 1.00 89.75 529 LEU A CA 1
ATOM 4173 C C . LEU A 1 529 ? -19.717 12.214 -23.637 1.00 89.75 529 LEU A C 1
ATOM 4175 O O . LEU A 1 529 ? -20.439 11.770 -22.738 1.00 89.75 529 LEU A O 1
ATOM 4179 N N . ASP A 1 530 ? -19.977 13.318 -24.331 1.00 87.81 530 ASP A N 1
ATOM 4180 C CA . ASP A 1 530 ? -21.235 14.059 -24.240 1.00 87.81 530 ASP A CA 1
ATOM 4181 C C . ASP A 1 530 ? -22.379 13.330 -24.986 1.00 87.81 530 ASP A C 1
ATOM 4183 O O . ASP A 1 530 ? -22.231 12.198 -25.455 1.00 87.81 530 ASP A O 1
ATOM 4187 N N . GLU A 1 531 ? -23.546 13.971 -25.084 1.00 89.88 531 GLU A N 1
ATOM 4188 C CA . GLU A 1 531 ? -24.711 13.440 -25.810 1.00 89.88 531 GLU A CA 1
ATOM 4189 C C . GLU A 1 531 ? -24.496 13.328 -27.333 1.00 89.88 531 GLU A C 1
ATOM 4191 O O . GLU A 1 531 ? -25.205 12.572 -27.995 1.00 89.88 531 GLU A O 1
ATOM 4196 N N . ASN A 1 532 ? -23.509 14.039 -27.884 1.00 91.00 532 ASN A N 1
ATOM 4197 C CA . ASN A 1 532 ? -23.122 14.037 -29.294 1.00 91.00 532 ASN A CA 1
ATOM 4198 C C . ASN A 1 532 ? -21.929 13.101 -29.585 1.00 91.00 532 ASN A C 1
ATOM 4200 O O . ASN A 1 532 ? -21.391 13.133 -30.692 1.00 91.00 532 ASN A O 1
ATOM 4204 N N . ASP A 1 533 ? -21.519 12.269 -28.616 1.00 87.81 533 ASP A N 1
ATOM 4205 C CA . ASP A 1 533 ? -20.318 11.423 -28.667 1.00 87.81 533 ASP A CA 1
ATOM 4206 C C . ASP A 1 533 ? -19.001 12.217 -28.868 1.00 87.81 533 ASP A C 1
ATOM 4208 O O . ASP A 1 533 ? -18.014 11.695 -29.400 1.00 87.81 533 ASP A O 1
ATOM 4212 N N . GLU A 1 534 ? -18.934 13.460 -28.381 1.00 90.81 534 GLU A N 1
ATOM 4213 C CA . GLU A 1 534 ? -17.700 14.252 -28.336 1.00 90.81 534 GLU A CA 1
ATOM 4214 C C . GLU A 1 534 ? -17.000 14.139 -26.973 1.00 90.81 534 GLU A C 1
ATOM 4216 O O . GLU A 1 534 ? -17.634 14.079 -25.919 1.00 90.81 534 GLU A O 1
ATOM 4221 N N . LEU A 1 535 ? -15.661 14.087 -26.975 1.00 90.25 535 LEU A N 1
ATOM 4222 C CA . LEU A 1 535 ? -14.866 13.969 -25.748 1.00 90.25 535 LEU A CA 1
ATOM 4223 C C . LEU A 1 535 ? -14.756 15.322 -25.037 1.00 90.25 535 LEU A C 1
ATOM 4225 O O . LEU A 1 535 ? -14.155 16.258 -25.561 1.00 90.25 535 LEU A O 1
ATOM 4229 N N . GLN A 1 536 ? -15.248 15.383 -23.803 1.00 90.56 536 GLN A N 1
ATOM 4230 C CA . GLN A 1 536 ? -15.198 16.562 -22.947 1.00 90.56 536 GLN A CA 1
ATOM 4231 C C . GLN A 1 536 ? -14.387 16.303 -21.672 1.00 90.56 536 GLN A C 1
ATOM 4233 O O . GLN A 1 536 ? -14.516 15.257 -21.036 1.00 90.56 536 GLN A O 1
ATOM 4238 N N . GLU A 1 537 ? -13.570 17.282 -21.275 1.00 91.81 537 GLU A N 1
ATOM 4239 C CA . GLU A 1 537 ? -12.864 17.283 -19.989 1.00 91.81 537 GLU A CA 1
ATOM 4240 C C . GLU A 1 537 ? -13.828 17.600 -18.837 1.00 91.81 537 GLU A C 1
ATOM 4242 O O . GLU A 1 537 ? -14.423 18.677 -18.792 1.00 91.81 537 GLU A O 1
ATOM 4247 N N . VAL A 1 538 ? -13.944 16.685 -17.878 1.00 89.19 538 VAL A N 1
ATOM 4248 C CA . VAL A 1 538 ? -14.820 16.796 -16.709 1.00 89.19 538 VAL A CA 1
ATOM 4249 C C . VAL A 1 538 ? -14.035 16.472 -15.437 1.00 89.19 538 VAL A C 1
ATOM 4251 O O . VAL A 1 538 ? -13.228 15.541 -15.401 1.00 89.19 538 VAL A O 1
ATOM 4254 N N . ASP A 1 539 ? -14.295 17.238 -14.378 1.00 86.00 539 ASP A N 1
ATOM 4255 C CA . ASP A 1 539 ? -13.841 16.938 -13.019 1.00 86.00 539 ASP A CA 1
ATOM 4256 C C . ASP A 1 539 ? -15.014 16.333 -12.233 1.00 86.00 539 ASP A C 1
ATOM 4258 O O . ASP A 1 539 ? -15.979 17.023 -11.894 1.00 86.00 539 ASP A O 1
ATOM 4262 N N . ARG A 1 540 ? -14.992 15.009 -12.039 1.00 86.06 540 ARG A N 1
ATOM 4263 C CA . ARG A 1 540 ? -16.054 14.249 -11.362 1.00 86.06 540 ARG A CA 1
ATOM 4264 C C . ARG A 1 540 ? -15.469 13.330 -10.299 1.00 86.06 540 ARG A C 1
ATOM 4266 O O . ARG A 1 540 ? -14.324 12.902 -10.389 1.00 86.06 540 ARG A O 1
ATOM 4273 N N . ALA A 1 541 ? -16.292 12.967 -9.317 1.00 85.25 541 ALA A N 1
ATOM 4274 C CA . ALA A 1 541 ? -15.891 12.008 -8.294 1.00 85.25 541 ALA A CA 1
ATOM 4275 C C . ALA A 1 541 ? -15.562 10.631 -8.903 1.00 85.25 541 ALA A C 1
ATOM 4277 O O . ALA A 1 541 ? -16.287 10.123 -9.766 1.00 85.25 541 ALA A O 1
ATOM 4278 N N . SER A 1 542 ? -14.489 10.019 -8.402 1.00 86.00 542 SER A N 1
ATOM 4279 C CA . SER A 1 542 ? -13.994 8.712 -8.834 1.00 86.00 542 SER A CA 1
ATOM 4280 C C . SER A 1 542 ? -15.074 7.629 -8.776 1.00 86.00 542 SER A C 1
ATOM 4282 O O . SER A 1 542 ? -15.880 7.590 -7.852 1.00 86.00 542 SER A O 1
ATOM 4284 N N . GLY A 1 543 ? -15.067 6.712 -9.747 1.00 83.31 543 GLY A N 1
ATOM 4285 C CA . GLY A 1 543 ? -15.962 5.547 -9.809 1.00 83.31 543 GLY A CA 1
ATOM 4286 C C . GLY A 1 543 ? -17.368 5.796 -10.356 1.00 83.31 543 GLY A C 1
ATOM 4287 O O . GLY A 1 543 ? -18.142 4.845 -10.471 1.00 83.31 543 GLY A O 1
ATOM 4288 N N . ASN A 1 544 ? -17.686 7.019 -10.775 1.00 86.81 544 ASN A N 1
ATOM 4289 C CA . ASN A 1 544 ? -18.930 7.328 -11.485 1.00 86.81 544 ASN A CA 1
ATOM 4290 C C . ASN A 1 544 ? -18.801 7.143 -13.010 1.00 86.81 544 ASN A C 1
ATOM 4292 O O . ASN A 1 544 ? -19.368 7.904 -13.795 1.00 86.81 544 ASN A O 1
ATOM 4296 N N . ASN A 1 545 ? -18.038 6.138 -13.451 1.00 86.94 545 ASN A N 1
ATOM 4297 C CA . ASN A 1 545 ? -17.876 5.822 -14.864 1.00 86.94 545 ASN A CA 1
ATOM 4298 C C . ASN A 1 545 ? -19.098 5.084 -15.425 1.00 86.94 545 ASN A C 1
ATOM 4300 O O . ASN A 1 545 ? -19.563 4.092 -14.870 1.00 86.94 545 ASN A O 1
ATOM 4304 N N . THR A 1 546 ? -19.587 5.555 -16.569 1.00 85.12 546 THR A N 1
ATOM 4305 C CA . THR A 1 546 ? -20.695 4.938 -17.313 1.00 85.12 546 THR A CA 1
ATOM 4306 C C . THR A 1 546 ? -20.217 3.844 -18.265 1.00 85.12 546 THR A C 1
ATOM 4308 O O . THR A 1 546 ? -20.946 2.893 -18.533 1.00 85.12 546 THR A O 1
ATOM 4311 N N . ARG A 1 547 ? -18.984 3.963 -18.773 1.00 84.12 547 ARG A N 1
ATOM 4312 C CA . ARG A 1 547 ? -18.350 3.007 -19.692 1.00 84.12 547 ARG A CA 1
ATOM 4313 C C . ARG A 1 547 ? -17.186 2.284 -18.996 1.00 84.12 547 ARG A C 1
ATOM 4315 O O . ARG A 1 547 ? -16.598 2.788 -18.040 1.00 84.12 547 ARG A O 1
ATOM 4322 N N . SER A 1 548 ? -16.845 1.092 -19.495 1.00 85.75 548 SER A N 1
ATOM 4323 C CA . SER A 1 548 ? -15.752 0.249 -18.969 1.00 85.75 548 SER A CA 1
ATOM 4324 C C . SER A 1 548 ? -14.350 0.818 -19.224 1.00 85.75 548 SER A C 1
ATOM 4326 O O . SER A 1 548 ? -13.384 0.314 -18.656 1.00 85.75 548 SER A O 1
ATOM 4328 N N . MET A 1 549 ? -14.224 1.823 -20.090 1.00 89.25 549 MET A N 1
ATOM 4329 C CA . MET A 1 549 ? -12.963 2.492 -20.387 1.00 89.25 549 MET A CA 1
ATOM 4330 C C . MET A 1 549 ? -13.026 3.915 -19.854 1.00 89.25 549 MET A C 1
ATOM 4332 O O . MET A 1 549 ? -14.014 4.616 -20.073 1.00 89.25 549 MET A O 1
ATOM 4336 N N . VAL A 1 550 ? -11.973 4.310 -19.147 1.00 89.94 550 VAL A N 1
ATOM 4337 C CA . VAL A 1 550 ? -11.812 5.652 -18.600 1.00 89.94 550 VAL A CA 1
ATOM 4338 C C . VAL A 1 550 ? -10.536 6.246 -19.175 1.00 89.94 550 VAL A C 1
ATOM 4340 O O . VAL A 1 550 ? -9.517 5.560 -19.262 1.00 89.94 550 VAL A O 1
ATOM 4343 N N . THR A 1 551 ? -10.608 7.510 -19.569 1.00 89.75 551 THR A N 1
ATOM 4344 C CA . THR A 1 551 ? -9.502 8.240 -20.185 1.00 89.75 551 THR A CA 1
ATOM 4345 C C . THR A 1 551 ? -9.301 9.539 -19.420 1.00 89.75 551 THR A C 1
ATOM 4347 O O . THR A 1 551 ? -10.267 10.132 -18.949 1.00 89.75 551 THR A O 1
ATOM 4350 N N . TRP A 1 552 ? -8.058 9.998 -19.310 1.00 90.25 552 TRP A N 1
ATOM 4351 C CA . TRP A 1 552 ? -7.728 11.272 -18.678 1.00 90.25 552 TRP A CA 1
ATOM 4352 C C . TRP A 1 552 ? -6.779 12.079 -19.551 1.00 90.25 552 TRP A C 1
ATOM 4354 O O . TRP A 1 552 ? -5.944 11.521 -20.264 1.00 90.25 552 TRP A O 1
ATOM 4364 N N . VAL A 1 553 ? -6.865 13.399 -19.424 1.00 91.44 553 VAL A N 1
ATOM 4365 C CA . VAL A 1 553 ? -5.817 14.325 -19.844 1.00 91.44 553 VAL A CA 1
ATOM 4366 C C . VAL A 1 553 ? -4.945 14.613 -18.628 1.00 91.44 553 VAL A C 1
ATOM 4368 O O . VAL A 1 553 ? -5.414 15.164 -17.628 1.00 91.44 553 VAL A O 1
ATOM 4371 N N . PHE A 1 554 ? -3.673 14.222 -18.704 1.00 89.44 554 PHE A N 1
ATOM 4372 C CA . PHE A 1 554 ? -2.689 14.478 -17.655 1.00 89.44 554 PHE A CA 1
ATOM 4373 C C . PHE A 1 554 ? -1.810 15.668 -18.005 1.00 89.44 554 PHE A C 1
ATOM 4375 O O . PHE A 1 554 ? -1.133 15.687 -19.030 1.00 89.44 554 PHE A O 1
ATOM 4382 N N . THR A 1 555 ? -1.760 16.636 -17.096 1.00 88.56 555 THR A N 1
ATOM 4383 C CA . THR A 1 555 ? -0.714 17.657 -17.073 1.00 88.56 555 THR A CA 1
ATOM 4384 C C . THR A 1 555 ? 0.304 17.265 -16.010 1.00 88.56 555 THR A C 1
ATOM 4386 O O . THR A 1 555 ? 0.038 17.374 -14.813 1.00 88.56 555 THR A O 1
ATOM 4389 N N . LEU A 1 556 ? 1.454 16.758 -16.458 1.00 87.44 556 LEU A N 1
ATOM 4390 C CA . LEU A 1 556 ? 2.544 16.288 -15.601 1.00 87.44 556 LEU A CA 1
ATOM 4391 C C . LEU A 1 556 ? 3.615 17.378 -15.472 1.00 87.44 556 LEU A C 1
ATOM 4393 O O . LEU A 1 556 ? 4.072 17.922 -16.481 1.00 87.44 556 LEU A O 1
ATOM 4397 N N . TYR A 1 557 ? 4.064 17.656 -14.249 1.00 87.06 557 TYR A N 1
ATOM 4398 C CA . TYR A 1 557 ? 5.206 18.534 -13.989 1.00 87.06 557 TYR A CA 1
ATOM 4399 C C . TYR A 1 557 ? 6.459 17.688 -13.742 1.00 87.06 557 TYR A C 1
ATOM 4401 O O . TYR A 1 557 ? 6.637 17.129 -12.659 1.00 87.06 557 TYR A O 1
ATOM 4409 N N . THR A 1 558 ? 7.323 17.578 -14.754 1.00 86.12 558 THR A N 1
ATOM 4410 C CA . THR A 1 558 ? 8.567 16.792 -14.715 1.00 86.12 558 THR A CA 1
ATOM 4411 C C . THR A 1 558 ? 9.807 17.691 -14.603 1.00 86.12 558 THR A C 1
ATOM 4413 O O . THR A 1 558 ? 9.785 18.821 -15.096 1.00 86.12 558 THR A O 1
ATOM 4416 N N . PRO A 1 559 ? 10.905 17.207 -13.989 1.00 82.44 559 PRO A N 1
ATOM 4417 C CA . PRO A 1 559 ? 12.141 17.983 -13.853 1.00 82.44 559 PRO A CA 1
ATOM 4418 C C . PRO A 1 559 ? 12.834 18.251 -15.203 1.00 82.44 559 PRO A C 1
ATOM 4420 O O . PRO A 1 559 ? 13.417 19.312 -15.396 1.00 82.44 559 PRO A O 1
ATOM 4423 N N . GLU A 1 560 ? 12.709 17.338 -16.171 1.00 74.00 560 GLU A N 1
ATOM 4424 C CA . GLU A 1 560 ? 13.341 17.426 -17.501 1.00 74.00 560 GLU A CA 1
ATOM 4425 C C . GLU A 1 560 ? 12.882 18.639 -18.319 1.00 74.00 560 GLU A C 1
ATOM 4427 O O . GLU A 1 560 ? 13.637 19.181 -19.117 1.00 74.00 560 GLU A O 1
ATOM 4432 N N . LYS A 1 561 ? 11.646 19.105 -18.108 1.00 61.25 561 LYS A N 1
ATOM 4433 C CA . LYS A 1 561 ? 11.100 20.260 -18.831 1.00 61.25 561 LYS A CA 1
ATOM 4434 C C . LYS A 1 561 ? 11.731 21.593 -18.392 1.00 61.25 561 LYS A C 1
ATOM 4436 O O . LYS A 1 561 ? 11.524 22.602 -19.061 1.00 61.25 561 LYS A O 1
ATOM 4441 N N . ILE A 1 562 ? 12.463 21.608 -17.275 1.00 55.72 562 ILE A N 1
ATOM 4442 C CA . ILE A 1 562 ? 13.072 22.813 -16.693 1.00 55.72 562 ILE A CA 1
ATOM 4443 C C . ILE A 1 562 ? 14.532 22.971 -17.142 1.00 55.72 562 ILE A C 1
ATOM 4445 O O . ILE A 1 562 ? 14.961 24.094 -17.401 1.00 55.72 562 ILE A O 1
ATOM 4449 N N . ASP A 1 563 ? 15.266 21.869 -17.317 1.00 52.62 563 ASP A N 1
ATOM 4450 C CA . ASP A 1 563 ? 16.650 21.881 -17.805 1.00 52.62 563 ASP A CA 1
ATOM 4451 C C . ASP A 1 563 ? 16.692 21.739 -19.338 1.00 52.62 563 ASP A C 1
ATOM 4453 O O . ASP A 1 563 ? 16.867 20.655 -19.890 1.00 52.62 563 ASP A O 1
ATOM 4457 N N . SER A 1 564 ? 16.593 22.859 -20.062 1.00 53.69 564 SER A N 1
ATOM 4458 C CA . SER A 1 564 ? 16.727 22.903 -21.532 1.00 53.69 564 SER A CA 1
ATOM 4459 C C . SER A 1 564 ? 18.144 22.597 -22.055 1.00 53.69 564 SER A C 1
ATOM 4461 O O . SER A 1 564 ? 18.410 22.756 -23.245 1.00 53.69 564 SER A O 1
ATOM 4463 N N . SER A 1 565 ? 19.079 22.230 -21.176 1.00 55.25 565 SER A N 1
ATOM 4464 C CA . SER A 1 565 ? 20.486 21.944 -21.485 1.00 55.25 565 SER A CA 1
ATOM 4465 C C . SER A 1 565 ? 20.770 20.460 -21.734 1.00 55.25 565 SER A C 1
ATOM 4467 O O . SER A 1 565 ? 21.825 20.130 -22.275 1.00 55.25 565 SER A O 1
ATOM 4469 N N . ILE A 1 566 ? 19.849 19.563 -21.366 1.00 60.69 566 ILE A N 1
ATOM 4470 C CA . ILE A 1 566 ? 20.016 18.115 -21.517 1.00 60.69 566 ILE A CA 1
ATOM 4471 C C . ILE A 1 566 ? 19.273 17.678 -22.781 1.00 60.69 566 ILE A C 1
ATOM 4473 O O . ILE A 1 566 ? 18.048 17.723 -22.840 1.00 60.69 566 ILE A O 1
ATOM 4477 N N . LEU A 1 567 ? 20.017 17.265 -23.808 1.00 66.75 567 LEU A N 1
ATOM 4478 C CA . LEU A 1 567 ? 19.454 16.693 -25.032 1.00 66.75 567 LEU A CA 1
ATOM 4479 C C . LEU A 1 567 ? 19.249 15.184 -24.829 1.00 66.75 567 LEU A C 1
ATOM 4481 O O . LEU A 1 567 ? 20.243 14.452 -24.801 1.00 66.75 567 LEU A O 1
ATOM 4485 N N . PRO A 1 568 ? 18.003 14.694 -24.684 1.00 66.56 568 PRO A N 1
ATOM 4486 C CA . PRO A 1 568 ? 17.747 13.262 -24.672 1.00 66.56 568 PRO A CA 1
ATOM 4487 C C . PRO A 1 568 ? 18.142 12.675 -26.027 1.00 66.56 568 PRO A C 1
ATOM 4489 O O . PRO A 1 568 ? 17.809 13.214 -27.087 1.00 66.56 568 PRO A O 1
ATOM 4492 N N . LEU A 1 569 ? 18.889 11.576 -25.985 1.00 78.38 569 LEU A N 1
ATOM 4493 C CA . LEU A 1 569 ? 19.463 10.967 -27.168 1.00 78.38 569 LEU A CA 1
ATOM 4494 C C . LEU A 1 569 ? 19.345 9.449 -27.091 1.00 78.38 569 LEU A C 1
ATOM 4496 O O . LEU A 1 569 ? 19.597 8.839 -26.052 1.00 78.38 569 LEU A O 1
ATOM 4500 N N . ASN A 1 570 ? 18.985 8.848 -28.218 1.00 82.56 570 ASN A N 1
ATOM 4501 C CA . ASN A 1 570 ? 18.838 7.413 -28.351 1.00 82.56 570 ASN A CA 1
ATOM 4502 C C . ASN A 1 570 ? 20.171 6.780 -28.741 1.00 82.56 570 ASN A C 1
ATOM 4504 O O . ASN A 1 570 ? 20.872 7.273 -29.623 1.00 82.56 570 ASN A O 1
ATOM 4508 N N . MET A 1 571 ? 20.532 5.681 -28.080 1.00 82.81 571 MET A N 1
ATOM 4509 C CA . MET A 1 571 ? 21.831 5.036 -28.253 1.00 82.81 571 MET A CA 1
ATOM 4510 C C . MET A 1 571 ? 21.671 3.574 -28.657 1.00 82.81 571 MET A C 1
ATOM 4512 O O . MET A 1 571 ? 21.003 2.792 -27.979 1.00 82.81 571 MET A O 1
ATOM 4516 N N . LEU A 1 572 ? 22.354 3.181 -29.730 1.00 83.38 572 LEU A N 1
ATOM 4517 C CA . LEU A 1 572 ? 22.498 1.789 -30.143 1.00 83.38 572 LEU A CA 1
ATOM 4518 C C . LEU A 1 572 ? 23.952 1.360 -29.998 1.00 83.38 572 LEU A C 1
ATOM 4520 O O . LEU A 1 572 ? 24.844 1.963 -30.580 1.00 83.38 572 LEU A O 1
ATOM 4524 N N . ALA A 1 573 ? 24.187 0.286 -29.249 1.00 83.19 573 ALA A N 1
ATOM 4525 C CA . ALA A 1 573 ? 25.507 -0.311 -29.086 1.00 83.19 573 ALA A CA 1
ATOM 4526 C C . ALA A 1 573 ? 25.413 -1.840 -29.141 1.00 83.19 573 ALA A C 1
ATOM 4528 O O . ALA A 1 573 ? 24.400 -2.432 -28.753 1.00 83.19 573 ALA A O 1
ATOM 4529 N N . ARG A 1 574 ? 26.481 -2.496 -29.606 1.00 79.88 574 ARG A N 1
ATOM 4530 C CA . ARG A 1 574 ? 26.584 -3.963 -29.650 1.00 79.88 574 ARG A CA 1
ATOM 4531 C C . ARG A 1 574 ? 27.581 -4.472 -28.612 1.00 79.88 574 ARG A C 1
ATOM 4533 O O . ARG A 1 574 ? 28.669 -3.926 -28.461 1.00 79.88 574 ARG A O 1
ATOM 4540 N N . SER A 1 575 ? 27.216 -5.565 -27.939 1.00 75.31 575 SER A N 1
ATOM 4541 C CA . SER A 1 575 ? 28.126 -6.308 -27.061 1.00 75.31 575 SER A CA 1
ATOM 4542 C C . SER A 1 575 ? 29.217 -7.018 -27.869 1.00 75.31 575 SER A C 1
ATOM 4544 O O . SER A 1 575 ? 28.933 -7.655 -28.888 1.00 75.31 575 SER A O 1
ATOM 4546 N N . ALA A 1 576 ? 30.458 -6.942 -27.386 1.00 75.44 576 ALA A N 1
ATOM 4547 C CA . ALA A 1 576 ? 31.592 -7.678 -27.944 1.00 75.44 576 ALA A CA 1
ATOM 4548 C C . ALA A 1 576 ? 31.646 -9.145 -27.474 1.00 75.44 576 ALA A C 1
ATOM 4550 O O . ALA A 1 576 ? 32.350 -9.956 -28.071 1.00 75.44 576 ALA A O 1
ATOM 4551 N N . TYR A 1 577 ? 30.901 -9.499 -26.424 1.00 81.12 577 TYR A N 1
ATOM 4552 C CA . TYR A 1 577 ? 30.887 -10.849 -25.864 1.00 81.12 577 TYR A CA 1
ATOM 4553 C C . TYR A 1 577 ? 29.956 -11.784 -26.640 1.00 81.12 577 TYR A C 1
ATOM 4555 O O . TYR A 1 577 ? 28.937 -11.359 -27.188 1.00 81.12 577 TYR A O 1
ATOM 4563 N N . HIS A 1 578 ? 30.292 -13.074 -26.635 1.00 85.69 578 HIS A N 1
ATOM 4564 C CA . HIS A 1 578 ? 29.396 -14.131 -27.095 1.00 85.69 578 HIS A CA 1
ATOM 4565 C C . HIS A 1 578 ? 28.165 -14.200 -26.187 1.00 85.69 578 HIS A C 1
ATOM 4567 O O . HIS A 1 578 ? 28.292 -14.183 -24.961 1.00 85.69 578 HIS A O 1
ATOM 4573 N N . VAL A 1 579 ? 26.981 -14.284 -26.788 1.00 85.56 579 VAL A N 1
ATOM 4574 C CA . VAL A 1 579 ? 25.710 -14.388 -26.067 1.00 85.56 579 VAL A CA 1
ATOM 4575 C C . VAL A 1 579 ? 25.149 -15.784 -26.282 1.00 85.56 579 VAL A C 1
ATOM 4577 O O . VAL A 1 579 ? 25.074 -16.261 -27.410 1.00 85.56 579 VAL A O 1
ATOM 4580 N N . PHE A 1 580 ? 24.746 -16.445 -25.201 1.00 85.94 580 PHE A N 1
ATOM 4581 C CA . PHE A 1 580 ? 24.026 -17.710 -25.281 1.00 85.94 580 PHE A CA 1
ATOM 4582 C C . PHE A 1 580 ? 22.530 -17.439 -25.172 1.00 85.94 580 PHE A C 1
ATOM 4584 O O . PHE A 1 580 ? 22.074 -16.865 -24.184 1.00 85.94 580 PHE A O 1
ATOM 4591 N N . ILE A 1 581 ? 21.775 -17.854 -26.184 1.00 84.94 581 ILE A N 1
ATOM 4592 C CA . ILE A 1 581 ? 20.315 -17.802 -26.173 1.00 84.94 581 ILE A CA 1
ATOM 4593 C C . ILE A 1 581 ? 19.795 -19.202 -25.869 1.00 84.94 581 ILE A C 1
ATOM 4595 O O . ILE A 1 581 ? 20.086 -20.150 -26.600 1.00 84.94 581 ILE A O 1
ATOM 4599 N N . CYS A 1 582 ? 19.020 -19.319 -24.792 1.00 86.19 582 CYS A N 1
ATOM 4600 C CA . CYS A 1 582 ? 18.289 -20.534 -24.450 1.00 86.19 582 CYS A CA 1
ATOM 4601 C C . CYS A 1 582 ? 16.857 -20.411 -24.971 1.00 86.19 582 CYS A C 1
ATOM 4603 O O . CYS A 1 582 ? 16.080 -19.596 -24.470 1.00 86.19 582 CYS A O 1
ATOM 4605 N N . LEU A 1 583 ? 16.509 -21.204 -25.983 1.00 84.50 583 LEU A N 1
ATOM 4606 C CA . LEU A 1 583 ? 15.143 -21.276 -26.489 1.00 84.50 583 LEU A CA 1
ATOM 4607 C C . LEU A 1 583 ? 14.336 -22.261 -25.627 1.00 84.50 583 LEU A C 1
ATOM 4609 O O . LEU A 1 583 ? 14.741 -23.425 -25.510 1.00 84.50 583 LEU A O 1
ATOM 4613 N N . PRO A 1 584 ? 13.218 -21.820 -25.013 1.00 85.50 584 PRO A N 1
ATOM 4614 C CA . PRO A 1 584 ? 12.391 -22.691 -24.191 1.00 85.50 584 PRO A CA 1
ATOM 4615 C C . PRO A 1 584 ? 11.690 -23.749 -25.047 1.00 85.50 584 PRO A C 1
ATOM 4617 O O . PRO A 1 584 ? 11.375 -23.522 -26.217 1.00 85.50 584 PRO A O 1
ATOM 4620 N N . THR A 1 585 ? 11.410 -24.904 -24.445 1.00 86.00 585 THR A N 1
ATOM 4621 C CA . THR A 1 585 ? 10.665 -25.973 -25.109 1.00 86.00 585 THR A CA 1
ATOM 4622 C C . THR A 1 585 ? 9.178 -25.635 -25.178 1.00 86.00 585 THR A C 1
ATOM 4624 O O . THR A 1 585 ? 8.570 -25.284 -24.162 1.00 86.00 585 THR A O 1
ATOM 4627 N N . PRO A 1 586 ? 8.542 -25.741 -26.355 1.00 82.12 586 PRO A N 1
ATOM 4628 C CA . PRO A 1 586 ? 7.098 -25.631 -26.434 1.00 82.12 586 PRO A CA 1
ATOM 4629 C C . PRO A 1 586 ? 6.450 -26.819 -25.711 1.00 82.12 586 PRO A C 1
ATOM 4631 O O . PRO A 1 586 ? 6.669 -27.975 -26.071 1.00 82.12 586 PRO A O 1
ATOM 4634 N N . VAL A 1 587 ? 5.586 -26.530 -24.730 1.00 83.12 587 VAL A N 1
ATOM 4635 C CA . VAL A 1 587 ? 4.842 -27.546 -23.951 1.00 83.12 587 VAL A CA 1
ATOM 4636 C C . VAL A 1 587 ? 3.987 -28.449 -24.854 1.00 83.12 587 VAL A C 1
ATOM 4638 O O . VAL A 1 587 ? 3.669 -29.581 -24.503 1.00 83.12 587 VAL A O 1
ATOM 4641 N N . THR A 1 588 ? 3.640 -27.967 -26.047 1.00 87.12 588 THR A N 1
ATOM 4642 C CA . THR A 1 588 ? 2.840 -28.686 -27.042 1.00 87.12 588 THR A CA 1
ATOM 4643 C C . THR A 1 588 ? 3.575 -29.848 -27.709 1.00 87.12 588 THR A C 1
ATOM 4645 O O . THR A 1 588 ? 2.907 -30.725 -28.254 1.00 87.12 588 THR A O 1
ATOM 4648 N N . ASN A 1 589 ? 4.914 -29.890 -27.675 1.00 88.62 589 ASN A N 1
ATOM 4649 C CA . ASN A 1 589 ? 5.691 -30.978 -28.266 1.00 88.62 589 ASN A CA 1
ATOM 4650 C C . ASN A 1 589 ? 6.595 -31.668 -27.222 1.00 88.62 589 ASN A C 1
ATOM 4652 O O . ASN A 1 589 ? 7.653 -31.126 -26.880 1.00 88.62 589 ASN A O 1
ATOM 4656 N N . PRO A 1 590 ? 6.246 -32.890 -26.771 1.00 82.62 590 PRO A N 1
ATOM 4657 C CA . PRO A 1 590 ? 6.976 -33.593 -25.718 1.00 82.62 590 PRO A CA 1
ATOM 4658 C C . PRO A 1 590 ? 8.359 -34.100 -26.149 1.00 82.62 590 PRO A C 1
ATOM 4660 O O . PRO A 1 590 ? 9.153 -34.468 -25.290 1.00 82.62 590 PRO A O 1
ATOM 4663 N N . THR A 1 591 ? 8.671 -34.133 -27.452 1.00 88.69 591 THR A N 1
ATOM 4664 C CA . THR A 1 591 ? 10.004 -34.530 -27.943 1.00 88.69 591 THR A CA 1
ATOM 4665 C C . THR A 1 591 ? 10.972 -33.353 -28.063 1.00 88.69 591 THR A C 1
ATOM 4667 O O . THR A 1 591 ? 12.123 -33.549 -28.451 1.00 88.69 591 THR A O 1
ATOM 4670 N N . SER A 1 592 ? 10.516 -32.124 -27.806 1.00 88.38 592 SER A N 1
ATOM 4671 C CA . SER A 1 592 ? 11.366 -30.937 -27.884 1.00 88.38 592 SER A CA 1
ATOM 4672 C C . SER A 1 592 ? 12.278 -30.825 -26.656 1.00 88.38 592 SER A C 1
ATOM 4674 O O . SER A 1 592 ? 11.879 -31.141 -25.537 1.00 88.38 592 SER A O 1
ATOM 4676 N N . PHE A 1 593 ? 13.517 -30.379 -26.868 1.00 84.94 593 PHE A N 1
ATOM 4677 C CA . PHE A 1 593 ? 14.506 -30.134 -25.816 1.00 84.94 593 PHE A CA 1
ATOM 4678 C C . PHE A 1 593 ? 14.999 -28.685 -25.878 1.00 84.94 593 PHE A C 1
ATOM 4680 O O . PHE A 1 593 ? 14.911 -28.039 -26.923 1.00 84.94 593 PHE A O 1
ATOM 4687 N N . GLU A 1 594 ? 15.480 -28.162 -24.747 1.00 87.25 594 GLU A N 1
ATOM 4688 C CA . GLU A 1 594 ? 15.997 -26.792 -24.660 1.00 87.25 594 GLU A CA 1
ATOM 4689 C C . GLU A 1 594 ? 17.190 -26.644 -25.606 1.00 87.25 594 GLU A C 1
ATOM 4691 O O . GLU A 1 594 ? 18.193 -27.352 -25.480 1.00 87.25 594 GLU A O 1
ATOM 4696 N N . GLN A 1 595 ? 17.091 -25.713 -26.552 1.00 85.19 595 GLN A N 1
ATOM 4697 C CA . GLN A 1 595 ? 18.175 -25.442 -27.484 1.00 85.19 595 GLN A CA 1
ATOM 4698 C C . GLN A 1 595 ? 18.995 -24.254 -26.988 1.00 85.19 595 GLN A C 1
ATOM 4700 O O . GLN A 1 595 ? 18.466 -23.165 -26.768 1.00 85.19 595 GLN A O 1
ATOM 4705 N N . ARG A 1 596 ? 20.308 -24.458 -26.856 1.00 87.88 596 ARG A N 1
ATOM 4706 C CA . ARG A 1 596 ? 21.268 -23.400 -26.526 1.00 87.88 596 ARG A CA 1
ATOM 4707 C C . ARG A 1 596 ? 22.043 -23.010 -27.771 1.00 87.88 596 ARG A C 1
ATOM 4709 O O . ARG A 1 596 ? 22.835 -23.798 -28.281 1.00 87.88 596 ARG A O 1
ATOM 4716 N N . ILE A 1 597 ? 21.798 -21.801 -28.260 1.00 87.38 597 ILE A N 1
ATOM 4717 C CA . ILE A 1 597 ? 22.452 -21.248 -29.446 1.00 87.38 597 ILE A CA 1
ATOM 4718 C C . ILE A 1 597 ? 23.501 -20.244 -28.980 1.00 87.38 597 ILE A C 1
ATOM 4720 O O . ILE A 1 597 ? 23.199 -19.329 -28.214 1.00 87.38 597 ILE A O 1
ATOM 4724 N N . MET A 1 598 ? 24.742 -20.430 -29.424 1.00 88.00 598 MET A N 1
ATOM 4725 C CA . MET A 1 598 ? 25.816 -19.472 -29.184 1.00 88.00 598 MET A CA 1
ATOM 4726 C C . MET A 1 598 ? 25.842 -18.452 -30.320 1.00 88.00 598 MET A C 1
ATOM 4728 O O . MET A 1 598 ? 26.213 -18.780 -31.444 1.00 88.00 598 MET A O 1
ATOM 4732 N N . GLU A 1 599 ? 25.499 -17.209 -30.010 1.00 89.75 599 GLU A N 1
ATOM 4733 C CA . GLU A 1 599 ? 25.652 -16.081 -30.917 1.00 89.75 599 GLU A CA 1
ATOM 4734 C C . GLU A 1 599 ? 27.003 -15.407 -30.695 1.00 89.75 599 GLU A C 1
ATOM 4736 O O . GLU A 1 599 ? 27.350 -14.969 -29.594 1.00 89.75 599 GLU A O 1
ATOM 4741 N N . ALA A 1 600 ? 27.785 -15.305 -31.764 1.00 88.25 600 ALA A N 1
ATOM 4742 C CA . ALA A 1 600 ? 29.035 -14.568 -31.739 1.00 88.25 600 ALA A CA 1
ATOM 4743 C C . ALA A 1 600 ? 28.846 -13.064 -31.493 1.00 88.25 600 ALA A C 1
ATOM 4745 O O . ALA A 1 600 ? 27.968 -12.425 -32.080 1.00 88.25 600 ALA A O 1
ATOM 4746 N N . GLY A 1 601 ? 29.715 -12.492 -30.654 1.00 86.50 601 GLY A N 1
ATOM 4747 C CA . GLY A 1 601 ? 29.818 -11.043 -30.496 1.00 86.50 601 GLY A CA 1
ATOM 4748 C C . GLY A 1 601 ? 30.149 -10.364 -31.829 1.00 86.50 601 GLY A C 1
ATOM 4749 O O . GLY A 1 601 ? 30.721 -10.985 -32.723 1.00 86.50 601 GLY A O 1
ATOM 4750 N N . GLN A 1 602 ? 29.770 -9.090 -31.974 1.00 88.00 602 GLN A N 1
ATOM 4751 C CA . GLN A 1 602 ? 30.036 -8.279 -33.181 1.00 88.00 602 GLN A CA 1
ATOM 4752 C C . GLN A 1 602 ? 29.426 -8.813 -34.497 1.00 88.00 602 GLN A C 1
ATOM 4754 O O . GLN A 1 602 ? 29.775 -8.331 -35.571 1.00 88.00 602 GLN A O 1
ATOM 4759 N N . VAL A 1 603 ? 28.503 -9.775 -34.456 1.00 91.25 603 VAL A N 1
ATOM 4760 C CA . VAL A 1 603 ? 27.802 -10.287 -35.648 1.00 91.25 603 VAL A CA 1
ATOM 4761 C C . VAL A 1 603 ? 26.309 -9.995 -35.538 1.00 91.25 603 VAL A C 1
ATOM 4763 O O . VAL A 1 603 ? 25.738 -10.075 -34.442 1.00 91.25 603 VAL A O 1
ATOM 4766 N N . TRP A 1 604 ? 25.686 -9.636 -36.662 1.00 92.69 604 TRP A N 1
ATOM 4767 C CA . TRP A 1 604 ? 24.231 -9.569 -36.774 1.00 92.69 604 TRP A CA 1
ATOM 4768 C C . TRP A 1 604 ? 23.636 -10.946 -37.070 1.00 92.69 604 TRP A C 1
ATOM 4770 O O . TRP A 1 604 ? 23.995 -11.592 -38.047 1.00 92.69 604 TRP A O 1
ATOM 4780 N N . TYR A 1 605 ? 22.693 -11.343 -36.229 1.00 93.31 605 TYR A N 1
ATOM 4781 C CA . TYR A 1 605 ? 21.761 -12.464 -36.367 1.00 93.31 605 TYR A CA 1
ATOM 4782 C C . TYR A 1 605 ? 20.345 -11.944 -36.677 1.00 93.31 605 TYR A C 1
ATOM 4784 O O . TYR A 1 605 ? 20.083 -10.759 -36.422 1.00 93.31 605 TYR A O 1
ATOM 4792 N N . PRO A 1 606 ? 19.415 -12.783 -37.175 1.00 93.38 606 PRO A N 1
ATOM 4793 C CA . PRO A 1 606 ? 18.058 -12.359 -37.542 1.00 93.38 606 PRO A CA 1
ATOM 4794 C C . PRO A 1 606 ? 17.327 -11.564 -36.446 1.00 93.38 606 PRO A C 1
ATOM 4796 O O . P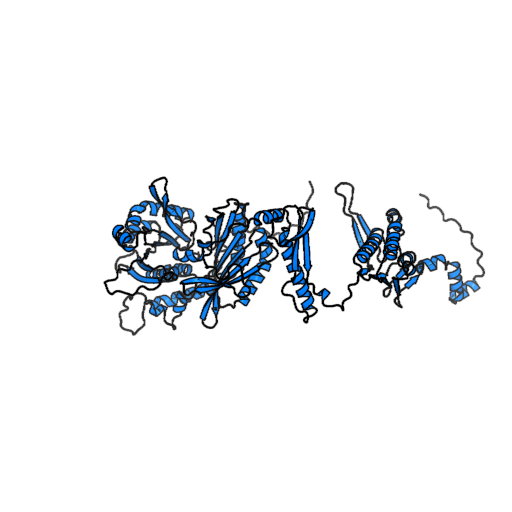RO A 1 606 ? 16.794 -10.483 -36.695 1.00 93.38 606 PRO A O 1
ATOM 4799 N N . ASN A 1 607 ? 17.371 -12.051 -35.206 1.00 91.69 607 ASN A N 1
ATOM 4800 C CA . ASN A 1 607 ? 16.803 -11.400 -34.021 1.00 91.69 607 ASN A CA 1
ATOM 4801 C C . ASN A 1 607 ? 17.446 -10.033 -33.718 1.00 91.69 607 ASN A C 1
ATOM 4803 O O . ASN A 1 607 ? 16.752 -9.065 -33.410 1.00 91.69 607 ASN A O 1
ATOM 4807 N N . SER A 1 608 ? 18.772 -9.936 -33.812 1.00 92.12 608 SER A N 1
ATOM 4808 C CA . SER A 1 608 ? 19.525 -8.727 -33.500 1.00 92.12 608 SER A CA 1
ATOM 4809 C C . SER A 1 608 ? 19.332 -7.657 -34.571 1.00 92.12 608 SER A C 1
ATOM 4811 O O . SER A 1 608 ? 19.148 -6.497 -34.221 1.00 92.12 608 SER A O 1
ATOM 4813 N N . ALA A 1 609 ? 19.282 -8.044 -35.850 1.00 94.12 609 ALA A N 1
ATOM 4814 C CA . ALA A 1 609 ? 18.973 -7.143 -36.952 1.00 94.12 609 ALA A CA 1
ATOM 4815 C C . ALA A 1 609 ? 17.531 -6.625 -36.844 1.00 94.12 609 ALA A C 1
ATOM 4817 O O . ALA A 1 609 ? 17.306 -5.422 -36.959 1.00 94.12 609 ALA A O 1
ATOM 4818 N N . TYR A 1 610 ? 16.569 -7.500 -36.519 1.00 94.94 610 TYR A N 1
ATOM 4819 C CA . TYR A 1 610 ? 15.185 -7.095 -36.258 1.00 94.94 610 TYR A CA 1
ATOM 4820 C C . TYR A 1 610 ? 15.086 -6.111 -35.088 1.00 94.94 610 TYR A C 1
ATOM 4822 O O . TYR A 1 610 ? 14.435 -5.077 -35.209 1.00 94.94 610 TYR A O 1
ATOM 4830 N N . LYS A 1 611 ? 15.776 -6.389 -33.974 1.00 94.62 611 LYS A N 1
ATOM 4831 C CA . LYS A 1 611 ? 15.814 -5.500 -32.806 1.00 94.62 611 LYS A CA 1
ATOM 4832 C C . LYS A 1 611 ? 16.405 -4.131 -33.150 1.00 94.62 611 LYS A C 1
ATOM 4834 O O . LYS A 1 611 ? 15.869 -3.122 -32.706 1.00 94.62 611 LYS A O 1
ATOM 4839 N N . THR A 1 612 ? 17.483 -4.091 -33.937 1.00 94.25 612 THR A N 1
ATOM 4840 C CA . THR A 1 612 ? 18.085 -2.838 -34.416 1.00 94.25 612 THR A CA 1
ATOM 4841 C C . THR A 1 612 ? 17.104 -2.054 -35.286 1.00 94.25 612 THR A C 1
ATOM 4843 O O . THR A 1 612 ? 16.889 -0.876 -35.024 1.00 94.25 612 THR A O 1
ATOM 4846 N N . ALA A 1 613 ? 16.466 -2.698 -36.267 1.00 94.62 613 ALA A N 1
ATOM 4847 C CA . ALA A 1 613 ? 15.488 -2.040 -37.130 1.00 94.62 613 ALA A CA 1
ATOM 4848 C C . ALA A 1 613 ? 14.294 -1.494 -36.331 1.00 94.62 613 ALA A C 1
ATOM 4850 O O . ALA A 1 613 ? 13.932 -0.332 -36.483 1.00 94.62 613 ALA A O 1
ATOM 4851 N N . GLN A 1 614 ? 13.722 -2.309 -35.441 1.00 94.62 614 GLN A N 1
ATOM 4852 C CA . GLN A 1 614 ? 12.593 -1.914 -34.600 1.00 94.62 614 GLN A CA 1
ATOM 4853 C C . GLN A 1 614 ? 12.941 -0.706 -33.723 1.00 94.62 614 GLN A C 1
ATOM 4855 O O . GLN A 1 614 ? 12.182 0.256 -33.694 1.00 94.62 614 GLN A O 1
ATOM 4860 N N . ALA A 1 615 ? 14.120 -0.714 -33.091 1.00 93.62 615 ALA A N 1
ATOM 4861 C CA . ALA A 1 615 ? 14.583 0.416 -32.294 1.00 93.62 615 ALA A CA 1
ATOM 4862 C C . ALA A 1 615 ? 14.703 1.699 -33.130 1.00 93.62 615 ALA A C 1
ATOM 4864 O O . ALA A 1 615 ? 14.260 2.749 -32.687 1.00 93.62 615 ALA A O 1
ATOM 4865 N N . ILE A 1 616 ? 15.230 1.625 -34.358 1.00 94.19 616 ILE A N 1
ATOM 4866 C CA . ILE A 1 616 ? 15.319 2.792 -35.253 1.00 94.19 616 ILE A CA 1
ATOM 4867 C C . ILE A 1 616 ? 13.922 3.339 -35.584 1.00 94.19 616 ILE A C 1
ATOM 4869 O O . ILE A 1 616 ? 13.720 4.552 -35.547 1.00 94.19 616 ILE A O 1
ATOM 4873 N N . PHE A 1 617 ? 12.944 2.471 -35.866 1.00 94.25 617 PHE A N 1
ATOM 4874 C CA . PHE A 1 617 ? 11.565 2.903 -36.119 1.00 94.25 617 PHE A CA 1
ATOM 4875 C C . PHE A 1 617 ? 10.914 3.548 -34.893 1.00 94.25 617 PHE A C 1
ATOM 4877 O O . PHE A 1 617 ? 10.229 4.563 -35.037 1.00 94.25 617 PHE A O 1
ATOM 4884 N N . ASP A 1 618 ? 11.132 2.988 -33.705 1.00 93.06 618 ASP A N 1
ATOM 4885 C CA . ASP A 1 618 ? 10.584 3.522 -32.459 1.00 93.06 618 ASP A CA 1
ATOM 4886 C C . ASP A 1 618 ? 11.227 4.879 -32.120 1.00 93.06 618 ASP A C 1
ATOM 4888 O O . ASP A 1 618 ? 10.519 5.858 -31.891 1.00 93.06 618 ASP A O 1
ATOM 4892 N N . PHE A 1 619 ? 12.550 4.997 -32.253 1.00 92.75 619 PHE A N 1
ATOM 4893 C CA . PHE A 1 619 ? 13.286 6.252 -32.060 1.00 92.75 619 PHE A CA 1
ATOM 4894 C C . PHE A 1 619 ? 12.886 7.343 -33.060 1.00 92.75 619 PHE A C 1
ATOM 4896 O O . PHE A 1 619 ? 12.815 8.523 -32.707 1.00 92.75 619 PHE A O 1
ATOM 4903 N N . ASN A 1 620 ? 12.553 6.964 -34.296 1.00 92.25 620 ASN A N 1
ATOM 4904 C CA . ASN A 1 620 ? 12.038 7.905 -35.288 1.00 92.25 620 ASN A CA 1
ATOM 4905 C C . ASN A 1 620 ? 10.640 8.428 -34.909 1.00 92.25 620 ASN A C 1
ATOM 4907 O O . ASN A 1 620 ? 10.334 9.597 -35.144 1.00 92.25 620 ASN A O 1
ATOM 4911 N N . ARG A 1 621 ? 9.789 7.585 -34.300 1.00 90.19 621 ARG A N 1
ATOM 4912 C CA . ARG A 1 621 ? 8.462 7.989 -33.796 1.00 90.19 621 ARG A CA 1
ATOM 4913 C C . ARG A 1 621 ? 8.563 8.906 -32.580 1.00 90.19 621 ARG A C 1
ATOM 4915 O O . ARG A 1 621 ? 7.770 9.837 -32.474 1.00 90.19 621 ARG A O 1
ATOM 4922 N N . GLU A 1 622 ? 9.536 8.667 -31.705 1.00 88.06 622 GLU A N 1
ATOM 4923 C CA . GLU A 1 622 ? 9.851 9.547 -30.570 1.00 88.06 622 GLU A CA 1
ATOM 4924 C C . GLU A 1 622 ? 10.412 10.904 -31.024 1.00 88.06 622 GLU A C 1
ATOM 4926 O O . GLU A 1 622 ? 10.245 11.912 -30.340 1.00 88.06 622 GLU A O 1
ATOM 4931 N N . GLY A 1 623 ? 11.047 10.953 -32.199 1.00 85.56 623 GLY A N 1
ATOM 4932 C CA . GLY A 1 623 ? 11.547 12.190 -32.795 1.00 85.56 623 GLY A CA 1
ATOM 4933 C C . GLY A 1 623 ? 12.815 12.732 -32.129 1.00 85.56 623 GLY A C 1
ATOM 4934 O O . GLY A 1 623 ? 13.037 13.949 -32.164 1.00 85.56 623 GLY A O 1
ATOM 4935 N N . LEU A 1 624 ? 13.633 11.843 -31.554 1.00 85.69 624 LEU A N 1
ATOM 4936 C CA . LEU A 1 624 ? 14.905 12.141 -30.885 1.00 85.69 624 LEU A CA 1
ATOM 4937 C C . LEU A 1 624 ? 16.122 11.928 -31.807 1.00 85.69 624 LEU A C 1
ATOM 4939 O O . LEU A 1 624 ? 16.027 11.339 -32.884 1.00 85.69 624 LEU A O 1
ATOM 4943 N N . LEU A 1 625 ? 17.284 12.426 -31.383 1.00 88.19 625 LEU A N 1
ATOM 4944 C CA . LEU A 1 625 ? 18.575 12.183 -32.040 1.00 88.19 625 LEU A CA 1
ATOM 4945 C C . LEU A 1 625 ? 19.024 10.730 -31.813 1.00 88.19 625 LEU A C 1
ATOM 4947 O O . LEU A 1 625 ? 18.716 10.156 -30.769 1.00 88.19 625 LEU A O 1
ATOM 4951 N N . LEU A 1 626 ? 19.781 10.154 -32.750 1.00 91.38 626 LEU A N 1
ATOM 4952 C CA . LEU A 1 626 ? 20.303 8.784 -32.651 1.00 91.38 626 LEU A CA 1
ATOM 4953 C C . LEU A 1 626 ? 21.836 8.772 -32.699 1.00 91.38 626 LEU A C 1
ATOM 4955 O O . LEU A 1 626 ? 22.424 9.350 -33.605 1.00 91.38 626 LEU A O 1
ATOM 4959 N N . ILE A 1 627 ? 22.488 8.066 -31.773 1.00 93.25 627 ILE A N 1
ATOM 4960 C CA . ILE A 1 627 ? 23.907 7.689 -31.861 1.00 93.25 627 ILE A CA 1
ATOM 4961 C C . ILE A 1 627 ? 24.013 6.167 -31.969 1.00 93.25 627 ILE A C 1
ATOM 4963 O O . ILE A 1 627 ? 23.476 5.425 -31.144 1.00 93.25 627 ILE A O 1
ATOM 4967 N N . ILE A 1 628 ? 24.752 5.691 -32.966 1.00 93.88 628 ILE A N 1
ATOM 4968 C CA . ILE A 1 628 ? 25.067 4.280 -33.175 1.00 93.88 628 ILE A CA 1
ATOM 4969 C C . ILE A 1 628 ? 26.558 4.066 -32.925 1.00 93.88 628 ILE A C 1
ATOM 4971 O O . ILE A 1 628 ? 27.401 4.492 -33.711 1.00 93.88 628 ILE A O 1
ATOM 4975 N N . PHE A 1 629 ? 26.884 3.343 -31.857 1.00 93.06 629 PHE A N 1
ATOM 4976 C CA . PHE A 1 629 ? 28.221 2.826 -31.596 1.00 93.06 629 PHE A CA 1
ATOM 4977 C C . PHE A 1 629 ? 28.461 1.560 -32.418 1.00 93.06 629 PHE A C 1
ATOM 4979 O O . PHE A 1 629 ? 28.114 0.444 -32.014 1.00 93.06 629 PHE A O 1
ATOM 4986 N N . ALA A 1 630 ? 29.031 1.754 -33.604 1.00 92.06 630 ALA A N 1
ATOM 4987 C CA . ALA A 1 630 ? 29.206 0.719 -34.605 1.00 92.06 630 ALA A CA 1
ATOM 4988 C C . ALA A 1 630 ? 30.401 -0.189 -34.289 1.00 92.06 630 ALA A C 1
ATOM 4990 O O . ALA A 1 630 ? 31.540 0.263 -34.163 1.00 92.06 630 ALA A O 1
ATOM 4991 N N . ASN A 1 631 ? 30.130 -1.492 -34.172 1.00 92.62 631 ASN A N 1
ATOM 4992 C CA . ASN A 1 631 ? 31.138 -2.526 -33.929 1.00 92.62 631 ASN A CA 1
ATOM 4993 C C . ASN A 1 631 ? 30.653 -3.893 -34.452 1.00 92.62 631 ASN A C 1
ATOM 4995 O O . ASN A 1 631 ? 30.419 -4.825 -33.676 1.00 92.62 631 ASN A O 1
ATOM 4999 N N . TRP A 1 632 ? 30.426 -3.986 -35.766 1.00 92.19 632 TRP A N 1
ATOM 5000 C CA . TRP A 1 632 ? 29.930 -5.192 -36.434 1.00 92.19 632 TRP A CA 1
ATOM 5001 C C . TRP A 1 632 ? 30.875 -5.687 -37.534 1.00 92.19 632 TRP A C 1
ATOM 5003 O O . TRP A 1 632 ? 31.126 -5.014 -38.533 1.00 92.19 632 TRP A O 1
ATOM 5013 N N . ARG A 1 633 ? 31.315 -6.940 -37.412 1.00 90.00 633 ARG A N 1
ATOM 5014 C CA . ARG A 1 633 ? 32.111 -7.654 -38.423 1.00 90.00 633 ARG A CA 1
ATOM 5015 C C . ARG A 1 633 ? 31.294 -8.134 -39.620 1.00 90.00 633 ARG A C 1
ATOM 5017 O O . ARG A 1 633 ? 31.867 -8.561 -40.615 1.00 90.00 633 ARG A O 1
ATOM 5024 N N . GLY A 1 634 ? 29.968 -8.091 -39.540 1.00 90.88 634 GLY A N 1
ATOM 5025 C CA . GLY A 1 634 ? 29.096 -8.504 -40.632 1.00 90.88 634 GLY A CA 1
ATOM 5026 C C . GLY A 1 634 ? 27.806 -9.159 -40.160 1.00 90.88 634 GLY A C 1
ATOM 5027 O O . GLY A 1 634 ? 27.463 -9.151 -38.976 1.00 90.88 634 GLY A O 1
ATOM 5028 N N . PHE A 1 635 ? 27.105 -9.745 -41.124 1.00 93.06 635 PHE A N 1
ATOM 5029 C CA . PHE A 1 635 ? 25.920 -10.569 -40.914 1.00 93.06 635 PHE A CA 1
ATOM 5030 C C . PHE A 1 635 ? 26.309 -12.045 -40.806 1.00 93.06 635 PHE A C 1
ATOM 5032 O O . PHE A 1 635 ? 27.266 -12.482 -41.451 1.00 93.06 635 PHE A O 1
ATOM 5039 N N . SER A 1 636 ? 25.560 -12.819 -40.021 1.00 93.00 636 SER A N 1
ATOM 5040 C CA . SER A 1 636 ? 25.728 -14.268 -39.973 1.00 93.00 636 SER A CA 1
ATOM 5041 C C . SER A 1 636 ? 25.342 -14.881 -41.319 1.00 93.00 636 SER A C 1
ATOM 5043 O O . SER A 1 636 ? 24.207 -14.766 -41.773 1.00 93.00 636 SER A O 1
ATOM 5045 N N . GLY A 1 637 ? 26.302 -15.544 -41.961 1.00 91.50 637 GLY A N 1
ATOM 5046 C CA . GLY A 1 637 ? 26.101 -16.274 -43.216 1.00 91.50 637 GLY A CA 1
ATOM 5047 C C . GLY A 1 637 ? 25.714 -17.743 -43.018 1.00 91.50 637 GLY A C 1
ATOM 5048 O O . GLY A 1 637 ? 25.835 -18.531 -43.955 1.00 91.50 637 GLY A O 1
ATOM 5049 N N . GLY A 1 638 ? 25.325 -18.149 -41.805 1.00 91.75 638 GLY A N 1
ATOM 5050 C CA . GLY A 1 638 ? 24.921 -19.522 -41.516 1.00 91.75 638 GLY A CA 1
ATOM 5051 C C . GLY A 1 638 ? 23.682 -19.928 -42.317 1.00 91.75 638 GLY A C 1
ATOM 5052 O O . GLY A 1 638 ? 22.766 -19.132 -42.502 1.00 91.75 638 GLY A O 1
ATOM 5053 N N . ARG A 1 639 ? 23.609 -21.188 -42.774 1.00 92.75 639 ARG A N 1
ATOM 5054 C CA . ARG A 1 639 ? 22.451 -21.687 -43.548 1.00 92.75 639 ARG A CA 1
ATOM 5055 C C . ARG A 1 639 ? 21.125 -21.476 -42.808 1.00 92.75 639 ARG A C 1
ATOM 5057 O O . ARG A 1 639 ? 20.133 -21.137 -43.440 1.00 92.75 639 ARG A O 1
ATOM 5064 N N . GLN A 1 640 ? 21.132 -21.690 -41.492 1.00 89.12 640 GLN A N 1
ATOM 5065 C CA . GLN A 1 640 ? 19.962 -21.496 -40.639 1.00 89.12 640 GLN A CA 1
ATOM 5066 C C . GLN A 1 640 ? 19.563 -20.017 -40.576 1.00 89.12 640 GLN A C 1
ATOM 5068 O O . GLN A 1 640 ? 18.429 -19.693 -40.888 1.00 89.12 640 GLN A O 1
ATOM 5073 N N . ASP A 1 641 ? 20.507 -19.114 -40.306 1.00 92.44 641 ASP A N 1
ATOM 5074 C CA . ASP A 1 641 ? 20.231 -17.671 -40.226 1.00 92.44 641 ASP A CA 1
ATOM 5075 C C . ASP A 1 641 ? 19.755 -17.079 -41.562 1.00 92.44 641 ASP A C 1
ATOM 5077 O O . ASP A 1 641 ? 18.920 -16.176 -41.605 1.00 92.44 641 ASP A O 1
ATOM 5081 N N . MET A 1 642 ? 20.268 -17.613 -42.673 1.00 92.25 642 MET A N 1
ATOM 5082 C CA . MET A 1 642 ? 19.809 -17.264 -44.016 1.00 92.25 642 MET A CA 1
ATOM 5083 C C . MET A 1 642 ? 18.374 -17.731 -44.272 1.00 92.25 642 MET A C 1
ATOM 5085 O O . MET A 1 642 ? 17.603 -16.998 -44.891 1.00 92.25 642 MET A O 1
ATOM 5089 N N . TYR A 1 643 ? 18.017 -18.930 -43.797 1.00 93.75 643 TYR A N 1
ATOM 5090 C CA . TYR A 1 643 ? 16.645 -19.438 -43.843 1.00 93.75 643 TYR A CA 1
ATOM 5091 C C . TYR A 1 643 ? 15.711 -18.610 -42.951 1.00 93.75 643 TYR A C 1
ATOM 5093 O O . TYR A 1 643 ? 14.611 -18.268 -43.374 1.00 93.75 643 TYR A O 1
ATOM 5101 N N . ASP A 1 644 ? 16.194 -18.183 -41.784 1.00 92.12 644 ASP A N 1
ATOM 5102 C CA . ASP A 1 644 ? 15.489 -17.316 -40.830 1.00 92.12 644 ASP A CA 1
ATOM 5103 C C . ASP A 1 644 ? 15.447 -15.834 -41.280 1.00 92.12 644 ASP A C 1
ATOM 5105 O O . ASP A 1 644 ? 15.287 -14.908 -40.483 1.00 92.12 644 ASP A O 1
ATOM 5109 N N . GLU A 1 645 ? 15.555 -15.602 -42.591 1.00 94.00 645 GLU A N 1
ATOM 5110 C CA . GLU A 1 645 ? 15.329 -14.328 -43.272 1.00 94.00 645 GLU A CA 1
ATOM 5111 C C . GLU A 1 645 ? 16.254 -13.175 -42.830 1.00 94.00 645 GLU A C 1
ATOM 5113 O O . GLU A 1 645 ? 15.848 -12.009 -42.872 1.00 94.00 645 GLU A O 1
ATOM 5118 N N . ILE A 1 646 ? 17.511 -13.443 -42.450 1.00 95.19 646 ILE A N 1
ATOM 5119 C CA . ILE A 1 646 ? 18.445 -12.390 -41.998 1.00 95.19 646 ILE A CA 1
ATOM 5120 C C . ILE A 1 646 ? 18.550 -11.202 -42.968 1.00 95.19 646 ILE A C 1
ATOM 5122 O O . ILE A 1 646 ? 18.586 -10.050 -42.538 1.00 95.19 646 ILE A O 1
ATOM 5126 N N . LEU A 1 647 ? 18.530 -11.462 -44.278 1.00 94.31 647 LEU A N 1
ATOM 5127 C CA . LEU A 1 647 ? 18.617 -10.426 -45.311 1.00 94.31 647 LEU A CA 1
ATOM 5128 C C . LEU A 1 647 ? 17.421 -9.467 -45.282 1.00 94.31 647 LEU A C 1
ATOM 5130 O O . LEU A 1 647 ? 17.592 -8.262 -45.446 1.00 94.31 647 LEU A O 1
ATOM 5134 N N . LYS A 1 648 ? 16.221 -9.991 -45.012 1.00 95.25 648 LYS A N 1
ATOM 5135 C CA . LYS A 1 648 ? 14.993 -9.198 -44.878 1.00 95.25 648 LYS A CA 1
ATOM 5136 C C . LYS A 1 648 ? 15.019 -8.340 -43.617 1.00 95.25 648 LYS A C 1
ATOM 5138 O O . LYS A 1 648 ? 14.461 -7.250 -43.602 1.00 95.25 648 LYS A O 1
ATOM 5143 N N . GLN A 1 649 ? 15.650 -8.815 -42.543 1.00 94.50 649 GLN A N 1
ATOM 5144 C CA . GLN A 1 649 ? 15.824 -7.992 -41.342 1.00 94.50 649 GLN A CA 1
ATOM 5145 C C . GLN A 1 649 ? 16.902 -6.923 -41.554 1.00 94.50 649 GLN A C 1
ATOM 5147 O O . GLN A 1 649 ? 16.735 -5.798 -41.096 1.00 94.50 649 GLN A O 1
ATOM 5152 N N . GLY A 1 650 ? 17.964 -7.243 -42.300 1.00 94.31 650 GLY A N 1
ATOM 5153 C CA . GLY A 1 650 ? 18.992 -6.282 -42.701 1.00 94.31 650 GLY A CA 1
ATOM 5154 C C . GLY A 1 650 ? 18.437 -5.133 -43.548 1.00 94.31 650 GLY A C 1
ATOM 5155 O O . GLY A 1 650 ? 18.760 -3.979 -43.280 1.00 94.31 650 GLY A O 1
ATOM 5156 N N . SER A 1 651 ? 17.547 -5.412 -44.509 1.00 95.31 651 SER A N 1
ATOM 5157 C CA . SER A 1 651 ? 16.921 -4.360 -45.327 1.00 95.31 651 SER A CA 1
ATOM 5158 C C . SER A 1 651 ? 16.046 -3.410 -44.508 1.00 95.31 651 SER A C 1
ATOM 5160 O O . SER A 1 651 ? 16.068 -2.210 -44.751 1.00 95.31 651 SER A O 1
ATOM 5162 N N . LYS A 1 652 ? 15.355 -3.903 -43.471 1.00 96.06 652 LYS A N 1
ATOM 5163 C CA . LYS A 1 652 ? 14.543 -3.044 -42.589 1.00 96.06 652 LYS A CA 1
ATOM 5164 C C . LYS A 1 652 ? 15.363 -1.996 -41.835 1.00 96.06 652 LYS A C 1
ATOM 5166 O O . LYS A 1 652 ? 14.816 -0.961 -41.470 1.00 96.06 652 LYS A O 1
ATOM 5171 N N . ILE A 1 653 ? 16.649 -2.256 -41.575 1.00 95.94 653 ILE A N 1
ATOM 5172 C CA . ILE A 1 653 ? 17.550 -1.260 -40.972 1.00 95.94 653 ILE A CA 1
ATOM 5173 C C . ILE A 1 653 ? 17.715 -0.083 -41.938 1.00 95.94 653 ILE A C 1
ATOM 5175 O O . ILE A 1 653 ? 17.574 1.068 -41.532 1.00 95.94 653 ILE A O 1
ATOM 5179 N N . VAL A 1 654 ? 17.939 -0.378 -43.221 1.00 96.19 654 VAL A N 1
ATOM 5180 C CA . VAL A 1 654 ? 18.054 0.631 -44.283 1.00 96.19 654 VAL A CA 1
ATOM 5181 C C . VAL A 1 654 ? 16.744 1.400 -44.443 1.00 96.19 654 VAL A C 1
ATOM 5183 O O . VAL A 1 654 ? 16.760 2.628 -44.468 1.00 96.19 654 VAL A O 1
ATOM 5186 N N . ASP A 1 655 ? 15.605 0.702 -44.454 1.00 95.81 655 ASP A N 1
ATOM 5187 C CA . ASP A 1 655 ? 14.282 1.335 -44.517 1.00 95.81 655 ASP A CA 1
ATOM 5188 C C . ASP A 1 655 ? 14.066 2.299 -43.333 1.00 95.81 655 ASP A C 1
ATOM 5190 O O . ASP A 1 655 ? 13.627 3.440 -43.510 1.00 95.81 655 ASP A O 1
ATOM 5194 N N . GLY A 1 656 ? 14.435 1.879 -42.118 1.00 94.38 656 GLY A N 1
ATOM 5195 C CA . GLY A 1 656 ? 14.340 2.705 -40.914 1.00 94.38 656 GLY A CA 1
ATOM 5196 C C . GLY A 1 656 ? 15.211 3.962 -40.972 1.00 94.38 656 GLY A C 1
ATOM 5197 O O . GLY A 1 656 ? 14.740 5.045 -40.632 1.00 94.38 656 GLY A O 1
ATOM 5198 N N . LEU A 1 657 ? 16.456 3.842 -41.444 1.00 95.44 657 LEU A N 1
ATOM 5199 C CA . LEU A 1 657 ? 17.389 4.971 -41.561 1.00 95.44 657 LEU A CA 1
ATOM 5200 C C . LEU A 1 657 ? 17.013 5.935 -42.695 1.00 95.44 657 LEU A C 1
ATOM 5202 O O . LEU A 1 657 ? 17.125 7.151 -42.533 1.00 95.44 657 LEU A O 1
ATOM 5206 N N . SER A 1 658 ? 16.492 5.416 -43.810 1.00 95.06 658 SER A N 1
ATOM 5207 C CA . SER A 1 658 ? 16.029 6.238 -44.937 1.00 95.06 658 SER A CA 1
ATOM 5208 C C . SER A 1 658 ? 14.840 7.136 -44.572 1.00 95.06 658 SER A C 1
ATOM 5210 O O . SER A 1 658 ? 14.704 8.237 -45.096 1.00 95.06 658 SER A O 1
ATOM 5212 N N . THR A 1 659 ? 13.991 6.693 -43.638 1.00 94.50 659 THR A N 1
ATOM 5213 C CA . THR A 1 659 ? 12.807 7.439 -43.176 1.00 94.50 659 THR A CA 1
ATOM 5214 C C . THR A 1 659 ? 13.069 8.295 -41.935 1.00 94.50 659 THR A C 1
ATOM 5216 O O . THR A 1 659 ? 12.146 8.943 -41.428 1.00 94.50 659 THR A O 1
ATOM 5219 N N . TYR A 1 660 ? 14.299 8.290 -41.417 1.00 94.12 660 TYR A N 1
ATOM 5220 C CA . TYR A 1 660 ? 14.653 8.957 -40.169 1.00 94.12 660 TYR A CA 1
ATOM 5221 C C . TYR A 1 660 ? 14.709 10.483 -40.334 1.00 94.12 660 TYR A C 1
ATOM 5223 O O . TYR A 1 660 ? 15.342 10.988 -41.257 1.00 94.12 660 TYR A O 1
ATOM 5231 N N . LYS A 1 661 ? 14.032 11.225 -39.443 1.00 92.06 661 LYS A N 1
ATOM 5232 C CA . LYS A 1 661 ? 13.810 12.685 -39.583 1.00 92.06 661 LYS A CA 1
ATOM 5233 C C . LYS A 1 661 ? 14.746 13.578 -38.756 1.00 92.06 661 LYS A C 1
ATOM 5235 O O . LYS A 1 661 ? 14.663 14.802 -38.834 1.00 92.06 661 LYS A O 1
ATOM 5240 N N . ARG A 1 662 ? 15.549 12.996 -37.864 1.00 90.62 662 ARG A N 1
ATOM 5241 C CA . ARG A 1 662 ? 16.476 13.708 -36.959 1.00 90.62 662 ARG A CA 1
ATOM 5242 C C . ARG A 1 662 ? 17.917 13.303 -37.251 1.00 90.62 662 ARG A C 1
ATOM 5244 O O . ARG A 1 662 ? 18.135 12.358 -37.991 1.00 90.62 662 ARG A O 1
ATOM 5251 N N . LEU A 1 663 ? 18.900 13.986 -36.665 1.00 91.25 663 LEU A N 1
ATOM 5252 C CA . LEU A 1 663 ? 20.301 13.624 -36.892 1.00 91.25 663 LEU A CA 1
ATOM 5253 C C . LEU A 1 663 ? 20.629 12.237 -36.312 1.00 91.25 663 LEU A C 1
ATOM 5255 O O . LEU A 1 663 ? 20.205 11.891 -35.203 1.00 91.25 663 LEU A O 1
ATOM 5259 N N . VAL A 1 664 ? 21.407 11.479 -37.078 1.00 93.56 664 VAL A N 1
ATOM 5260 C CA . VAL A 1 664 ? 21.918 10.144 -36.779 1.00 93.56 664 VAL A CA 1
ATOM 5261 C C . VAL A 1 664 ? 23.439 10.199 -36.860 1.00 93.56 664 VAL A C 1
ATOM 5263 O O . VAL A 1 664 ? 24.004 10.395 -37.934 1.00 93.56 664 VAL A O 1
ATOM 5266 N N . PHE A 1 665 ? 24.113 9.980 -35.739 1.00 94.00 665 PHE A N 1
ATOM 5267 C CA . PHE A 1 665 ? 25.564 9.874 -35.688 1.00 94.00 665 PHE A CA 1
ATOM 5268 C C . PHE A 1 665 ? 25.982 8.416 -35.600 1.00 94.00 665 PHE A C 1
ATOM 5270 O O . PHE A 1 665 ? 25.545 7.678 -34.720 1.00 94.00 665 PHE A O 1
ATOM 5277 N N . ILE A 1 666 ? 26.880 7.997 -36.475 1.00 94.06 666 ILE A N 1
ATOM 5278 C CA . ILE A 1 666 ? 27.440 6.651 -36.477 1.00 94.06 666 ILE A CA 1
ATOM 5279 C C . ILE A 1 666 ? 28.895 6.772 -36.063 1.00 94.06 666 ILE A C 1
ATOM 5281 O O . ILE A 1 666 ? 29.698 7.324 -36.802 1.00 94.06 666 ILE A O 1
ATOM 5285 N N . TYR A 1 667 ? 29.248 6.269 -34.885 1.00 94.44 667 TYR A N 1
ATOM 5286 C CA . TYR A 1 667 ? 30.619 6.295 -34.388 1.00 94.44 667 TYR A CA 1
ATOM 5287 C C . TYR A 1 667 ? 31.192 4.882 -34.343 1.00 94.44 667 TYR A C 1
ATOM 5289 O O . TYR A 1 667 ? 30.717 4.039 -33.578 1.00 94.44 667 TYR A O 1
ATOM 5297 N N . ILE A 1 668 ? 32.226 4.613 -35.146 1.00 93.62 668 ILE A N 1
ATOM 5298 C CA . ILE A 1 668 ? 33.021 3.393 -34.982 1.00 93.62 668 ILE A CA 1
ATOM 5299 C C . ILE A 1 668 ? 33.934 3.585 -33.773 1.00 93.62 668 ILE A C 1
ATOM 5301 O O . ILE A 1 668 ? 34.844 4.415 -33.791 1.00 93.62 668 ILE A O 1
ATOM 5305 N N . VAL A 1 669 ? 33.666 2.798 -32.735 1.00 91.00 669 VAL A N 1
ATOM 5306 C CA . VAL A 1 669 ? 34.331 2.880 -31.429 1.00 91.00 669 VAL A CA 1
ATOM 5307 C C . VAL A 1 669 ? 35.813 2.490 -31.482 1.00 91.00 669 VAL A C 1
ATOM 5309 O O . VAL A 1 669 ? 36.267 1.834 -32.420 1.00 91.00 669 VAL A O 1
ATOM 5312 N N . LEU A 1 670 ? 36.559 2.852 -30.433 1.00 90.62 670 LEU A N 1
ATOM 5313 C CA . LEU A 1 670 ? 37.958 2.461 -30.226 1.00 90.62 670 LEU A CA 1
ATOM 5314 C C . LEU A 1 670 ? 38.133 0.934 -30.332 1.00 90.62 670 LEU A C 1
ATOM 5316 O O . LEU A 1 670 ? 37.407 0.177 -29.685 1.00 90.62 670 LEU A O 1
ATOM 5320 N N . TYR A 1 671 ? 39.084 0.483 -31.158 1.00 88.62 671 TYR A N 1
ATOM 5321 C CA . TYR A 1 671 ? 39.290 -0.931 -31.535 1.00 88.62 671 TYR A CA 1
ATOM 5322 C C . TYR A 1 671 ? 38.068 -1.629 -32.161 1.00 88.62 671 TYR A C 1
ATOM 5324 O O . TYR A 1 671 ? 38.054 -2.853 -32.318 1.00 88.62 671 TYR A O 1
ATOM 5332 N N . GLY A 1 672 ? 37.040 -0.864 -32.522 1.00 88.50 672 GLY A N 1
ATOM 5333 C CA . GLY A 1 672 ? 35.854 -1.350 -33.199 1.00 88.50 672 GLY A CA 1
ATOM 5334 C C . GLY A 1 672 ? 36.157 -1.742 -34.637 1.00 88.50 672 GLY A C 1
ATOM 5335 O O . GLY A 1 672 ? 37.039 -1.180 -35.297 1.00 88.50 672 GLY A O 1
ATOM 5336 N N . GLU A 1 673 ? 35.392 -2.710 -35.130 1.00 89.69 673 GLU A N 1
ATOM 5337 C CA . GLU A 1 673 ? 35.480 -3.152 -36.514 1.00 89.69 673 GLU A CA 1
ATOM 5338 C C . GLU A 1 673 ? 34.138 -2.985 -37.216 1.00 89.69 673 GLU A C 1
ATOM 5340 O O . GLU A 1 673 ? 33.101 -3.375 -36.680 1.00 89.69 673 GLU A O 1
ATOM 5345 N N . LEU A 1 674 ? 34.159 -2.439 -38.434 1.00 93.38 674 LEU A N 1
ATOM 5346 C CA . LEU A 1 674 ? 32.984 -2.380 -39.302 1.00 93.38 674 LEU A CA 1
ATOM 5347 C C . LEU A 1 674 ? 33.331 -2.936 -40.680 1.00 93.38 674 LEU A C 1
ATOM 5349 O O . LEU A 1 674 ? 34.192 -2.391 -41.379 1.00 93.38 674 LEU A O 1
ATOM 5353 N N . ARG A 1 675 ? 32.711 -4.058 -41.061 1.00 91.12 675 ARG A N 1
ATOM 5354 C CA . ARG A 1 675 ? 33.115 -4.800 -42.267 1.00 91.12 675 ARG A CA 1
ATOM 5355 C C . ARG A 1 675 ? 31.978 -5.070 -43.239 1.00 91.12 675 ARG A C 1
ATOM 5357 O O . ARG A 1 675 ? 30.851 -5.339 -42.828 1.00 91.12 675 ARG A O 1
ATOM 5364 N N . GLY A 1 676 ? 32.328 -5.097 -44.526 1.00 88.12 676 GLY A N 1
ATOM 5365 C CA . GLY A 1 676 ? 31.517 -5.651 -45.613 1.00 88.12 676 GLY A CA 1
ATOM 5366 C C . GLY A 1 676 ? 30.041 -5.265 -45.534 1.00 88.12 676 GLY A C 1
ATOM 5367 O O . GLY A 1 676 ? 29.701 -4.086 -45.553 1.00 88.12 676 GLY A O 1
ATOM 5368 N N . GLY A 1 677 ? 29.170 -6.270 -45.403 1.00 86.62 677 GLY A N 1
ATOM 5369 C CA . GLY A 1 677 ? 27.721 -6.068 -45.338 1.00 86.62 677 GLY A CA 1
ATOM 5370 C C . GLY A 1 677 ? 27.271 -5.173 -44.183 1.00 86.62 677 GLY A C 1
ATOM 5371 O O . GLY A 1 677 ? 26.275 -4.473 -44.331 1.00 86.62 677 GLY A O 1
ATOM 5372 N N . ALA A 1 678 ? 28.011 -5.132 -43.069 1.00 90.50 678 ALA A N 1
ATOM 5373 C CA . ALA A 1 678 ? 27.609 -4.300 -41.947 1.00 90.50 678 ALA A CA 1
ATOM 5374 C C . ALA A 1 678 ? 27.783 -2.797 -42.202 1.00 90.50 678 ALA A C 1
ATOM 5376 O O . ALA A 1 678 ? 27.002 -1.996 -41.699 1.00 90.50 678 ALA A O 1
ATOM 5377 N N . TRP A 1 679 ? 28.772 -2.430 -43.019 1.00 93.69 679 TRP A N 1
ATOM 5378 C CA . TRP A 1 679 ? 28.954 -1.055 -43.477 1.00 93.69 679 TRP A CA 1
ATOM 5379 C C . TRP A 1 679 ? 27.789 -0.615 -44.366 1.00 93.69 679 TRP A C 1
ATOM 5381 O O . TRP A 1 679 ? 27.255 0.471 -44.194 1.00 93.69 679 TRP A O 1
ATOM 5391 N N . VAL A 1 680 ? 27.360 -1.486 -45.286 1.00 93.62 680 VAL A N 1
ATOM 5392 C CA . VAL A 1 680 ? 26.347 -1.163 -46.305 1.00 93.62 680 VAL A CA 1
ATOM 5393 C C . VAL A 1 680 ? 25.035 -0.679 -45.691 1.00 93.62 680 VAL A C 1
ATOM 5395 O O . VAL A 1 680 ? 24.421 0.238 -46.221 1.00 93.62 680 VAL A O 1
ATOM 5398 N N . VAL A 1 681 ? 24.605 -1.270 -44.575 1.00 94.44 681 VAL A N 1
ATOM 5399 C CA . VAL A 1 681 ? 23.334 -0.901 -43.928 1.00 94.44 681 VAL A CA 1
ATOM 5400 C C . VAL A 1 681 ? 23.433 0.319 -43.007 1.00 94.44 681 VAL A C 1
ATOM 5402 O O . VAL A 1 681 ? 22.414 0.767 -42.496 1.00 94.44 681 VAL A O 1
ATOM 5405 N N . LEU A 1 682 ? 24.640 0.836 -42.775 1.00 93.94 682 LEU A N 1
ATOM 5406 C CA . LEU A 1 682 ? 24.926 1.989 -41.915 1.00 93.94 682 LEU A CA 1
ATOM 5407 C C . LEU A 1 682 ? 25.576 3.140 -42.691 1.00 93.94 682 LEU A C 1
ATOM 5409 O O . LEU A 1 682 ? 26.080 4.083 -42.089 1.00 93.94 682 LEU A O 1
ATOM 5413 N N . ASP A 1 683 ? 25.610 3.064 -44.016 1.00 94.69 683 ASP A N 1
ATOM 5414 C CA . ASP A 1 683 ? 26.295 4.068 -44.812 1.00 94.69 683 ASP A CA 1
ATOM 5415 C C . ASP A 1 683 ? 25.542 5.417 -44.755 1.00 94.69 683 ASP A C 1
ATOM 5417 O O . ASP A 1 683 ? 24.322 5.440 -44.946 1.00 94.69 683 ASP A O 1
ATOM 5421 N N . PRO A 1 684 ? 26.228 6.552 -44.520 1.00 94.62 684 PRO A N 1
ATOM 5422 C CA . PRO A 1 684 ? 25.593 7.872 -44.507 1.00 94.62 684 PRO A CA 1
ATOM 5423 C C . PRO A 1 684 ? 24.872 8.237 -45.805 1.00 94.62 684 PRO A C 1
ATOM 5425 O O . PRO A 1 684 ? 23.950 9.049 -45.785 1.00 94.62 684 PRO A O 1
ATOM 5428 N N . LEU A 1 685 ? 25.246 7.626 -46.936 1.00 94.44 685 LEU A N 1
ATOM 5429 C CA . LEU A 1 685 ? 24.586 7.843 -48.223 1.00 94.44 685 LEU A CA 1
ATOM 5430 C C . LEU A 1 685 ? 23.137 7.339 -48.249 1.00 94.44 685 LEU A C 1
ATOM 5432 O O . LEU A 1 685 ? 22.398 7.711 -49.157 1.00 94.44 685 LEU A O 1
ATOM 5436 N N . ILE A 1 686 ? 22.710 6.527 -47.272 1.00 94.62 686 ILE A N 1
ATOM 5437 C CA . ILE A 1 686 ? 21.303 6.124 -47.125 1.00 94.62 686 ILE A CA 1
ATOM 5438 C C . ILE A 1 686 ? 20.415 7.354 -46.879 1.00 94.62 686 ILE A C 1
ATOM 5440 O O . ILE A 1 686 ? 19.309 7.426 -47.412 1.00 94.62 686 ILE A O 1
ATOM 5444 N N . ASN A 1 687 ? 20.894 8.318 -46.087 1.00 95.06 687 ASN A N 1
ATOM 5445 C CA . ASN A 1 687 ? 20.183 9.554 -45.775 1.00 95.06 687 ASN A CA 1
ATOM 5446 C C . ASN A 1 687 ? 21.184 10.680 -45.469 1.00 95.06 687 ASN A C 1
ATOM 5448 O O . ASN A 1 687 ? 21.459 11.006 -44.314 1.00 95.06 687 ASN A O 1
ATOM 5452 N N . SER A 1 688 ? 21.730 11.282 -46.526 1.00 92.69 688 SER A N 1
ATOM 5453 C CA . SER A 1 688 ? 22.814 12.268 -46.428 1.00 92.69 688 SER A CA 1
ATOM 5454 C C . SER A 1 688 ? 22.427 13.580 -45.740 1.00 92.69 688 SER A C 1
ATOM 5456 O O . SER A 1 688 ? 23.308 14.342 -45.359 1.00 92.69 688 SER A O 1
ATOM 5458 N N . GLU A 1 689 ? 21.132 13.878 -45.608 1.00 92.62 689 GLU A N 1
ATOM 5459 C CA . GLU A 1 689 ? 20.657 15.091 -44.924 1.00 92.62 689 GLU A CA 1
ATOM 5460 C C . GLU A 1 689 ? 20.705 14.958 -43.397 1.00 92.62 689 GLU A C 1
ATOM 5462 O O . GLU A 1 689 ? 20.763 15.957 -42.678 1.00 92.62 689 GLU A O 1
ATOM 5467 N N . HIS A 1 690 ? 20.662 13.724 -42.894 1.00 92.25 690 HIS A N 1
ATOM 5468 C CA . HIS A 1 690 ? 20.486 13.448 -41.475 1.00 92.25 690 HIS A CA 1
ATOM 5469 C C . HIS A 1 690 ? 21.535 12.502 -40.889 1.00 92.25 690 HIS A C 1
ATOM 5471 O O . HIS A 1 690 ? 21.633 12.421 -39.668 1.00 92.25 690 HIS A O 1
ATOM 5477 N N . MET A 1 691 ? 22.326 11.802 -41.703 1.00 95.31 691 MET A N 1
ATOM 5478 C CA . MET A 1 691 ? 23.334 10.853 -41.229 1.00 95.31 691 MET A CA 1
ATOM 5479 C C . MET A 1 691 ? 24.753 11.406 -41.334 1.00 95.31 691 MET A C 1
ATOM 5481 O O . MET A 1 691 ? 25.194 11.842 -42.394 1.00 95.31 691 MET A O 1
ATOM 5485 N N . GLU A 1 692 ? 25.508 11.273 -40.247 1.00 94.69 692 GLU A N 1
ATOM 5486 C CA . GLU A 1 692 ? 26.941 11.543 -40.198 1.00 94.69 692 GLU A CA 1
ATOM 5487 C C . GLU A 1 692 ? 27.680 10.342 -39.611 1.00 94.69 692 GLU A C 1
ATOM 5489 O O . GLU A 1 692 ? 27.186 9.667 -38.706 1.00 94.69 692 GLU A O 1
ATOM 5494 N N . MET A 1 693 ? 28.889 10.078 -40.106 1.00 94.69 693 MET A N 1
ATOM 5495 C CA . MET A 1 693 ? 29.709 8.964 -39.642 1.00 94.69 693 MET A CA 1
ATOM 5496 C C . MET A 1 693 ? 31.105 9.421 -39.242 1.00 94.69 693 MET A C 1
ATOM 5498 O O . MET A 1 693 ? 31.801 10.101 -39.992 1.00 94.69 693 MET A O 1
ATOM 5502 N N . TYR A 1 694 ? 31.514 8.978 -38.062 1.00 94.56 694 TYR A N 1
ATOM 5503 C CA . TYR A 1 694 ? 32.787 9.249 -37.424 1.00 94.56 694 TYR A CA 1
ATOM 5504 C C . TYR A 1 694 ? 33.482 7.930 -37.099 1.00 94.56 694 TYR A C 1
ATOM 5506 O O . TYR A 1 694 ? 32.851 6.914 -36.797 1.00 94.56 694 TYR A O 1
ATOM 5514 N N . THR A 1 695 ? 34.806 7.936 -37.137 1.00 93.88 695 THR A N 1
ATOM 5515 C CA . THR A 1 695 ? 35.612 6.743 -36.879 1.00 93.88 695 THR A CA 1
ATOM 5516 C C . THR A 1 695 ? 36.754 7.088 -35.948 1.00 93.88 695 THR A C 1
ATOM 5518 O O . THR A 1 695 ? 37.451 8.077 -36.179 1.00 93.88 695 THR A O 1
ATOM 5521 N N . ASP A 1 696 ? 36.974 6.266 -34.928 1.00 94.38 696 ASP A N 1
ATOM 5522 C CA . ASP A 1 696 ? 38.166 6.383 -34.099 1.00 94.38 696 ASP A CA 1
ATOM 5523 C C . ASP A 1 696 ? 39.449 6.080 -34.897 1.00 94.38 696 ASP A C 1
ATOM 5525 O O . ASP A 1 696 ? 39.434 5.261 -35.822 1.00 94.38 696 ASP A O 1
ATOM 5529 N N . VAL A 1 697 ? 40.568 6.705 -34.523 1.00 93.50 697 VAL A N 1
ATOM 5530 C CA . VAL A 1 697 ? 41.871 6.542 -35.194 1.00 93.50 697 VAL A CA 1
ATOM 5531 C C . VAL A 1 697 ? 42.359 5.088 -35.143 1.00 93.50 697 VAL A C 1
ATOM 5533 O O . VAL A 1 697 ? 42.960 4.600 -36.101 1.00 93.50 697 VAL A O 1
ATOM 5536 N N . GLU A 1 698 ? 42.060 4.362 -34.062 1.00 93.31 698 GLU A N 1
ATOM 5537 C CA . GLU A 1 698 ? 42.443 2.956 -33.894 1.00 93.31 698 GLU A CA 1
ATOM 5538 C C . GLU A 1 698 ? 41.352 1.962 -34.316 1.00 93.31 698 GLU A C 1
ATOM 5540 O O . GLU A 1 698 ? 41.530 0.744 -34.207 1.00 93.31 698 GLU A O 1
ATOM 5545 N N . SER A 1 699 ? 40.231 2.448 -34.849 1.00 92.44 699 SER A N 1
ATOM 5546 C CA . SER A 1 699 ? 39.213 1.578 -35.435 1.00 92.44 699 SER A CA 1
ATOM 5547 C C . SER A 1 699 ? 39.686 0.960 -36.757 1.00 92.44 699 SER A C 1
ATOM 5549 O O . SER A 1 699 ? 40.681 1.377 -37.366 1.00 92.44 699 SER A O 1
ATOM 5551 N N . ARG A 1 700 ? 39.008 -0.100 -37.210 1.00 91.19 700 ARG A N 1
ATOM 5552 C CA . ARG A 1 700 ? 39.329 -0.771 -38.477 1.00 91.19 700 ARG A CA 1
ATOM 5553 C C . ARG A 1 700 ? 38.069 -0.983 -39.306 1.00 91.19 700 ARG A C 1
ATOM 5555 O O . ARG A 1 700 ? 37.165 -1.714 -38.915 1.00 91.19 700 ARG A O 1
ATOM 5562 N N . ALA A 1 701 ? 38.059 -0.444 -40.517 1.00 91.44 701 ALA A N 1
ATOM 5563 C CA . ALA A 1 701 ? 36.989 -0.670 -41.479 1.00 91.44 701 ALA A CA 1
ATOM 5564 C C . ALA A 1 701 ? 37.526 -1.232 -42.796 1.00 91.44 701 ALA A C 1
ATOM 5566 O O . ALA A 1 701 ? 38.679 -1.010 -43.162 1.00 91.44 701 ALA A O 1
ATOM 5567 N N . GLY A 1 702 ? 36.724 -2.037 -43.488 1.00 90.25 702 GLY A N 1
ATOM 5568 C CA . GLY A 1 702 ? 37.100 -2.586 -44.791 1.00 90.25 702 GLY A CA 1
ATOM 5569 C C . GLY A 1 702 ? 36.115 -3.627 -45.309 1.00 90.25 702 GLY A C 1
ATOM 5570 O O . GLY A 1 702 ? 35.239 -4.084 -44.585 1.00 90.25 702 GLY A O 1
ATOM 5571 N N . VAL A 1 703 ? 36.268 -4.034 -46.569 1.00 90.44 703 VAL A N 1
ATOM 5572 C CA . VAL A 1 703 ? 35.330 -4.975 -47.212 1.00 90.44 703 VAL A CA 1
ATOM 5573 C C . VAL A 1 703 ? 35.382 -6.368 -46.574 1.00 90.44 703 VAL A C 1
ATOM 5575 O O . VAL A 1 703 ? 34.347 -6.991 -46.370 1.00 90.44 703 VAL A O 1
ATOM 5578 N N . LEU A 1 704 ? 36.581 -6.847 -46.240 1.00 88.62 704 LEU A N 1
ATOM 5579 C CA . LEU A 1 704 ? 36.824 -8.159 -45.640 1.00 88.62 704 LEU A CA 1
ATOM 5580 C C . LEU A 1 704 ? 37.819 -8.030 -44.488 1.00 88.62 704 LEU A C 1
ATOM 5582 O O . LEU A 1 704 ? 38.616 -7.090 -44.440 1.00 88.62 704 LEU A O 1
ATOM 5586 N N . GLU A 1 705 ? 37.799 -9.003 -43.582 1.00 87.50 705 GLU A N 1
ATOM 5587 C CA . GLU A 1 705 ? 38.823 -9.125 -42.548 1.00 87.50 705 GLU A CA 1
ATOM 5588 C C . GLU A 1 705 ? 40.212 -9.356 -43.173 1.00 87.50 705 GLU A C 1
ATOM 5590 O O . GLU A 1 705 ? 40.313 -10.042 -44.198 1.00 87.50 705 GLU A O 1
ATOM 5595 N N . PRO A 1 706 ? 41.303 -8.858 -42.553 1.00 89.81 706 PRO A N 1
ATOM 5596 C CA . PRO A 1 706 ? 42.658 -9.033 -43.079 1.00 89.81 706 PRO A CA 1
ATOM 5597 C C . PRO A 1 706 ? 43.008 -10.492 -43.397 1.00 89.81 706 PRO A C 1
ATOM 5599 O O . PRO A 1 706 ? 43.629 -10.763 -44.424 1.00 89.81 706 PRO A O 1
ATOM 5602 N N . LYS A 1 707 ? 42.543 -11.440 -42.571 1.00 88.62 707 LYS A N 1
ATOM 5603 C CA . LYS A 1 707 ? 42.718 -12.879 -42.803 1.00 88.62 707 LYS A CA 1
ATOM 5604 C C . LYS A 1 707 ? 42.089 -13.328 -44.129 1.00 88.62 707 LYS A C 1
ATOM 5606 O O . LYS A 1 707 ? 42.768 -13.951 -44.940 1.00 88.62 707 LYS A O 1
ATOM 5611 N N . GLY A 1 708 ? 40.841 -12.935 -44.391 1.00 87.50 708 GLY A N 1
ATOM 5612 C CA . GLY A 1 708 ? 40.152 -13.247 -45.647 1.00 87.50 708 GLY A CA 1
ATOM 5613 C C . GLY A 1 708 ? 40.790 -12.569 -46.865 1.00 87.50 708 GLY A C 1
ATOM 5614 O O . GLY A 1 708 ? 40.872 -13.158 -47.942 1.00 87.50 708 GLY A O 1
ATOM 5615 N N . VAL A 1 709 ? 41.325 -11.352 -46.706 1.00 89.25 709 VAL A N 1
ATOM 5616 C CA . VAL A 1 709 ? 42.057 -10.668 -47.787 1.00 89.25 709 VAL A CA 1
ATOM 5617 C C . VAL A 1 709 ? 43.347 -11.410 -48.145 1.00 89.25 709 VAL A C 1
ATOM 5619 O O . VAL A 1 709 ? 43.657 -11.541 -49.330 1.00 89.25 709 VAL A O 1
ATOM 5622 N N . VAL A 1 710 ? 44.090 -11.910 -47.153 1.00 91.12 710 VAL A N 1
ATOM 5623 C CA . VAL A 1 710 ? 45.310 -12.703 -47.378 1.00 91.12 710 VAL A CA 1
ATOM 5624 C C . VAL A 1 710 ? 44.985 -14.001 -48.116 1.00 91.12 710 VAL A C 1
ATOM 5626 O O . VAL A 1 710 ? 45.669 -14.324 -49.085 1.00 91.12 710 VAL A O 1
ATOM 5629 N N . GLU A 1 711 ? 43.915 -14.697 -47.728 1.00 88.31 711 GLU A N 1
ATOM 5630 C CA . GLU A 1 711 ? 43.485 -15.944 -48.374 1.00 88.31 711 GLU A CA 1
ATOM 5631 C C . GLU A 1 711 ? 43.148 -15.759 -49.865 1.00 88.31 711 GLU A C 1
ATOM 5633 O O . GLU A 1 711 ? 43.496 -16.617 -50.678 1.00 88.31 711 GLU A O 1
ATOM 5638 N N . ILE A 1 712 ? 42.542 -14.625 -50.241 1.00 88.75 712 ILE A N 1
ATOM 5639 C CA . ILE A 1 712 ? 42.126 -14.339 -51.626 1.00 88.75 712 ILE A CA 1
ATOM 5640 C C . ILE A 1 712 ? 43.242 -13.683 -52.448 1.00 88.75 712 ILE A C 1
ATOM 5642 O O . ILE A 1 712 ? 43.500 -14.064 -53.586 1.00 88.75 712 ILE A O 1
ATOM 5646 N N . LYS A 1 713 ? 43.885 -12.634 -51.925 1.00 90.00 713 LYS A N 1
ATOM 5647 C CA . LYS A 1 713 ? 44.811 -11.802 -52.716 1.00 90.00 713 LYS A CA 1
ATOM 5648 C C . LYS A 1 713 ? 46.265 -12.241 -52.597 1.00 90.00 713 LYS A C 1
ATOM 5650 O O . LYS A 1 713 ? 47.031 -12.009 -53.543 1.00 90.00 713 LYS A O 1
ATOM 5655 N N . LEU A 1 714 ? 46.645 -12.859 -51.478 1.00 90.06 714 LEU A N 1
ATOM 5656 C CA . LEU A 1 714 ? 48.014 -13.254 -51.148 1.00 90.06 714 LEU A CA 1
ATOM 5657 C C . LEU A 1 714 ? 48.135 -14.781 -51.054 1.00 90.06 714 LEU A C 1
ATOM 5659 O O . LEU A 1 714 ? 48.534 -15.330 -50.029 1.00 90.06 714 LEU A O 1
ATOM 5663 N N . HIS A 1 715 ? 47.806 -15.465 -52.153 1.00 88.50 715 HIS A N 1
ATOM 5664 C CA . HIS A 1 715 ? 48.004 -16.908 -52.287 1.00 88.50 715 HIS A CA 1
ATOM 5665 C C . HIS A 1 715 ? 49.463 -17.325 -52.072 1.00 88.50 715 HIS A C 1
ATOM 5667 O O . HIS A 1 715 ? 50.392 -16.518 -52.187 1.00 88.50 715 HIS A O 1
ATOM 5673 N N . ARG A 1 716 ? 49.658 -18.626 -51.825 1.00 89.50 716 ARG A N 1
ATOM 5674 C CA . ARG A 1 716 ? 50.955 -19.229 -51.505 1.00 89.50 716 ARG A CA 1
ATOM 5675 C C . ARG A 1 716 ? 52.071 -18.798 -52.458 1.00 89.50 716 ARG A C 1
ATOM 5677 O O . ARG A 1 716 ? 53.144 -18.464 -51.983 1.00 89.50 716 ARG A O 1
ATOM 5684 N N . ASP A 1 717 ? 51.828 -18.713 -53.761 1.00 87.75 717 ASP A N 1
ATOM 5685 C CA . ASP A 1 717 ? 52.864 -18.330 -54.733 1.00 87.75 717 ASP A CA 1
ATOM 5686 C C . ASP A 1 717 ? 53.402 -16.913 -54.500 1.00 87.75 717 ASP A C 1
ATOM 5688 O O . ASP A 1 717 ? 54.612 -16.685 -54.525 1.00 87.75 717 ASP A O 1
ATOM 5692 N N . LYS A 1 718 ? 52.514 -15.963 -54.187 1.00 89.81 718 LYS A N 1
ATOM 5693 C CA . LYS A 1 718 ? 52.905 -14.589 -53.844 1.00 89.81 718 LYS A CA 1
ATOM 5694 C C . LYS A 1 718 ? 53.594 -14.530 -52.488 1.00 89.81 718 LYS A C 1
ATOM 5696 O O . LYS A 1 718 ? 54.558 -13.788 -52.340 1.00 89.81 718 LYS A O 1
ATOM 5701 N N . GLN A 1 719 ? 53.144 -15.330 -51.520 1.00 89.81 719 GLN A N 1
ATOM 5702 C CA . GLN A 1 719 ? 53.831 -15.452 -50.233 1.00 89.81 719 GLN A CA 1
ATOM 5703 C C . GLN A 1 719 ? 55.252 -15.990 -50.426 1.00 89.81 719 GLN A C 1
ATOM 5705 O O . GLN A 1 719 ? 56.191 -15.402 -49.910 1.00 89.81 719 GLN A O 1
ATOM 5710 N N . LEU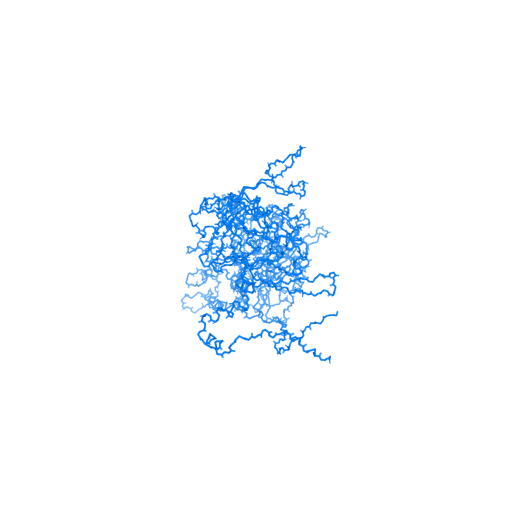 A 1 720 ? 55.437 -17.038 -51.234 1.00 88.62 720 LEU A N 1
ATOM 5711 C CA . LEU A 1 720 ? 56.752 -17.608 -51.538 1.00 88.62 720 LEU A CA 1
ATOM 5712 C C . LEU A 1 720 ? 57.638 -16.629 -52.320 1.00 88.62 720 LEU A C 1
ATOM 5714 O O . LEU A 1 720 ? 58.843 -16.588 -52.084 1.00 88.62 720 LEU A O 1
ATOM 5718 N N . SER A 1 721 ? 57.057 -15.822 -53.213 1.00 88.44 721 SER A N 1
ATOM 5719 C CA . SER A 1 721 ? 57.768 -14.735 -53.896 1.00 88.44 721 SER A CA 1
ATOM 5720 C C . SER A 1 721 ? 58.221 -13.643 -52.922 1.00 88.44 721 SER A C 1
ATOM 5722 O O . SER A 1 721 ? 59.338 -13.146 -53.042 1.00 88.44 721 SER A O 1
ATOM 5724 N N . LEU A 1 722 ? 57.388 -13.276 -51.943 1.00 90.62 722 LEU A N 1
ATOM 5725 C CA . LEU A 1 722 ? 57.765 -12.330 -50.890 1.00 90.62 722 LEU A CA 1
ATOM 5726 C C . LEU A 1 722 ? 58.813 -12.926 -49.946 1.00 90.62 722 LEU A C 1
ATOM 5728 O O . LEU A 1 722 ? 59.751 -12.230 -49.575 1.00 90.62 722 LEU A O 1
ATOM 5732 N N . MET A 1 723 ? 58.699 -14.210 -49.595 1.00 90.56 723 MET A N 1
ATOM 5733 C CA . MET A 1 723 ? 59.687 -14.921 -48.777 1.00 90.56 723 MET A CA 1
ATOM 5734 C C . MET A 1 723 ? 61.043 -14.994 -49.478 1.00 90.56 723 MET A C 1
ATOM 5736 O O . MET A 1 723 ? 62.067 -14.820 -48.834 1.00 90.56 723 MET A O 1
ATOM 5740 N N . GLU A 1 724 ? 61.076 -15.195 -50.796 1.00 87.81 724 GLU A N 1
ATOM 5741 C CA . GLU A 1 724 ? 62.318 -15.133 -51.575 1.00 87.81 724 GLU A CA 1
ATOM 5742 C C . GLU A 1 724 ? 62.969 -13.751 -51.547 1.00 87.81 724 GLU A C 1
ATOM 5744 O O . GLU A 1 724 ? 64.197 -13.658 -51.510 1.00 87.81 724 GLU A O 1
ATOM 5749 N N . HIS A 1 725 ? 62.161 -12.692 -51.549 1.00 88.81 725 HIS A N 1
ATOM 5750 C CA . HIS A 1 725 ? 62.659 -11.324 -51.518 1.00 88.81 725 HIS A CA 1
ATOM 5751 C C . HIS A 1 725 ? 63.126 -10.893 -50.118 1.00 88.81 725 HIS A C 1
ATOM 5753 O O . HIS A 1 725 ? 64.184 -10.283 -49.987 1.00 88.81 725 HIS A O 1
ATOM 5759 N N . LEU A 1 726 ? 62.348 -11.209 -49.079 1.00 93.12 726 LEU A N 1
ATOM 5760 C CA . LEU A 1 726 ? 62.553 -10.718 -47.713 1.00 93.12 726 LEU A CA 1
ATOM 5761 C C . LEU A 1 726 ? 63.433 -11.644 -46.860 1.00 93.12 726 LEU A C 1
ATOM 5763 O O . LEU A 1 726 ? 64.229 -11.156 -46.058 1.00 93.12 726 LEU A O 1
ATOM 5767 N N . ASP A 1 727 ? 63.320 -12.969 -47.012 1.00 93.69 727 ASP A N 1
ATOM 5768 C CA . ASP A 1 727 ? 64.114 -13.924 -46.234 1.00 93.69 727 ASP A CA 1
ATOM 5769 C C . ASP A 1 727 ? 65.394 -14.328 -46.979 1.00 93.69 727 ASP A C 1
ATOM 5771 O O . ASP A 1 727 ? 65.412 -15.147 -47.903 1.00 93.69 727 ASP A O 1
ATOM 5775 N N . SER A 1 728 ? 66.513 -13.783 -46.501 1.00 88.38 728 SER A N 1
ATOM 5776 C CA . SER A 1 728 ? 67.849 -14.073 -47.025 1.00 88.38 728 SER A CA 1
ATOM 5777 C C . SER A 1 728 ? 68.236 -15.560 -46.975 1.00 88.38 728 SER A C 1
ATOM 5779 O O . SER A 1 728 ? 69.033 -16.000 -47.808 1.00 88.38 728 SER A O 1
ATOM 5781 N N . ARG A 1 729 ? 67.697 -16.358 -46.038 1.00 89.50 729 ARG A N 1
ATOM 5782 C CA . ARG A 1 729 ? 67.962 -17.807 -45.965 1.00 89.50 729 ARG A CA 1
ATOM 5783 C C . ARG A 1 729 ? 67.184 -18.547 -47.041 1.00 89.50 729 ARG A C 1
ATOM 5785 O O . ARG A 1 729 ? 67.785 -19.303 -47.804 1.00 89.50 729 ARG A O 1
ATOM 5792 N N . TYR A 1 730 ? 65.881 -18.294 -47.141 1.00 87.06 730 TYR A N 1
ATOM 5793 C CA . TYR A 1 730 ? 65.030 -18.890 -48.168 1.00 87.06 730 TYR A CA 1
ATOM 5794 C C . TYR A 1 730 ? 65.527 -18.550 -49.583 1.00 87.06 730 TYR A C 1
ATOM 5796 O O . TYR A 1 730 ? 65.683 -19.446 -50.415 1.00 87.06 730 TYR A O 1
ATOM 5804 N N . GLY A 1 731 ? 65.907 -17.291 -49.827 1.00 84.50 731 GLY A N 1
ATOM 5805 C CA . GLY A 1 731 ? 66.506 -16.864 -51.093 1.00 84.50 731 GLY A CA 1
ATOM 5806 C C . GLY A 1 731 ? 67.830 -17.572 -51.426 1.00 84.50 731 GLY A C 1
ATOM 5807 O O . GLY A 1 731 ? 68.066 -17.901 -52.589 1.00 84.50 731 GLY A O 1
ATOM 5808 N N . LYS A 1 732 ? 68.690 -17.863 -50.435 1.00 86.25 732 LYS A N 1
ATOM 5809 C CA . LYS A 1 732 ? 69.924 -18.652 -50.642 1.00 86.25 732 LYS A CA 1
ATOM 5810 C C . LYS A 1 732 ? 69.616 -20.105 -51.003 1.00 86.25 732 LYS A C 1
ATOM 5812 O O . LYS A 1 732 ? 70.165 -20.614 -51.977 1.00 86.25 732 LYS A O 1
ATOM 5817 N N . TYR A 1 733 ? 68.725 -20.761 -50.259 1.00 84.62 733 TYR A N 1
ATOM 5818 C CA . TYR A 1 733 ? 68.363 -22.159 -50.513 1.00 84.62 733 TYR A CA 1
ATOM 5819 C C . TYR A 1 733 ? 67.659 -22.349 -51.857 1.00 84.62 733 TYR A C 1
ATOM 5821 O O . TYR A 1 733 ? 67.942 -23.321 -52.554 1.00 84.62 733 TYR A O 1
ATOM 5829 N N . LYS A 1 734 ? 66.814 -21.400 -52.272 1.00 79.94 734 LYS A N 1
ATOM 5830 C CA . LYS A 1 734 ? 66.163 -21.426 -53.587 1.00 79.94 734 LYS A CA 1
ATOM 5831 C C . LYS A 1 734 ? 67.160 -21.261 -54.744 1.00 79.94 734 LYS A C 1
ATOM 5833 O O . LYS A 1 734 ? 67.055 -21.967 -55.741 1.00 79.94 734 LYS A O 1
ATOM 5838 N N . ARG A 1 735 ? 68.183 -20.406 -54.594 1.00 79.56 735 ARG A N 1
ATOM 5839 C CA . ARG A 1 735 ? 69.285 -20.286 -55.574 1.00 79.56 735 ARG A CA 1
ATOM 5840 C C . ARG A 1 735 ? 70.140 -21.552 -55.662 1.00 79.56 735 ARG A C 1
ATOM 5842 O O . ARG A 1 735 ? 70.574 -21.906 -56.751 1.00 79.56 735 ARG A O 1
ATOM 5849 N N . LEU A 1 736 ? 70.366 -22.228 -54.534 1.00 78.88 736 LEU A N 1
ATOM 5850 C CA . LEU A 1 736 ? 71.142 -23.474 -54.466 1.00 78.88 736 LEU A CA 1
ATOM 5851 C C . LEU A 1 736 ? 70.400 -24.691 -55.045 1.00 78.88 736 LEU A C 1
ATOM 5853 O O . LEU A 1 736 ? 71.048 -25.636 -55.479 1.00 78.88 736 LEU A O 1
ATOM 5857 N N . THR A 1 737 ? 69.064 -24.690 -55.051 1.00 72.44 737 THR A N 1
ATOM 5858 C CA . THR A 1 737 ? 68.244 -25.851 -55.453 1.00 72.44 737 THR A CA 1
ATOM 5859 C C . THR A 1 737 ? 67.779 -25.836 -56.916 1.00 72.44 737 THR A C 1
ATOM 5861 O O . THR A 1 737 ? 67.286 -26.858 -57.388 1.00 72.44 737 THR A O 1
ATOM 5864 N N . GLY A 1 738 ? 67.989 -24.743 -57.664 1.00 63.59 738 GLY A N 1
ATOM 5865 C CA . GLY A 1 738 ? 67.571 -24.619 -59.072 1.00 63.59 738 GLY A CA 1
ATOM 5866 C C . GLY A 1 738 ? 66.040 -24.662 -59.273 1.00 63.59 738 GLY A C 1
ATOM 5867 O O . GLY A 1 738 ? 65.291 -24.914 -58.328 1.00 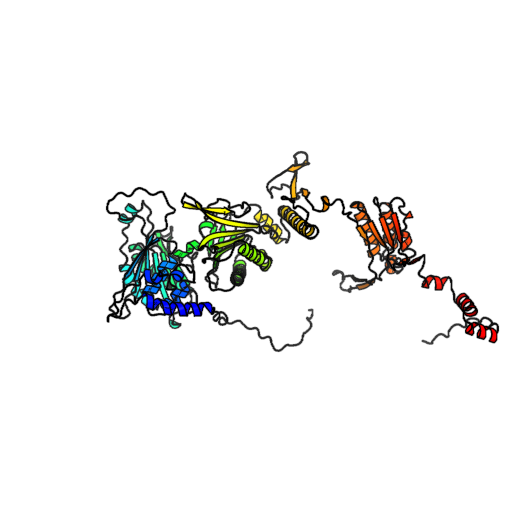63.59 738 GLY A O 1
ATOM 5868 N N . PRO A 1 739 ? 65.514 -24.382 -60.484 1.00 58.84 739 PRO A N 1
ATOM 5869 C CA . PRO A 1 739 ? 64.070 -24.342 -60.710 1.00 58.84 739 PRO A CA 1
ATOM 5870 C C . PRO A 1 739 ? 63.457 -25.749 -60.619 1.00 58.84 739 PRO A C 1
ATOM 5872 O O . PRO A 1 739 ? 63.677 -26.602 -61.476 1.00 58.84 739 PRO A O 1
ATOM 5875 N N . ILE A 1 740 ? 62.659 -25.989 -59.577 1.00 55.75 740 ILE A N 1
ATOM 5876 C CA . ILE A 1 740 ? 61.881 -27.222 -59.412 1.00 55.75 740 ILE A CA 1
ATOM 5877 C C . ILE A 1 740 ? 60.721 -27.200 -60.420 1.00 55.75 740 ILE A C 1
ATOM 5879 O O . ILE A 1 740 ? 59.839 -26.346 -60.336 1.00 55.75 740 ILE A O 1
ATOM 5883 N N . ALA A 1 741 ? 60.703 -28.142 -61.369 1.00 46.00 741 ALA A N 1
ATOM 5884 C CA . ALA A 1 741 ? 59.559 -28.358 -62.256 1.00 46.00 741 ALA A CA 1
ATOM 5885 C C . ALA A 1 741 ? 58.303 -28.738 -61.438 1.00 46.00 741 ALA A C 1
ATOM 5887 O O . ALA A 1 741 ? 58.417 -29.493 -60.466 1.00 46.00 741 ALA A O 1
ATOM 5888 N N . PRO A 1 742 ? 57.097 -28.262 -61.806 1.00 45.44 742 PRO A N 1
ATOM 5889 C CA . PRO A 1 742 ? 55.895 -28.509 -61.019 1.00 45.44 742 PRO A CA 1
ATOM 5890 C C . PRO A 1 742 ? 55.554 -30.005 -61.041 1.00 45.44 742 PRO A C 1
ATOM 5892 O O . PRO A 1 742 ? 55.197 -30.566 -62.078 1.00 45.44 742 PRO A O 1
ATOM 5895 N N . ARG A 1 743 ? 55.657 -30.677 -59.886 1.00 43.91 743 ARG A N 1
ATOM 5896 C CA . ARG A 1 743 ? 55.147 -32.045 -59.727 1.00 43.91 743 ARG A CA 1
ATOM 5897 C C . ARG A 1 743 ? 53.627 -32.024 -59.914 1.00 43.91 743 ARG A C 1
ATOM 5899 O O . ARG A 1 743 ? 52.918 -31.401 -59.127 1.00 43.91 743 ARG A O 1
ATOM 5906 N N . ARG A 1 744 ? 53.137 -32.728 -60.944 1.00 38.06 744 ARG A N 1
ATOM 5907 C CA . ARG A 1 744 ? 51.719 -33.095 -61.103 1.00 38.06 744 ARG A CA 1
ATOM 5908 C C . ARG A 1 744 ? 51.209 -33.699 -59.792 1.00 38.06 744 ARG A C 1
ATOM 5910 O O . ARG A 1 744 ? 51.842 -34.604 -59.249 1.00 38.06 744 ARG A O 1
ATOM 5917 N N . ALA A 1 745 ? 50.076 -33.192 -59.311 1.00 43.59 745 ALA A N 1
ATOM 5918 C CA . ALA A 1 745 ? 49.374 -33.715 -58.149 1.00 43.59 745 ALA A CA 1
ATOM 5919 C C . ALA A 1 745 ? 49.126 -35.224 -58.317 1.00 43.59 745 ALA A C 1
ATOM 5921 O O . ALA A 1 745 ? 48.405 -35.642 -59.222 1.00 43.59 745 ALA A O 1
ATOM 5922 N N . SER A 1 746 ? 49.737 -36.040 -57.460 1.00 37.25 746 SER A N 1
ATOM 5923 C CA . SER A 1 746 ? 49.267 -37.403 -57.224 1.00 37.25 746 SER A CA 1
ATOM 5924 C C . SER A 1 746 ? 48.110 -37.311 -56.232 1.00 37.25 746 SER A C 1
ATOM 5926 O O . SER A 1 746 ? 48.233 -36.664 -55.191 1.00 37.25 746 SER A O 1
ATOM 5928 N N . MET A 1 747 ? 46.966 -37.900 -56.592 1.00 38.19 747 MET A N 1
ATOM 5929 C CA . MET A 1 747 ? 45.838 -38.090 -55.676 1.00 38.19 747 MET A CA 1
ATOM 5930 C C . MET A 1 747 ? 46.298 -38.837 -54.414 1.00 38.19 747 MET A C 1
ATOM 5932 O O . MET A 1 747 ? 47.171 -39.704 -54.516 1.00 38.19 747 MET A O 1
ATOM 5936 N N . PRO A 1 748 ? 45.704 -38.555 -53.241 1.00 41.41 748 PRO A N 1
ATOM 5937 C CA . PRO A 1 748 ? 46.003 -39.311 -52.035 1.00 41.41 748 PRO A CA 1
ATOM 5938 C C . PRO A 1 748 ? 45.495 -40.757 -52.187 1.00 41.41 748 PRO A C 1
ATOM 5940 O O . PRO A 1 748 ? 44.460 -40.972 -52.829 1.00 41.41 748 PRO A O 1
ATOM 5943 N N . PRO A 1 749 ? 46.183 -41.761 -51.615 1.00 40.75 749 PRO A N 1
ATOM 5944 C CA . PRO A 1 749 ? 45.652 -43.114 -51.582 1.00 40.75 749 PRO A CA 1
ATOM 5945 C C . PRO A 1 749 ? 44.383 -43.124 -50.721 1.00 40.75 749 PRO A C 1
ATOM 5947 O O . PRO A 1 749 ? 44.363 -42.573 -49.620 1.00 40.75 749 PRO A O 1
ATOM 5950 N N . LYS A 1 750 ? 43.315 -43.738 -51.239 1.00 44.47 750 LYS A N 1
ATOM 5951 C CA . LYS A 1 750 ? 42.133 -44.081 -50.445 1.00 44.47 750 LYS A CA 1
ATOM 5952 C C . LYS A 1 750 ? 42.573 -45.007 -49.308 1.00 44.47 750 LYS A C 1
ATOM 5954 O O . LYS A 1 750 ? 43.227 -46.016 -49.570 1.00 44.47 750 LYS A O 1
ATOM 5959 N N . LEU A 1 751 ? 42.216 -44.661 -48.073 1.00 39.12 751 LEU A N 1
ATOM 5960 C CA . LEU A 1 751 ? 42.184 -45.621 -46.971 1.00 39.12 751 LEU A CA 1
ATOM 5961 C C . LEU A 1 751 ? 41.180 -46.733 -47.338 1.00 39.12 751 LEU A C 1
ATOM 5963 O O . LEU A 1 751 ? 40.111 -46.392 -47.850 1.00 39.12 751 LEU A O 1
ATOM 5967 N N . PRO A 1 752 ? 41.511 -48.024 -47.155 1.00 51.50 752 PRO A N 1
ATOM 5968 C CA . PRO A 1 752 ? 40.512 -49.084 -47.213 1.00 51.50 752 PRO A CA 1
ATOM 5969 C C . PRO A 1 752 ? 39.603 -49.014 -45.975 1.00 51.50 752 PRO A C 1
ATOM 5971 O O . PRO A 1 752 ? 40.053 -48.558 -44.921 1.00 51.50 752 PRO A O 1
ATOM 5974 N N . ASP A 1 753 ? 38.348 -49.425 -46.175 1.00 44.53 753 ASP A N 1
ATOM 5975 C CA . ASP A 1 753 ? 37.216 -49.383 -45.232 1.00 44.53 753 ASP A CA 1
ATOM 5976 C C . ASP A 1 753 ? 37.493 -49.964 -43.836 1.00 44.53 753 ASP A C 1
ATOM 5978 O O . ASP A 1 753 ? 38.226 -50.980 -43.737 1.00 44.53 753 ASP A O 1
#

Foldseek 3Di:
DDDDDDDDDDPPDDPPPPPPPVVQPPQDPVNVVVLVLLVVQVVCQQFPPDDDDPDGDRDDRDPVSLVDPVRCNVCLLAVLAPLQVVLLSVVVPPNNQVSVVSVCCNLQVQWAWDDWDWDDDPDDPDQAKTKIKTKTFRPDLDDDDDDDDDDPDPDLTIAIEIETGEDQAPVSCLVCVVVHLVVQPWDDQVVNCVRHVNPSQQRYEYEYEYEHEDPVRDDPPVVVQVSVQVSCQVCVVSCVRRRYFKYKYWYRYPSDRIWIWMWGWDQDPVPSDTGIDTPLQQTLHDPSCVVLQLCLQLVQWDWDWDDDPDSQKTWTFTAGPVHNLATAIEIEGEDGPSDPDPPVVVVSVLVRLVVVCVVPVSHAQYEYEYEHPHEDQDDPVVVVVVVVVSCVVCLVSCVVSRHFKYKYWHWYQYPVRDTWIKIWIWGHLQSPDIDIWIWTFDQDPSSFTATDTDPDDDPRHRPTPSHHDDTDDPCNVVQVVCVVVPHTDPVCVQVVVQVVQVVQVVVVCVVPVPDDDDPGFKDKFKWDQDPVRDTDTHDDDPPPDPDPDIDIDIDGDHPVVVPPPDADEAEAEWDQDWDWDWDDFDPVDPPDDTDIDIDHTQEDAQVNLQVLLVSLQVVQVVVGEYEYAHAHQYYDPDPVRVVVVSVVSLVSLLVSVLSRDAAYEYEDDAQGEAEASRCVSQPCVSPVVHYDYYYDPNYYYYHHDPVVCCVPPVDPVNVLVVCLVPPPVSVVVDVVPDDDDDDDDDDDDDDDD

Radius of gyration: 42.81 Å; chains: 1; bounding box: 110×78×134 Å

Sequence (753 aa):
MLTVPHCSSNPHCTPQVHTTETLRQAVPSVFKEAITVLTAALPNSITDTLIPTSMSVTTAPSLLSFASPASHGLLMISSHAPVHLLVLEFLLLNETLAALEVYACCTYHAYQLLSIDYEGDGLDEGDSPNVVTWRFKLGQSASPPSTPQFDRLVNPNLSTGVLLHLFPNMEALCRGFDKVVSRIPAWDIENHACRHGGNTERPNVFSFALRIFEEEDDMPEAQWRKAFTYFINSKKETIIAHGIHCATLMICRKGQYPYFVTLREIVTLREMATSWAEEEAIRNVEPALAYQLELSHLSNYKLTPCFVEDCQIHIYHAIAKENPLDSRFFIRALIRPGLSMTDRLVESILDALEVVSAKHRGADCNHIGMNFVYNLNVTFDQVMDAVSGFLERHGKRLWRLHITGAEVHCKLEDNDGSVTPIRVVIENVSGFIVNFNAYQEISTDKGTTILKSIGEKGALHLQPVHHPFTTKGSLQPRRYQAHLIGTTYMYDFLDLFSKALYNLWLKARAANPSLVQPKVFLVSKELVLDENDELQEVDRASGNNTRSMVTWVFTLYTPEKIDSSILPLNMLARSAYHVFICLPTPVTNPTSFEQRIMEAGQVWYPNSAYKTAQAIFDFNREGLLLIIFANWRGFSGGRQDMYDEILKQGSKIVDGLSTYKRLVFIYIVLYGELRGGAWVVLDPLINSEHMEMYTDVESRAGVLEPKGVVEIKLHRDKQLSLMEHLDSRYGKYKRLTGPIAPRRASMPPKLPD